Protein AF-A0AAD3MBT3-F1 (afdb_monomer_lite)

Organism: Lates japonicus (NCBI:txid270547)

Foldseek 3Di:
DDPVLVVVLVVLLVVLVVLLVQLVVQLVVQLVVLVVCCVVPVDDAHSLLSSVQLLLQLLLVVLVNDFDPLDRPVVLQCLQLVRVPPVVCLSVLSVVLSVLSVPQRPPQVCVVVVVVPPDDDDDDDDDDDDPDVVCVLVVQPPRGSSSSLVCQLVSLVVQQPDDDDDDPSVVSNNVSSVVSNVSSVVNVVSSVVSSVVSNLVSLLLVLLLDLPDDLVSLQSVLVSLLRSFPDVVVNVCCVVCSVPPLLSLLSVLLSVCVVVVVVLVVPPDDLEFAEEEEFAKAFEDDWDQLVLLVRGVLAVWEFEQAAAQEFEALQQSLCSLQVVDDSVQKDKDFPDDDDQPDPVVPDPPWPVPQRISVVSVVVRHIDTWMKTFAADPPPRPSVVVNVVCCVVPHGHDRRGHYRGRHGDPVVPDDDDPTDTSSSSSSSNSSSSSRHSHRYHYYYDYGHRHDYDPDGDDQVSSSVRGRHDDHRMYIHGVVVSVVVVVVSVVPD

Structure (mmCIF, N/CA/C/O backbone):
data_AF-A0AAD3MBT3-F1
#
_entry.id   AF-A0AAD3MBT3-F1
#
loop_
_atom_site.group_PDB
_atom_site.id
_atom_site.type_symbol
_atom_site.label_atom_id
_atom_site.label_alt_id
_atom_site.label_comp_id
_atom_site.label_asym_id
_atom_site.label_entity_id
_atom_site.label_seq_id
_atom_site.pdbx_PDB_ins_code
_atom_site.Cartn_x
_atom_site.Cartn_y
_atom_site.Cartn_z
_atom_site.occupancy
_atom_site.B_iso_or_equiv
_atom_site.auth_seq_id
_atom_site.auth_comp_id
_atom_site.auth_asym_id
_atom_site.auth_atom_id
_atom_site.pdbx_PDB_model_num
ATOM 1 N N . MET A 1 1 ? -33.878 -2.172 56.845 1.00 43.34 1 MET A N 1
ATOM 2 C CA . MET A 1 1 ? -33.940 -1.598 55.483 1.00 43.34 1 MET A CA 1
ATOM 3 C C . MET A 1 1 ? -35.353 -1.103 55.220 1.00 43.34 1 MET A C 1
ATOM 5 O O . MET A 1 1 ? -36.288 -1.835 55.521 1.00 43.34 1 MET A O 1
ATOM 9 N N . SER A 1 2 ? -35.522 0.133 54.739 1.00 41.09 2 SER A N 1
ATOM 10 C CA . SER A 1 2 ? -36.850 0.650 54.374 1.00 41.09 2 SER A CA 1
ATOM 11 C C . SER A 1 2 ? -37.333 -0.016 53.079 1.00 41.09 2 SER A C 1
ATOM 13 O O . SER A 1 2 ? -36.517 -0.294 52.200 1.00 41.09 2 SER A O 1
ATOM 15 N N . SER A 1 3 ? -38.641 -0.252 52.951 1.00 48.47 3 SER A N 1
ATOM 16 C CA . SER A 1 3 ? -39.278 -0.829 51.750 1.00 48.47 3 SER A CA 1
ATOM 17 C C . SER A 1 3 ? -38.822 -0.144 50.446 1.00 48.47 3 SER A C 1
ATOM 19 O O . SER A 1 3 ? -38.485 -0.806 49.471 1.00 48.47 3 SER A O 1
ATOM 21 N N . CYS A 1 4 ? -38.660 1.184 50.478 1.00 44.66 4 CYS A N 1
ATOM 22 C CA . CYS A 1 4 ? -38.255 2.006 49.334 1.00 44.66 4 CYS A CA 1
ATOM 23 C C . CYS A 1 4 ? -36.821 1.720 48.834 1.00 44.66 4 CYS A C 1
ATOM 25 O O . CYS A 1 4 ? -36.524 1.895 47.654 1.00 44.66 4 CYS A O 1
ATOM 27 N N . THR A 1 5 ? -35.922 1.262 49.712 1.00 53.75 5 THR A N 1
ATOM 28 C CA . THR A 1 5 ? -34.536 0.920 49.347 1.00 53.75 5 THR A CA 1
ATOM 29 C C . THR A 1 5 ? -34.462 -0.431 48.630 1.00 53.75 5 THR A C 1
ATOM 31 O O . THR A 1 5 ? -33.656 -0.595 47.721 1.00 53.75 5 THR A O 1
ATOM 34 N N . ILE A 1 6 ? -35.333 -1.377 49.002 1.00 58.03 6 ILE A N 1
ATOM 35 C CA . ILE A 1 6 ? -35.407 -2.714 48.394 1.00 58.03 6 ILE A CA 1
ATOM 36 C C . ILE A 1 6 ? -35.994 -2.620 46.983 1.00 58.03 6 ILE A C 1
ATOM 38 O O . ILE A 1 6 ? -35.389 -3.129 46.047 1.00 58.03 6 ILE A O 1
ATOM 42 N N . THR A 1 7 ? -37.090 -1.878 46.801 1.00 58.16 7 THR A N 1
ATOM 43 C CA . THR A 1 7 ? -37.730 -1.726 45.482 1.00 58.16 7 THR A CA 1
ATOM 44 C C . THR A 1 7 ? -36.808 -1.061 44.454 1.00 58.16 7 THR A C 1
ATOM 46 O O . THR A 1 7 ? -36.773 -1.465 43.296 1.00 58.16 7 THR A O 1
ATOM 49 N N . LYS A 1 8 ? -36.003 -0.070 44.866 1.00 55.03 8 LYS A N 1
ATOM 50 C CA . LYS A 1 8 ? -35.001 0.553 43.981 1.00 55.03 8 LYS A CA 1
ATOM 51 C C . LYS A 1 8 ? -33.883 -0.412 43.585 1.00 55.03 8 LYS A C 1
ATOM 53 O O . LYS A 1 8 ? -33.427 -0.371 42.447 1.00 55.03 8 LYS A O 1
ATOM 58 N N . ALA A 1 9 ? -33.433 -1.258 44.512 1.00 54.97 9 ALA A N 1
ATOM 59 C CA . ALA A 1 9 ? -32.409 -2.259 44.229 1.00 54.97 9 ALA A CA 1
ATOM 60 C C . ALA A 1 9 ? -32.930 -3.346 43.274 1.00 54.97 9 ALA A C 1
ATOM 62 O O . ALA A 1 9 ? -32.218 -3.734 42.352 1.00 54.97 9 ALA A O 1
ATOM 63 N N . GLU A 1 10 ? -34.183 -3.779 43.444 1.00 58.22 10 GLU A N 1
ATOM 64 C CA . GLU A 1 10 ? -34.862 -4.705 42.527 1.00 58.22 10 GLU A CA 1
ATOM 65 C C . GLU A 1 10 ? -34.963 -4.119 41.110 1.00 58.22 10 GLU A C 1
ATOM 67 O O . GLU A 1 10 ? -34.601 -4.792 40.149 1.00 58.22 10 GLU A O 1
ATOM 72 N N . GLU A 1 11 ? -35.349 -2.845 40.975 1.00 63.19 11 GLU A N 1
ATOM 73 C CA . GLU A 1 11 ? -35.444 -2.173 39.671 1.00 63.19 11 GLU A CA 1
ATOM 74 C C . GLU A 1 11 ? -34.076 -2.031 38.975 1.00 63.19 11 GLU A C 1
ATOM 76 O O . GLU A 1 11 ? -33.967 -2.174 37.756 1.00 63.19 11 GLU A O 1
ATOM 81 N N . ILE A 1 12 ? -33.012 -1.733 39.730 1.00 58.22 12 ILE A N 1
ATOM 82 C CA . ILE A 1 12 ? -31.645 -1.662 39.190 1.00 58.22 12 ILE A CA 1
ATOM 83 C C . ILE A 1 12 ? -31.173 -3.053 38.758 1.00 58.22 12 ILE A C 1
ATOM 85 O O . ILE A 1 12 ? -30.648 -3.192 37.656 1.00 58.22 12 ILE A O 1
ATOM 89 N N . SER A 1 13 ? -31.408 -4.076 39.581 1.00 58.78 13 SER A N 1
ATOM 90 C CA . SER A 1 13 ? -31.059 -5.464 39.264 1.00 58.78 13 SER A CA 1
ATOM 91 C C . SER A 1 13 ? -31.753 -5.938 37.984 1.00 58.78 13 SER A C 1
ATOM 93 O O . SER A 1 13 ? -31.097 -6.435 37.072 1.00 58.78 13 SER A O 1
ATOM 95 N N . GLU A 1 14 ? -33.058 -5.679 37.852 1.00 64.69 14 GLU A N 1
ATOM 96 C CA . GLU A 1 14 ? -33.831 -6.018 36.654 1.00 64.69 14 GLU A CA 1
ATOM 97 C C . GLU A 1 14 ? -33.291 -5.297 35.407 1.00 64.69 14 GLU A C 1
ATOM 99 O O . GLU A 1 14 ? -33.201 -5.883 34.327 1.00 64.69 14 GLU A O 1
ATOM 104 N N . LYS A 1 15 ? -32.879 -4.028 35.528 1.00 62.31 15 LYS A N 1
ATOM 105 C CA . LYS A 1 15 ? -32.253 -3.290 34.416 1.00 62.31 15 LYS A CA 1
ATOM 106 C C . LYS A 1 15 ? -30.914 -3.886 34.003 1.00 62.31 15 LYS A C 1
ATOM 108 O O . LYS A 1 15 ? -30.648 -3.960 32.805 1.00 62.31 15 LYS A O 1
ATOM 113 N N . ILE A 1 16 ? -30.084 -4.283 34.966 1.00 62.38 16 ILE A N 1
ATOM 114 C CA . ILE A 1 16 ? -28.783 -4.890 34.680 1.00 62.38 16 ILE A CA 1
ATOM 115 C C . ILE A 1 16 ? -28.975 -6.250 34.006 1.00 62.38 16 ILE A C 1
ATOM 117 O O . ILE A 1 16 ? -28.367 -6.491 32.967 1.00 62.38 16 ILE A O 1
ATOM 121 N N . GLN A 1 17 ? -29.879 -7.083 34.522 1.00 63.88 17 GLN A N 1
ATOM 122 C CA . GLN A 1 17 ? -30.180 -8.387 33.937 1.00 63.88 17 GLN A CA 1
ATOM 123 C C . GLN A 1 17 ? -30.719 -8.257 32.504 1.00 63.88 17 GLN A C 1
ATOM 125 O O . GLN A 1 17 ? -30.237 -8.928 31.596 1.00 63.88 17 GLN A O 1
ATOM 130 N N . ASN A 1 18 ? -31.658 -7.336 32.260 1.00 69.75 18 ASN A N 1
ATOM 131 C CA . ASN A 1 18 ? -32.159 -7.076 30.907 1.00 69.75 18 ASN A CA 1
ATOM 132 C C . ASN A 1 18 ? -31.050 -6.599 29.951 1.00 69.75 18 ASN A C 1
ATOM 134 O O . ASN A 1 18 ? -31.064 -6.931 28.763 1.00 69.75 18 ASN A O 1
ATOM 138 N N . LEU A 1 19 ? -30.097 -5.798 30.446 1.00 62.03 19 LEU A N 1
ATOM 139 C CA . LEU A 1 19 ? -28.957 -5.341 29.651 1.00 62.03 19 LEU A CA 1
ATOM 140 C C . LEU A 1 19 ? -28.017 -6.504 29.314 1.00 62.03 19 LEU A C 1
ATOM 142 O O . LEU A 1 19 ? -27.611 -6.636 28.161 1.00 62.03 19 LEU A O 1
ATOM 146 N N . GLU A 1 20 ? -27.704 -7.345 30.297 1.00 63.41 20 GLU A N 1
ATOM 147 C CA . GLU A 1 20 ? -26.881 -8.542 30.131 1.00 63.41 20 GLU A CA 1
ATOM 148 C C . GLU A 1 20 ? -27.504 -9.509 29.119 1.00 63.41 20 GLU A C 1
ATOM 150 O O . GLU A 1 20 ? -26.851 -9.876 28.143 1.00 63.41 20 GLU A O 1
ATOM 155 N N . GLU A 1 21 ? -28.788 -9.845 29.278 1.00 69.69 21 GLU A N 1
ATOM 156 C CA . GLU A 1 21 ? -29.530 -10.699 28.345 1.00 69.69 21 GLU A CA 1
ATOM 157 C C . GLU A 1 21 ? -29.525 -10.111 26.926 1.00 69.69 21 GLU A C 1
ATOM 159 O O . GLU A 1 21 ? -29.336 -10.832 25.941 1.00 69.69 21 GLU A O 1
ATOM 164 N N . GLY A 1 22 ? -29.674 -8.788 26.808 1.00 68.31 22 GLY A N 1
ATOM 165 C CA . GLY A 1 22 ? -29.587 -8.074 25.537 1.00 68.31 22 GLY A CA 1
ATOM 166 C C . GLY A 1 22 ? -28.207 -8.180 24.882 1.00 68.31 22 GLY A C 1
ATOM 167 O O . GLY A 1 22 ? -28.119 -8.486 23.689 1.00 68.31 22 GLY A O 1
ATOM 168 N N . ILE A 1 23 ? -27.132 -7.959 25.646 1.00 68.00 23 ILE A N 1
ATOM 169 C CA . ILE A 1 23 ? -25.746 -8.082 25.170 1.00 68.00 23 ILE A CA 1
ATOM 170 C C . ILE A 1 23 ? -25.463 -9.530 24.766 1.00 68.00 23 ILE A C 1
ATOM 172 O O . ILE A 1 23 ? -24.999 -9.758 23.650 1.00 68.00 23 ILE A O 1
ATOM 176 N N . GLN A 1 24 ? -25.804 -10.507 25.609 1.00 68.12 24 GLN A N 1
ATOM 177 C CA . GLN A 1 24 ? -25.556 -11.922 25.341 1.00 68.12 24 GLN A CA 1
ATOM 178 C C . GLN A 1 24 ? -26.304 -12.399 24.095 1.00 68.12 24 GLN A C 1
ATOM 180 O O . GLN A 1 24 ? -25.719 -13.055 23.234 1.00 68.12 24 GLN A O 1
ATOM 185 N N . LYS A 1 25 ? -27.581 -12.023 23.945 1.00 75.50 25 LYS A N 1
ATOM 186 C CA . LYS A 1 25 ? -28.376 -12.352 22.756 1.00 75.50 25 LYS A CA 1
ATOM 187 C C . LYS A 1 25 ? -27.737 -11.807 21.484 1.00 75.50 25 LYS A C 1
ATOM 189 O O . LYS A 1 25 ? -27.689 -12.498 20.467 1.00 75.50 25 LYS A O 1
ATOM 194 N N . LEU A 1 26 ? -27.251 -10.571 21.527 1.00 70.25 26 LEU A N 1
ATOM 195 C CA . LEU A 1 26 ? -26.618 -9.945 20.375 1.00 70.25 26 LEU A CA 1
ATOM 196 C C . LEU A 1 26 ? -25.243 -10.537 20.061 1.00 70.25 26 LEU A C 1
ATOM 198 O O . LEU A 1 26 ? -24.939 -10.739 18.888 1.00 70.25 26 LEU A O 1
ATOM 202 N N . MET A 1 27 ? -24.439 -10.841 21.081 1.00 71.06 27 MET A N 1
ATOM 203 C CA . MET A 1 27 ? -23.165 -11.543 20.917 1.00 71.06 27 MET A CA 1
ATOM 204 C C . MET A 1 27 ? -23.386 -12.918 20.286 1.00 71.06 27 MET A C 1
ATOM 206 O O . MET A 1 27 ? -22.717 -13.240 19.311 1.00 71.06 27 MET A O 1
ATOM 210 N N . ASN A 1 28 ? -24.379 -13.676 20.760 1.00 75.19 28 ASN A N 1
ATOM 211 C CA . ASN A 1 28 ? -24.757 -14.962 20.171 1.00 75.19 28 ASN A CA 1
ATOM 212 C C . ASN A 1 28 ? -25.229 -14.800 18.721 1.00 75.19 28 ASN A C 1
ATOM 214 O O . ASN A 1 28 ? -24.786 -15.544 17.860 1.00 75.19 28 ASN A O 1
ATOM 218 N N . THR A 1 29 ? -26.045 -13.782 18.424 1.00 78.62 29 THR A N 1
ATOM 219 C CA . THR A 1 29 ? -26.501 -13.507 17.048 1.00 78.62 29 THR A CA 1
ATOM 220 C C . THR A 1 29 ? -25.320 -13.220 16.113 1.00 78.62 29 THR A C 1
ATOM 222 O O . THR A 1 29 ? -25.273 -13.725 14.995 1.00 78.62 29 THR A O 1
ATOM 225 N N . LEU A 1 30 ? -24.347 -12.416 16.561 1.00 77.19 30 LEU A N 1
ATOM 226 C CA . LEU A 1 30 ? -23.137 -12.138 15.782 1.00 77.19 30 LEU A CA 1
ATOM 227 C C . LEU A 1 30 ? -22.258 -13.382 15.638 1.00 77.19 30 LEU A C 1
ATOM 229 O O . LEU A 1 30 ? -21.665 -13.579 14.580 1.00 77.19 30 LEU A O 1
ATOM 233 N N . LYS A 1 31 ? -22.191 -14.220 16.677 1.00 79.00 31 LYS A N 1
ATOM 234 C CA . LYS A 1 31 ? -21.459 -15.484 16.658 1.00 79.00 31 LYS A CA 1
ATOM 235 C C . LYS A 1 31 ? -22.053 -16.454 15.636 1.00 79.00 31 LYS A C 1
ATOM 237 O O . LYS A 1 31 ? -21.323 -16.939 14.782 1.00 79.00 31 LYS A O 1
ATOM 242 N N . GLU A 1 32 ? -23.370 -16.649 15.665 1.00 82.81 32 GLU A N 1
ATOM 243 C CA . GLU A 1 32 ? -24.120 -17.471 14.707 1.00 82.81 32 GLU A CA 1
ATOM 244 C C . GLU A 1 32 ? -23.956 -16.958 13.267 1.00 82.81 32 GLU A C 1
ATOM 246 O O . GLU A 1 32 ? -23.767 -17.746 12.340 1.00 82.81 32 GLU A O 1
ATOM 251 N N . GLU A 1 33 ? -23.983 -15.634 13.056 1.00 81.00 33 GLU A N 1
ATOM 252 C CA . GLU A 1 33 ? -23.708 -15.050 11.736 1.00 81.00 33 GLU A CA 1
ATOM 253 C C . GLU A 1 33 ? -22.264 -15.332 11.283 1.00 81.00 33 GLU A C 1
ATOM 255 O O . GLU A 1 33 ? -22.038 -15.646 10.112 1.00 81.00 33 GLU A O 1
ATOM 260 N N . GLY A 1 34 ? -21.300 -15.254 12.205 1.00 78.50 34 GLY A N 1
ATOM 261 C CA . GLY A 1 34 ? -19.901 -15.601 11.960 1.00 78.50 34 GLY A CA 1
ATOM 262 C C . GLY A 1 34 ? -19.725 -17.068 11.565 1.00 78.50 34 GLY A C 1
ATOM 263 O O . GLY A 1 34 ? -19.139 -17.345 10.522 1.00 78.50 34 GLY A O 1
ATOM 264 N N . GLU A 1 35 ? -20.305 -17.992 12.335 1.00 80.50 35 GLU A N 1
ATOM 265 C CA . GLU A 1 35 ? -20.279 -19.441 12.071 1.00 80.50 35 GLU A CA 1
ATOM 266 C C . GLU A 1 35 ? -20.907 -19.782 10.712 1.00 80.50 35 GLU A C 1
ATOM 268 O O . GLU A 1 35 ? -20.367 -20.579 9.942 1.00 80.50 35 GLU A O 1
ATOM 273 N N . LYS A 1 36 ? -22.028 -19.137 10.367 1.00 80.81 36 LYS A N 1
ATOM 274 C CA . LYS A 1 36 ? -22.677 -19.325 9.066 1.00 80.81 36 LYS A CA 1
ATOM 275 C C . LYS A 1 36 ? -21.780 -18.870 7.909 1.00 80.81 36 LYS A C 1
ATOM 277 O O . LYS A 1 36 ? -21.673 -19.568 6.903 1.00 80.81 36 LYS A O 1
ATOM 282 N N . ARG A 1 37 ? -21.113 -17.720 8.043 1.00 71.88 37 ARG A N 1
ATOM 283 C CA . ARG A 1 37 ? -20.195 -17.208 7.009 1.00 71.88 37 ARG A CA 1
ATOM 284 C C . ARG A 1 37 ? -18.944 -18.067 6.860 1.00 71.88 37 ARG A C 1
ATOM 286 O O . ARG A 1 37 ? -18.507 -18.288 5.730 1.00 71.88 37 ARG A O 1
ATOM 293 N N . GLU A 1 38 ? -18.402 -18.569 7.967 1.00 69.38 38 GLU A N 1
ATOM 294 C CA . GLU A 1 38 ? -17.267 -19.498 7.975 1.00 69.38 38 GLU A CA 1
ATOM 295 C C . GLU A 1 38 ? -17.571 -20.750 7.133 1.00 69.38 38 GLU A C 1
ATOM 297 O O . GLU A 1 38 ? -16.761 -21.152 6.296 1.00 69.38 38 GLU A O 1
ATOM 302 N N . GLN A 1 39 ? -18.782 -21.299 7.269 1.00 68.69 39 GLN A N 1
ATOM 303 C CA . GLN A 1 39 ? -19.247 -22.457 6.497 1.00 68.69 39 GLN A CA 1
ATOM 304 C C . GLN A 1 39 ? -19.484 -22.149 5.007 1.00 68.69 39 GLN A C 1
ATOM 306 O O . GLN A 1 39 ? -19.256 -23.012 4.160 1.00 68.69 39 GLN A O 1
ATOM 311 N N . GLU A 1 40 ? -19.942 -20.939 4.669 1.00 69.69 40 GLU A N 1
ATOM 312 C CA . GLU A 1 40 ? -20.323 -20.560 3.299 1.00 69.69 40 GLU A CA 1
ATOM 313 C C . GLU A 1 40 ? -19.145 -20.107 2.418 1.00 69.69 40 GLU A C 1
ATOM 315 O O . GLU A 1 40 ? -19.195 -20.283 1.200 1.00 69.69 40 GLU A O 1
ATOM 320 N N . THR A 1 41 ? -18.097 -19.507 2.995 1.00 60.41 41 THR A N 1
ATOM 321 C CA . THR A 1 41 ? -17.038 -18.822 2.217 1.00 60.41 41 THR A CA 1
ATOM 322 C C . THR A 1 41 ? -15.644 -19.445 2.303 1.00 60.41 41 THR A C 1
ATOM 324 O O . THR A 1 41 ? -14.760 -19.033 1.553 1.00 60.41 41 THR A O 1
ATOM 327 N N . GLY A 1 42 ? -15.431 -20.464 3.144 1.00 54.75 42 GLY A N 1
ATOM 328 C CA . GLY A 1 42 ? -14.175 -21.231 3.187 1.00 54.75 42 GLY A CA 1
ATOM 329 C C . GLY A 1 42 ? -12.923 -20.448 3.626 1.00 54.75 42 GLY A C 1
ATOM 330 O O . GLY A 1 42 ? -11.821 -20.963 3.473 1.00 54.75 42 GLY A O 1
ATOM 331 N N . ASN A 1 43 ? -13.078 -19.231 4.164 1.00 53.66 43 ASN A N 1
ATOM 332 C CA . ASN A 1 43 ? -12.032 -18.334 4.686 1.00 53.66 43 ASN A CA 1
ATOM 333 C C . ASN A 1 43 ? -12.657 -17.431 5.776 1.00 53.66 43 ASN A C 1
ATOM 335 O O . ASN A 1 43 ? -13.802 -17.026 5.612 1.00 53.66 43 ASN A O 1
ATOM 339 N N . HIS A 1 44 ? -12.012 -16.954 6.850 1.00 62.03 44 HIS A N 1
ATOM 340 C CA . HIS A 1 44 ? -10.763 -17.306 7.556 1.00 62.03 44 HIS A CA 1
ATOM 341 C C . HIS A 1 44 ? -10.737 -16.616 8.953 1.00 62.03 44 HIS A C 1
ATOM 343 O O . HIS A 1 44 ? -9.681 -16.246 9.462 1.00 62.03 44 HIS A O 1
ATOM 349 N N . LEU A 1 45 ? -11.905 -16.365 9.554 1.00 63.12 45 LEU A N 1
ATOM 350 C CA . LEU A 1 45 ? -12.031 -15.732 10.870 1.00 63.12 45 LEU A CA 1
ATOM 351 C C . LEU A 1 45 ? -12.833 -16.671 11.757 1.00 63.12 45 LEU A C 1
ATOM 353 O O . LEU A 1 45 ? -13.886 -17.144 11.331 1.00 63.12 45 LEU A O 1
ATOM 357 N N . SER A 1 46 ? -12.348 -16.925 12.973 1.00 74.19 46 SER A N 1
ATOM 358 C CA . SER A 1 46 ? -13.171 -17.612 13.965 1.00 74.19 46 SER A CA 1
ATOM 359 C C . SER A 1 46 ? -14.433 -16.785 14.233 1.00 74.19 46 SER A C 1
ATOM 361 O O . SER A 1 46 ? -14.446 -15.566 14.019 1.00 74.19 46 SER A O 1
ATOM 363 N N . SER A 1 47 ? -15.500 -17.405 14.743 1.00 72.38 47 SER A N 1
ATOM 364 C CA . SER A 1 47 ? -16.712 -16.645 15.075 1.00 72.38 47 SER A CA 1
ATOM 365 C C . SER A 1 47 ? -16.419 -15.479 16.036 1.00 72.38 47 SER A C 1
ATOM 367 O O . SER A 1 47 ? -17.082 -14.450 15.977 1.00 72.38 47 SER A O 1
ATOM 369 N N . GLU A 1 48 ? -15.426 -15.629 16.921 1.00 70.38 48 GLU A N 1
ATOM 370 C CA . GLU A 1 48 ? -14.982 -14.590 17.860 1.00 70.38 48 GLU A CA 1
ATOM 371 C C . GLU A 1 48 ? -14.300 -13.420 17.139 1.00 70.38 48 GLU A C 1
ATOM 373 O O . GLU A 1 48 ? -14.647 -12.260 17.385 1.00 70.38 48 GLU A O 1
ATOM 378 N N . ASP A 1 49 ? -13.406 -13.710 16.190 1.00 75.50 49 ASP A N 1
ATOM 379 C CA . ASP A 1 49 ? -12.756 -12.679 15.376 1.00 75.50 49 ASP A CA 1
ATOM 380 C C . ASP A 1 49 ? -13.776 -11.928 14.508 1.00 75.50 49 ASP A C 1
ATOM 382 O O . ASP A 1 49 ? -13.671 -10.713 14.328 1.00 75.50 49 ASP A O 1
ATOM 386 N N . TYR A 1 50 ? -14.813 -12.623 14.021 1.00 80.38 50 TYR A N 1
ATOM 387 C CA . TYR A 1 50 ? -15.918 -11.992 13.301 1.00 80.38 50 TYR A CA 1
ATOM 388 C C . TYR A 1 50 ? -16.663 -10.981 14.180 1.00 80.38 50 TYR A C 1
ATOM 390 O O . TYR A 1 50 ? -16.878 -9.842 13.759 1.00 80.38 50 TYR A O 1
ATOM 398 N N . VAL A 1 51 ? -17.029 -11.351 15.415 1.00 77.81 51 VAL A N 1
ATOM 399 C CA . VAL A 1 51 ? -17.694 -10.420 16.341 1.00 77.81 51 VAL A CA 1
ATOM 400 C C . VAL A 1 51 ? -16.825 -9.185 16.586 1.00 77.81 51 VAL A C 1
ATOM 402 O O . VAL A 1 51 ? -17.325 -8.058 16.495 1.00 77.81 51 VAL A O 1
ATOM 405 N N . MET A 1 52 ? -15.527 -9.379 16.836 1.00 78.50 52 MET A N 1
ATOM 406 C CA . MET A 1 52 ? -14.585 -8.279 17.051 1.00 78.50 52 MET A CA 1
ATOM 407 C C . MET A 1 52 ? -14.512 -7.352 15.834 1.00 78.50 52 MET A C 1
ATOM 409 O O . MET A 1 52 ? -14.678 -6.139 15.965 1.00 78.50 52 MET A O 1
ATOM 413 N N . GLU A 1 53 ? -14.354 -7.907 14.634 1.00 83.69 53 GLU A N 1
ATOM 414 C CA . GLU A 1 53 ? -14.307 -7.142 13.388 1.00 83.69 53 GLU A CA 1
ATOM 415 C C . GLU A 1 53 ? -15.582 -6.301 13.188 1.00 83.69 53 GLU A C 1
ATOM 417 O O . GLU A 1 53 ? -15.514 -5.140 12.772 1.00 83.69 53 GLU A O 1
ATOM 422 N N . ARG A 1 54 ? -16.764 -6.822 13.553 1.00 84.19 54 ARG A N 1
ATOM 423 C CA . ARG A 1 54 ? -18.031 -6.067 13.498 1.00 84.19 54 ARG A CA 1
ATOM 424 C C . ARG A 1 54 ? -18.076 -4.919 14.509 1.00 84.19 54 ARG A C 1
ATOM 426 O O . ARG A 1 54 ? -18.544 -3.832 14.153 1.00 84.19 54 ARG A O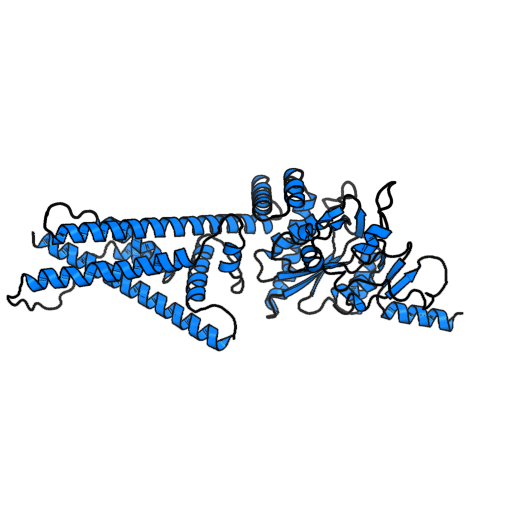 1
ATOM 433 N N . ILE A 1 55 ? -17.578 -5.127 15.730 1.00 80.31 55 ILE A N 1
ATOM 434 C CA . ILE A 1 55 ? -17.471 -4.074 16.755 1.00 80.31 55 ILE A CA 1
ATOM 435 C C . ILE A 1 55 ? -16.530 -2.967 16.269 1.00 80.31 55 ILE A C 1
ATOM 437 O O . ILE A 1 55 ? -16.925 -1.796 16.221 1.00 80.31 55 ILE A O 1
ATOM 441 N N . LEU A 1 56 ? -15.325 -3.337 15.827 1.00 85.19 56 LEU A N 1
ATOM 442 C CA . LEU A 1 56 ? -14.330 -2.409 15.291 1.00 85.19 56 LEU A CA 1
ATOM 443 C C . LEU A 1 56 ? -14.894 -1.614 14.111 1.00 85.19 56 LEU A C 1
ATOM 445 O O . LEU A 1 56 ? -14.742 -0.395 14.055 1.00 85.19 56 LEU A O 1
ATOM 449 N N . ARG A 1 57 ? -15.634 -2.263 13.207 1.00 88.56 57 ARG A N 1
ATOM 450 C CA . ARG A 1 57 ? -16.259 -1.611 12.047 1.00 88.56 57 ARG A CA 1
ATOM 451 C C . ARG A 1 57 ? -17.323 -0.597 12.426 1.00 88.56 57 ARG A C 1
ATOM 453 O O . ARG A 1 57 ? -17.375 0.491 11.844 1.00 88.56 57 ARG A O 1
ATOM 460 N N . ALA A 1 58 ? -18.153 -0.905 13.417 1.00 85.38 58 ALA A N 1
ATOM 461 C CA . ALA A 1 58 ? -19.128 0.048 13.933 1.00 85.38 58 ALA A CA 1
ATOM 462 C C . ALA A 1 58 ? -18.441 1.264 14.578 1.00 85.38 58 ALA A C 1
ATOM 464 O O . ALA A 1 58 ? -18.845 2.406 14.331 1.00 85.38 58 ALA A O 1
ATOM 465 N N . MET A 1 59 ? -17.378 1.035 15.355 1.00 86.19 59 MET A N 1
ATOM 466 C CA . MET A 1 59 ? -16.586 2.100 15.975 1.00 86.19 59 MET A CA 1
ATOM 467 C C . MET A 1 59 ? -15.874 2.965 14.932 1.00 86.19 59 MET A C 1
ATOM 469 O O . MET A 1 59 ? -15.982 4.191 14.985 1.00 86.19 59 MET A O 1
ATOM 473 N N . ALA A 1 60 ? -15.231 2.352 13.937 1.00 89.44 60 ALA A N 1
ATOM 474 C CA . ALA A 1 60 ? -14.600 3.038 12.816 1.00 89.44 60 ALA A CA 1
ATOM 475 C C . ALA A 1 60 ? -15.602 3.951 12.097 1.00 89.44 60 ALA A C 1
ATOM 477 O O . ALA A 1 60 ? -15.361 5.155 11.956 1.00 89.44 60 ALA A O 1
ATOM 478 N N . LYS A 1 61 ? -16.783 3.418 11.752 1.00 90.50 61 LYS A N 1
ATOM 479 C CA . LYS A 1 61 ? -17.860 4.177 11.101 1.00 90.50 61 LYS A CA 1
ATOM 480 C C . LYS A 1 61 ? -18.326 5.360 11.953 1.00 90.50 61 LYS A C 1
ATOM 482 O O . LYS A 1 61 ? -18.521 6.451 11.415 1.00 90.50 61 LYS A O 1
ATOM 487 N N . ARG A 1 62 ? -18.472 5.175 13.271 1.00 87.19 62 ARG A N 1
ATOM 488 C CA . ARG A 1 62 ? -18.850 6.240 14.220 1.00 87.19 62 ARG A CA 1
ATOM 489 C C . ARG A 1 62 ? -17.771 7.320 14.346 1.00 87.19 62 ARG A C 1
ATOM 491 O O . ARG A 1 62 ? -18.109 8.487 14.522 1.00 87.19 62 ARG A O 1
ATOM 498 N N . SER A 1 63 ? -16.503 6.949 14.199 1.00 89.50 63 SER A N 1
ATOM 499 C CA . SER A 1 63 ? -15.356 7.866 14.171 1.00 89.50 63 SER A CA 1
ATOM 500 C C . SER A 1 63 ? -15.112 8.516 12.801 1.00 89.50 63 SER A C 1
ATOM 502 O O . SER A 1 63 ? -14.154 9.270 12.642 1.00 89.50 63 SER A O 1
ATOM 504 N N . GLY A 1 64 ? -15.971 8.260 11.807 1.00 91.06 64 GLY A N 1
ATOM 505 C CA . GLY A 1 64 ? -15.861 8.833 10.463 1.00 91.06 64 GLY A CA 1
ATOM 506 C C . GLY A 1 64 ? -14.899 8.093 9.527 1.00 91.06 64 GLY A C 1
ATOM 507 O O . GLY A 1 64 ? -14.672 8.560 8.411 1.00 91.06 64 GLY A O 1
ATOM 508 N N . LEU A 1 65 ? -14.367 6.939 9.939 1.00 92.88 65 LEU A N 1
ATOM 509 C CA . LEU A 1 65 ? -13.564 6.056 9.098 1.00 92.88 65 LEU A CA 1
ATOM 510 C C . LEU A 1 65 ? -14.493 5.093 8.346 1.00 92.88 65 LEU A C 1
ATOM 512 O O . LEU A 1 65 ? -15.077 4.182 8.930 1.00 92.88 65 LEU A O 1
ATOM 516 N N . LYS A 1 66 ? -14.648 5.310 7.039 1.00 89.69 66 LYS A N 1
ATOM 517 C CA . LYS A 1 66 ? -15.400 4.418 6.144 1.00 89.69 66 LYS A CA 1
ATOM 518 C C . LYS A 1 66 ? -14.418 3.653 5.265 1.00 89.69 66 LYS A C 1
ATOM 520 O O . LYS A 1 66 ? -13.647 4.290 4.546 1.00 89.69 66 LYS A O 1
ATOM 525 N N . LEU A 1 67 ? -14.475 2.327 5.331 1.00 87.25 67 LEU A N 1
ATOM 526 C CA . LEU A 1 67 ? -13.641 1.399 4.566 1.00 87.25 67 LEU A CA 1
ATOM 527 C C . LEU A 1 67 ? -14.525 0.392 3.830 1.00 87.25 67 LEU A C 1
ATOM 529 O O . LEU A 1 67 ? -15.696 0.231 4.179 1.00 87.25 67 LEU A O 1
ATOM 533 N N . HIS A 1 68 ? -13.951 -0.272 2.831 1.00 85.12 68 HIS A N 1
ATOM 534 C CA . HIS A 1 68 ? -14.586 -1.401 2.157 1.00 85.12 68 HIS A CA 1
ATOM 535 C C . HIS A 1 68 ? -14.826 -2.561 3.144 1.00 85.12 68 HIS A C 1
ATOM 537 O O . HIS A 1 68 ? -14.093 -2.712 4.127 1.00 85.12 68 HIS A O 1
ATOM 543 N N . ASP A 1 69 ? -15.852 -3.381 2.902 1.00 81.94 69 ASP A N 1
ATOM 544 C CA . ASP A 1 69 ? -16.219 -4.484 3.805 1.00 81.94 69 ASP A CA 1
ATOM 545 C C . ASP A 1 69 ? -15.137 -5.569 3.899 1.00 81.94 69 ASP A C 1
ATOM 547 O O . ASP A 1 69 ? -14.912 -6.107 4.977 1.00 81.94 69 ASP A O 1
ATOM 551 N N . ASP A 1 70 ? -14.381 -5.769 2.821 1.00 80.25 70 ASP A N 1
ATOM 552 C CA . ASP A 1 70 ? -13.257 -6.718 2.764 1.00 80.25 70 ASP A CA 1
ATOM 553 C C . ASP A 1 70 ? -11.959 -6.213 3.423 1.00 80.25 70 ASP A C 1
ATOM 555 O O . ASP A 1 70 ? -10.983 -6.957 3.520 1.00 80.25 70 ASP A O 1
ATOM 559 N N . VAL A 1 71 ? -11.905 -4.950 3.863 1.00 84.81 71 VAL A N 1
ATOM 560 C CA . VAL A 1 71 ? -10.736 -4.424 4.586 1.00 84.81 71 VAL A CA 1
ATOM 561 C C . VAL A 1 71 ? -10.813 -4.875 6.035 1.00 84.81 71 VAL A C 1
ATOM 563 O O . VAL A 1 71 ? -11.668 -4.390 6.769 1.00 84.81 71 VAL A O 1
ATOM 566 N N . SER A 1 72 ? -9.899 -5.745 6.457 1.00 84.75 72 SER A N 1
ATOM 567 C CA . SER A 1 72 ? -9.778 -6.184 7.851 1.00 84.75 72 SER A CA 1
ATOM 568 C C . SER A 1 72 ? -9.282 -5.041 8.746 1.00 84.75 72 SER A C 1
ATOM 570 O O . SER A 1 72 ? -8.112 -4.642 8.685 1.00 84.75 72 SER A O 1
ATOM 572 N N . LEU A 1 73 ? -10.165 -4.505 9.595 1.00 86.88 73 LEU A N 1
ATOM 573 C CA . LEU A 1 73 ? -9.799 -3.489 10.587 1.00 86.88 73 LEU A CA 1
ATOM 574 C C . LEU A 1 73 ? -8.869 -4.061 11.645 1.00 86.88 73 LEU A C 1
ATOM 576 O O . LEU A 1 73 ? -7.953 -3.369 12.091 1.00 86.88 73 LEU A O 1
ATOM 580 N N . TRP A 1 74 ? -9.072 -5.328 11.989 1.00 80.56 74 TRP A N 1
ATOM 581 C CA . TRP A 1 74 ? -8.156 -6.085 12.820 1.00 80.56 74 TRP A CA 1
ATOM 582 C C . TRP A 1 74 ? -6.719 -6.055 12.284 1.00 80.56 74 TRP A C 1
ATOM 584 O O . TRP A 1 74 ? -5.786 -5.676 12.996 1.00 80.56 74 TRP A O 1
ATOM 594 N N . THR A 1 75 ? -6.537 -6.377 10.999 1.00 79.69 75 THR A N 1
ATOM 595 C CA . THR A 1 75 ? -5.217 -6.377 10.357 1.00 79.69 75 THR A CA 1
ATOM 596 C C . THR A 1 75 ? -4.612 -4.977 10.361 1.00 79.69 75 THR A C 1
ATOM 598 O O . THR A 1 75 ? -3.453 -4.831 10.751 1.00 79.69 75 THR A O 1
ATOM 601 N N . ILE A 1 76 ? -5.397 -3.940 10.032 1.00 83.06 76 ILE A N 1
ATOM 602 C CA . ILE A 1 76 ? -4.944 -2.544 10.116 1.00 83.06 76 ILE A CA 1
ATOM 603 C C . ILE A 1 76 ? -4.435 -2.241 11.524 1.00 83.06 76 ILE A C 1
ATOM 605 O O . ILE A 1 76 ? -3.292 -1.817 11.663 1.00 83.06 76 ILE A O 1
ATOM 609 N N . MET A 1 77 ? -5.231 -2.502 12.561 1.00 79.50 77 MET A N 1
ATOM 610 C CA . MET A 1 77 ? -4.857 -2.198 13.944 1.00 79.50 77 MET A CA 1
ATOM 611 C C . MET A 1 77 ? -3.596 -2.949 14.373 1.00 79.50 77 MET A C 1
ATOM 613 O O . MET A 1 77 ? -2.689 -2.329 14.915 1.00 79.50 77 MET A O 1
ATOM 617 N N . SER A 1 78 ? -3.494 -4.241 14.050 1.00 73.31 78 SER A N 1
ATOM 618 C CA . SER A 1 78 ? -2.315 -5.056 14.373 1.00 73.31 78 SER A CA 1
ATOM 619 C C . SER A 1 78 ? -1.037 -4.619 13.640 1.00 73.31 78 SER A C 1
ATOM 621 O O . SER A 1 78 ? 0.064 -4.820 14.152 1.00 73.31 78 SER A O 1
ATOM 623 N N . SER A 1 79 ? -1.172 -4.007 12.457 1.00 71.06 79 SER A N 1
ATOM 624 C CA . SER A 1 79 ? -0.045 -3.517 11.653 1.00 71.06 79 SER A CA 1
ATOM 625 C C . SER A 1 79 ? 0.515 -2.175 12.135 1.00 71.06 79 SER A C 1
ATOM 627 O O . SER A 1 79 ? 1.647 -1.827 11.797 1.00 71.06 79 SER A O 1
ATOM 629 N N . LEU A 1 80 ? -0.248 -1.419 12.934 1.00 76.75 80 LEU A N 1
ATOM 630 C CA . LEU A 1 80 ? 0.202 -0.138 13.465 1.00 76.75 80 LEU A CA 1
ATOM 631 C C . LEU A 1 80 ? 1.221 -0.372 14.585 1.00 76.75 80 LEU A C 1
ATOM 633 O O . LEU A 1 80 ? 0.883 -0.838 15.673 1.00 76.75 80 LEU A O 1
ATOM 637 N N . SER A 1 81 ? 2.469 0.030 14.345 1.00 59.31 81 SER A N 1
ATOM 638 C CA . SER A 1 81 ? 3.614 -0.178 15.250 1.00 59.31 81 SER A CA 1
ATOM 639 C C . SER A 1 81 ? 3.375 0.296 16.693 1.00 59.31 81 SER A C 1
ATOM 641 O O . SER A 1 81 ? 3.901 -0.286 17.642 1.00 59.31 81 SER A O 1
ATOM 643 N N . LYS A 1 82 ? 2.570 1.353 16.856 1.00 59.94 82 LYS A N 1
ATOM 644 C CA . LYS A 1 82 ? 2.286 2.030 18.127 1.00 59.94 82 LYS A CA 1
ATOM 645 C C . LYS A 1 82 ? 1.115 1.421 18.898 1.00 59.94 82 LYS A C 1
ATOM 647 O O . LYS A 1 82 ? 1.002 1.650 20.098 1.00 59.94 82 LYS A O 1
ATOM 652 N N . TYR A 1 83 ? 0.257 0.652 18.231 1.00 58.53 83 TYR A N 1
ATOM 653 C CA . TYR A 1 83 ? -0.988 0.142 18.798 1.00 58.53 83 TYR A CA 1
ATOM 654 C C . TYR A 1 83 ? -0.992 -1.382 18.716 1.00 58.53 83 TYR A C 1
ATOM 656 O O . TYR A 1 83 ? -1.711 -1.979 17.922 1.00 58.53 83 TYR A O 1
ATOM 664 N N . LYS A 1 84 ? -0.199 -2.035 19.574 1.00 52.34 84 LYS A N 1
ATOM 665 C CA . LYS A 1 84 ? -0.373 -3.468 19.847 1.00 52.34 84 LYS A CA 1
ATOM 666 C C . LYS A 1 84 ? -1.604 -3.661 20.721 1.00 52.34 84 LYS A C 1
ATOM 668 O O . LYS A 1 84 ? -1.504 -3.952 21.906 1.00 52.34 84 LYS A O 1
ATOM 673 N N . ILE A 1 85 ? -2.767 -3.453 20.125 1.00 51.56 85 ILE A N 1
ATOM 674 C CA . ILE A 1 85 ? -4.032 -3.803 20.746 1.00 51.56 85 ILE A CA 1
ATOM 675 C C . ILE A 1 85 ? -4.152 -5.318 20.600 1.00 51.56 85 ILE A C 1
ATOM 677 O O . ILE A 1 85 ? -4.413 -5.837 19.515 1.00 51.56 85 ILE A O 1
ATOM 681 N N . SER A 1 86 ? -3.885 -6.045 21.682 1.00 49.88 86 SER A N 1
ATOM 682 C CA . SER A 1 86 ? -4.223 -7.461 21.759 1.00 49.88 86 SER A CA 1
ATOM 683 C C . SER A 1 86 ? -5.746 -7.538 21.806 1.00 49.88 86 SER A C 1
ATOM 685 O O . SER A 1 86 ? -6.368 -7.222 22.805 1.00 49.88 86 SER A O 1
ATOM 687 N N . GLY A 1 87 ? -6.395 -7.925 20.717 1.00 48.44 87 GLY A N 1
ATOM 688 C CA . GLY A 1 87 ? -7.848 -8.178 20.711 1.00 48.44 87 GLY A CA 1
ATOM 689 C C . GLY A 1 87 ? -8.288 -9.341 21.578 1.00 48.44 87 GLY A C 1
ATOM 690 O O . GLY A 1 87 ? -9.481 -9.439 21.854 1.00 48.44 87 GLY A O 1
ATOM 691 N N . LYS A 1 88 ? -7.349 -10.160 22.074 1.00 51.56 88 LYS A N 1
ATOM 692 C CA . LYS A 1 88 ? -7.647 -11.017 23.221 1.00 51.56 88 LYS A CA 1
ATOM 693 C C . LYS A 1 88 ? -8.060 -10.170 24.417 1.00 51.56 88 LYS A C 1
ATOM 695 O O . LYS A 1 88 ? -8.961 -10.594 25.112 1.00 51.56 88 LYS A O 1
ATOM 700 N N . ASP A 1 89 ? -7.496 -8.983 24.611 1.00 51.09 89 ASP A N 1
ATOM 701 C CA . ASP A 1 89 ? -7.754 -8.136 25.777 1.00 51.09 89 ASP A CA 1
ATOM 702 C C . ASP A 1 89 ? -9.130 -7.468 25.676 1.00 51.09 89 ASP A C 1
ATOM 704 O O . ASP A 1 89 ? -9.883 -7.534 26.637 1.00 51.09 89 ASP A O 1
ATOM 708 N N . ILE A 1 90 ? -9.535 -6.991 24.490 1.00 52.22 90 ILE A N 1
ATOM 709 C CA . ILE A 1 90 ? -10.875 -6.405 24.281 1.00 52.22 90 ILE A CA 1
ATOM 710 C C . ILE A 1 90 ? -11.964 -7.481 24.329 1.00 52.22 90 ILE A C 1
ATOM 712 O O . ILE A 1 90 ? -12.990 -7.299 24.982 1.00 52.22 90 ILE A O 1
ATOM 716 N N . ALA A 1 91 ? -11.771 -8.613 23.636 1.00 51.00 91 ALA A N 1
ATOM 717 C CA . ALA A 1 91 ? -12.740 -9.708 23.661 1.00 51.00 91 ALA A CA 1
ATOM 718 C C . ALA A 1 91 ? -12.882 -10.248 25.086 1.00 51.00 91 ALA A C 1
ATOM 720 O O . ALA A 1 91 ? -13.999 -10.419 25.561 1.00 51.00 91 ALA A O 1
ATOM 721 N N . LEU A 1 92 ? -11.761 -10.427 25.791 1.00 51.91 92 LEU A N 1
ATOM 722 C CA . LEU A 1 92 ? -11.730 -10.824 27.192 1.00 51.91 92 LEU A CA 1
ATOM 723 C C . LEU A 1 92 ? -12.306 -9.743 28.110 1.00 51.91 92 LEU A C 1
ATOM 725 O O . LEU A 1 92 ? -12.944 -10.110 29.080 1.00 51.91 92 LEU A O 1
ATOM 729 N N . GLY A 1 93 ? -12.131 -8.452 27.833 1.00 54.12 93 GLY A N 1
ATOM 730 C CA . GLY A 1 93 ? -12.706 -7.339 28.593 1.00 54.12 93 GLY A CA 1
ATOM 731 C C . GLY A 1 93 ? -14.227 -7.301 28.471 1.00 54.12 93 GLY A C 1
ATOM 732 O O . GLY A 1 93 ? -14.933 -7.264 29.475 1.00 54.12 93 GLY A O 1
ATOM 733 N N . VAL A 1 94 ? -14.747 -7.457 27.251 1.00 53.66 94 VAL A N 1
ATOM 734 C CA . VAL A 1 94 ? -16.185 -7.617 26.991 1.00 53.66 94 VAL A CA 1
ATOM 735 C C . VAL A 1 94 ? -16.729 -8.884 27.653 1.00 53.66 94 VAL A C 1
ATOM 737 O O . VAL A 1 94 ? -17.761 -8.817 28.322 1.00 53.66 94 VAL A O 1
ATOM 740 N N . LEU A 1 95 ? -16.025 -10.016 27.524 1.00 52.91 95 LEU A N 1
ATOM 741 C CA . LEU A 1 95 ? -16.425 -11.289 28.131 1.00 52.91 95 LEU A CA 1
ATOM 742 C C . LEU A 1 95 ? -16.348 -11.248 29.663 1.00 52.91 95 LEU A C 1
ATOM 744 O O . LEU A 1 95 ? -17.178 -11.845 30.338 1.00 52.91 95 LEU A O 1
ATOM 748 N N . LYS A 1 96 ? -15.359 -10.546 30.226 1.00 53.62 96 LYS A N 1
ATOM 749 C CA . LYS A 1 96 ? -15.206 -10.313 31.666 1.00 53.62 96 LYS A CA 1
ATOM 750 C C . LYS A 1 96 ? -16.327 -9.426 32.172 1.00 53.62 96 LYS A C 1
ATOM 752 O O . LYS A 1 96 ? -16.932 -9.779 33.171 1.00 53.62 96 LYS A O 1
ATOM 757 N N . CYS A 1 97 ? -16.660 -8.333 31.486 1.00 50.19 97 CYS A N 1
ATOM 758 C CA . CYS A 1 97 ? -17.800 -7.500 31.855 1.00 50.19 97 CYS A CA 1
ATOM 759 C C . CYS A 1 97 ? -19.112 -8.293 31.797 1.00 50.19 97 CYS A C 1
ATOM 761 O O . CYS A 1 97 ? -19.880 -8.228 32.751 1.00 50.19 97 CYS A O 1
ATOM 763 N N . SER A 1 98 ? -19.353 -9.097 30.753 1.00 49.44 98 SER A N 1
ATOM 764 C CA . SER A 1 98 ? -20.550 -9.951 30.685 1.00 49.44 98 SER A CA 1
ATOM 765 C C . SER A 1 98 ? -20.551 -11.055 31.747 1.00 49.44 98 SER A C 1
ATOM 767 O O . SER A 1 98 ? -21.575 -11.298 32.375 1.00 49.44 98 SER A O 1
ATOM 769 N N . ALA A 1 99 ? -19.407 -11.690 32.016 1.00 48.62 99 ALA A N 1
ATOM 770 C CA . ALA A 1 99 ? -19.285 -12.713 33.054 1.00 48.62 99 ALA A CA 1
ATOM 771 C C . ALA A 1 99 ? -19.426 -12.127 34.471 1.00 48.62 99 ALA A C 1
ATOM 773 O O . ALA A 1 99 ? -20.022 -12.752 35.345 1.00 48.62 99 ALA A O 1
ATOM 774 N N . LEU A 1 100 ? -18.931 -10.913 34.713 1.00 48.25 100 LEU A N 1
ATOM 775 C CA . LEU A 1 100 ? -19.086 -10.215 35.990 1.00 48.25 100 LEU A CA 1
ATOM 776 C C . LEU A 1 100 ? -20.532 -9.764 36.211 1.00 48.25 100 LEU A C 1
ATOM 778 O O . LEU A 1 100 ? -21.032 -9.921 37.323 1.00 48.25 100 LEU A O 1
ATOM 782 N N . LEU A 1 101 ? -21.224 -9.304 35.161 1.00 48.31 101 LEU A N 1
ATOM 783 C CA . LEU A 1 101 ? -22.673 -9.062 35.186 1.00 48.31 101 LEU A CA 1
ATOM 784 C C . LEU A 1 101 ? -23.431 -10.346 35.587 1.00 48.31 101 LEU A C 1
ATOM 786 O O . LEU A 1 101 ? -24.246 -10.304 36.510 1.00 48.31 101 LEU A O 1
ATOM 790 N N . SER A 1 102 ? -23.031 -11.496 35.026 1.00 44.56 102 SER A N 1
ATOM 791 C CA . SER A 1 102 ? -23.649 -12.801 35.310 1.00 44.56 102 SER A CA 1
ATOM 792 C C . SER A 1 102 ? -23.390 -13.343 36.729 1.00 44.56 102 SER A C 1
ATOM 794 O O . SER A 1 102 ? -24.249 -14.000 37.324 1.00 44.56 102 SER A O 1
ATOM 796 N N . CYS A 1 103 ? -22.220 -13.057 37.318 1.00 42.62 103 CYS A N 1
ATOM 797 C CA . CYS A 1 103 ? -21.820 -13.575 38.635 1.00 42.62 103 CYS A CA 1
ATOM 798 C C . CYS A 1 103 ? -22.308 -12.718 39.817 1.00 42.62 103 CYS A C 1
ATOM 800 O O . CYS A 1 103 ? -22.503 -13.243 40.917 1.00 42.62 103 CYS A O 1
ATOM 802 N N . ALA A 1 104 ? -22.514 -11.418 39.599 1.00 46.56 104 ALA A N 1
ATOM 803 C CA . ALA A 1 104 ? -22.717 -10.419 40.645 1.00 46.56 104 ALA A CA 1
ATOM 804 C C . ALA A 1 104 ? -24.124 -10.395 41.266 1.00 46.56 104 ALA A C 1
ATOM 806 O O . ALA A 1 104 ? -24.269 -10.190 42.472 1.00 46.56 104 ALA A O 1
ATOM 807 N N . LEU A 1 105 ? -25.177 -10.573 40.463 1.00 44.78 105 LEU A N 1
ATOM 808 C CA . LEU A 1 105 ? -26.519 -10.136 40.876 1.00 44.78 105 LEU A CA 1
ATOM 809 C C . LEU A 1 105 ? -27.473 -11.271 41.252 1.00 44.78 105 LEU A C 1
ATOM 811 O O . LEU A 1 105 ? -28.305 -11.102 42.145 1.00 44.78 105 LEU A O 1
ATOM 815 N N . LEU A 1 106 ? -27.339 -12.447 40.638 1.00 41.03 106 LEU A N 1
ATOM 816 C CA . LEU A 1 106 ? -28.331 -13.516 40.797 1.00 41.03 106 LEU A CA 1
ATOM 817 C C . LEU A 1 106 ? -28.000 -14.503 41.922 1.00 41.03 106 LEU A C 1
ATOM 819 O O . LEU A 1 106 ? -28.904 -14.980 42.607 1.00 41.03 106 LEU A O 1
ATOM 823 N N . SER A 1 107 ? -26.723 -14.801 42.163 1.00 43.03 107 SER A N 1
ATOM 824 C CA . SER A 1 107 ? -26.356 -15.896 43.070 1.00 43.03 107 SER A CA 1
ATOM 825 C C . SER A 1 107 ? -26.470 -15.522 44.552 1.00 43.03 107 SER A C 1
ATOM 827 O O . SER A 1 107 ? -26.897 -16.344 45.359 1.00 43.03 107 SER A O 1
ATOM 829 N N . GLN A 1 108 ? -26.154 -14.282 44.935 1.00 43.69 108 GLN A N 1
ATOM 830 C CA . GLN A 1 108 ? -26.046 -13.917 46.353 1.00 43.69 108 GLN A CA 1
ATOM 831 C C . GLN A 1 108 ? -27.278 -13.215 46.930 1.00 43.69 108 GLN A C 1
ATOM 833 O O . GLN A 1 108 ? -27.623 -13.457 48.092 1.00 43.69 108 GLN A O 1
ATOM 838 N N . PHE A 1 109 ? -27.983 -12.400 46.137 1.00 42.41 109 PHE A N 1
ATOM 839 C CA . PHE A 1 109 ? -29.217 -11.747 46.588 1.00 42.41 109 PHE A CA 1
ATOM 840 C C . PHE A 1 109 ? -30.350 -12.757 46.762 1.00 42.41 109 PHE A C 1
ATOM 842 O O . PHE A 1 109 ? -31.025 -12.751 47.793 1.00 42.41 109 PHE A O 1
ATOM 849 N N . VAL A 1 110 ? -30.508 -13.678 45.804 1.00 43.38 110 VAL A N 1
ATOM 850 C CA . VAL A 1 110 ? -31.519 -14.739 45.882 1.00 43.38 110 VAL A CA 1
ATOM 851 C C . VAL A 1 110 ? -31.203 -15.678 47.047 1.00 43.38 110 VAL A C 1
ATOM 853 O O . VAL A 1 110 ? -32.090 -15.940 47.855 1.00 43.38 110 VAL A O 1
ATOM 856 N N . LEU A 1 111 ? -29.948 -16.110 47.242 1.00 36.84 111 LEU A N 1
ATOM 857 C CA . LEU A 1 111 ? -29.632 -17.009 48.360 1.00 36.84 111 LEU A CA 1
ATOM 858 C C . LEU A 1 111 ? -29.790 -16.349 49.736 1.00 36.84 111 LEU A C 1
ATOM 860 O O . LEU A 1 111 ? -30.368 -16.974 50.624 1.00 36.84 111 LEU A O 1
ATOM 864 N N . LYS A 1 112 ? -29.315 -15.113 49.959 1.00 39.25 112 LYS A N 1
ATOM 865 C CA . LYS A 1 112 ? -29.395 -14.479 51.293 1.00 39.25 112 LYS A CA 1
ATOM 866 C C . LYS A 1 112 ? -30.790 -13.926 51.622 1.00 39.25 112 LYS A C 1
ATOM 868 O O . LYS A 1 112 ? -31.173 -13.935 52.794 1.00 39.25 112 LYS A O 1
ATOM 873 N N . ALA A 1 113 ? -31.581 -13.507 50.631 1.00 42.47 113 ALA A N 1
ATOM 874 C CA . ALA A 1 113 ? -32.973 -13.107 50.854 1.00 42.47 113 ALA A CA 1
ATOM 875 C C . ALA A 1 113 ? -33.903 -14.316 51.063 1.00 42.47 113 ALA A C 1
ATOM 877 O O . ALA A 1 113 ? -34.797 -14.252 51.909 1.00 42.47 113 ALA A O 1
ATOM 878 N N . VAL A 1 114 ? -33.665 -15.436 50.367 1.00 38.94 114 VAL A N 1
ATOM 879 C CA . VAL A 1 114 ? -34.460 -16.667 50.525 1.00 38.94 114 VAL A CA 1
ATOM 880 C C . VAL A 1 114 ? -34.104 -17.405 51.819 1.00 38.94 114 VAL A C 1
ATOM 882 O O . VAL A 1 114 ? -35.007 -17.858 52.518 1.00 38.94 114 VAL A O 1
ATOM 885 N N . THR A 1 115 ? -32.831 -17.448 52.231 1.00 34.62 115 THR A N 1
ATOM 886 C CA . THR A 1 115 ? -32.437 -18.135 53.482 1.00 34.62 115 THR A CA 1
ATOM 887 C C . THR A 1 115 ? -32.844 -17.399 54.762 1.00 34.62 115 THR A C 1
ATOM 889 O O . THR A 1 115 ? -33.033 -18.046 55.789 1.00 34.62 115 THR A O 1
ATOM 892 N N . LYS A 1 116 ? -33.069 -16.074 54.726 1.00 41.94 116 LYS A N 1
ATOM 893 C CA . LYS A 1 116 ? -33.651 -15.327 55.863 1.00 41.94 116 LYS A CA 1
ATOM 894 C C . LYS A 1 116 ? -35.183 -15.277 55.870 1.00 41.94 116 LYS A C 1
ATOM 896 O O . LYS A 1 116 ? -35.763 -14.853 56.867 1.00 41.94 116 LYS A O 1
ATOM 901 N N . LYS A 1 117 ? -35.846 -15.723 54.800 1.00 38.00 117 LYS A N 1
ATOM 902 C CA . LYS A 1 117 ? -37.312 -15.785 54.693 1.00 38.00 117 LYS A CA 1
ATOM 903 C C . LYS A 1 117 ? -37.792 -17.177 54.277 1.00 38.00 117 LYS A C 1
ATOM 905 O O . LYS A 1 117 ? -38.650 -17.330 53.409 1.00 38.00 117 LYS A O 1
ATOM 910 N N . THR A 1 118 ? -37.361 -18.203 55.009 1.00 35.88 118 THR A N 1
ATOM 911 C CA . THR A 1 118 ? -38.175 -19.418 55.162 1.00 35.88 118 THR A CA 1
ATOM 912 C C . THR A 1 118 ? -39.363 -19.087 56.066 1.00 35.88 118 THR A C 1
ATOM 914 O O . THR A 1 118 ? -39.389 -19.338 57.264 1.00 35.88 118 THR A O 1
ATOM 917 N N . GLY A 1 119 ? -40.327 -18.421 55.444 1.00 29.45 119 GLY A N 1
ATOM 918 C CA . GLY A 1 119 ? -41.579 -17.934 55.991 1.00 29.45 119 GLY A CA 1
ATOM 919 C C . GLY A 1 119 ? -42.369 -17.342 54.832 1.00 29.45 119 GLY A C 1
ATOM 920 O O . GLY A 1 119 ? -42.436 -16.127 54.705 1.00 29.45 119 GLY A O 1
ATOM 921 N N . LYS A 1 120 ? -42.836 -18.234 53.939 1.00 41.06 120 LYS A N 1
ATOM 922 C CA . LYS A 1 120 ? -43.775 -18.037 52.815 1.00 41.06 120 LYS A CA 1
ATOM 923 C C . LYS A 1 120 ? -43.997 -16.584 52.377 1.00 41.06 120 LYS A C 1
ATOM 925 O O . LYS A 1 120 ? -44.767 -15.874 53.012 1.00 41.06 120 LYS A O 1
ATOM 930 N N . PHE A 1 121 ? -43.495 -16.214 51.200 1.00 27.23 121 PHE A N 1
ATOM 931 C CA . PHE A 1 121 ? -44.097 -15.122 50.433 1.00 27.23 121 PHE A CA 1
ATOM 932 C C . PHE A 1 121 ? -44.111 -15.459 48.936 1.00 27.23 121 PHE A C 1
ATOM 934 O O . PHE A 1 121 ? -43.131 -15.290 48.221 1.00 27.23 121 PHE A O 1
ATOM 941 N N . LEU A 1 122 ? -45.254 -15.986 48.497 1.00 36.34 122 LEU A N 1
ATOM 942 C CA . LEU A 1 122 ? -45.758 -15.855 47.134 1.00 36.34 122 LEU A CA 1
ATOM 943 C C . LEU A 1 122 ? -46.278 -14.421 46.998 1.00 36.34 122 LEU A C 1
ATOM 945 O O . LEU A 1 122 ? -47.239 -14.116 47.696 1.00 36.34 122 LEU A O 1
ATOM 949 N N . ILE A 1 123 ? -45.724 -13.585 46.112 1.00 29.08 123 ILE A N 1
ATOM 950 C CA . ILE A 1 123 ? -46.488 -12.498 45.474 1.00 29.08 123 ILE A CA 1
ATOM 951 C C . ILE A 1 123 ? -46.118 -12.385 43.990 1.00 29.08 123 ILE A C 1
ATOM 953 O O . ILE A 1 123 ? -44.975 -12.527 43.572 1.00 29.08 123 ILE A O 1
ATOM 957 N N . SER A 1 124 ? -47.193 -12.181 43.242 1.00 27.45 124 SER A N 1
ATOM 958 C CA . SER A 1 124 ? -47.432 -12.045 41.816 1.00 27.45 124 SER A CA 1
ATOM 959 C C . SER A 1 124 ? -46.746 -10.877 41.101 1.00 27.45 124 SER A C 1
ATOM 961 O O . SER A 1 124 ? -46.478 -9.836 41.689 1.00 27.45 124 SER A O 1
ATOM 963 N N . LYS A 1 125 ? -46.638 -11.041 39.773 1.00 34.59 125 LYS A N 1
ATOM 964 C CA . LYS A 1 125 ? -46.518 -10.003 38.730 1.00 34.59 125 LYS A CA 1
ATOM 965 C C . LYS A 1 125 ? -47.146 -8.649 39.103 1.00 34.59 125 LYS A C 1
ATOM 967 O O . LYS A 1 125 ? -48.300 -8.608 39.524 1.00 34.59 125 LYS A O 1
ATOM 972 N N . GLY A 1 126 ? -46.453 -7.560 38.764 1.00 22.53 126 GLY A N 1
ATOM 973 C CA . GLY A 1 126 ? -47.021 -6.210 38.737 1.00 22.53 126 GLY A CA 1
ATOM 974 C C . GLY A 1 126 ? -46.005 -5.143 38.328 1.00 22.53 126 GLY A C 1
ATOM 975 O O . GLY A 1 126 ? -45.315 -4.590 39.170 1.00 22.53 126 GLY A O 1
ATOM 976 N N . VAL A 1 127 ? -45.934 -4.862 37.026 1.00 34.53 127 VAL A N 1
ATOM 977 C CA . VAL A 1 127 ? -45.244 -3.714 36.410 1.00 34.53 127 VAL A CA 1
ATOM 978 C C . VAL A 1 127 ? -45.723 -2.397 37.038 1.00 34.53 127 VAL A C 1
ATOM 980 O O . VAL A 1 127 ? -46.935 -2.227 37.129 1.00 34.53 127 VAL A O 1
ATOM 983 N N . SER A 1 128 ? -44.825 -1.449 37.372 1.00 26.52 128 SER A N 1
ATOM 984 C CA . SER A 1 128 ? -44.871 -0.060 36.850 1.00 26.52 128 SER A CA 1
ATOM 985 C C . SER A 1 128 ? -43.751 0.879 37.374 1.00 26.52 128 SER A C 1
ATOM 987 O O . SER A 1 128 ? -43.462 0.908 38.564 1.00 26.52 128 SER A O 1
ATOM 989 N N . ILE A 1 129 ? -43.277 1.731 36.447 1.00 28.36 129 ILE A N 1
ATOM 990 C CA . ILE A 1 129 ? -42.700 3.094 36.577 1.00 28.36 129 ILE A CA 1
ATOM 991 C C . ILE A 1 129 ? -41.202 3.249 36.919 1.00 28.36 129 ILE A C 1
ATOM 993 O O . ILE A 1 129 ? -40.790 3.177 38.067 1.00 28.36 129 ILE A O 1
ATOM 997 N N . GLY A 1 130 ? -40.437 3.692 35.903 1.00 27.22 130 GLY A N 1
ATOM 998 C CA . GLY A 1 130 ? -39.095 4.285 36.051 1.00 27.22 130 GLY A CA 1
ATOM 999 C C . GLY A 1 130 ? -38.414 4.745 34.745 1.00 27.22 130 GLY A C 1
ATOM 1000 O O . GLY A 1 130 ? -37.192 4.706 34.609 1.00 27.22 130 GLY A O 1
ATOM 1001 N N . GLY A 1 131 ? -39.193 5.154 33.736 1.00 28.80 131 GLY A N 1
ATOM 1002 C CA . GLY A 1 131 ? -38.785 5.305 32.329 1.00 28.80 131 GLY A CA 1
ATOM 1003 C C . GLY A 1 131 ? -37.988 6.554 31.917 1.00 28.80 131 GLY A C 1
ATOM 1004 O O . GLY A 1 131 ? -38.240 7.075 30.837 1.00 28.80 131 GLY A O 1
ATOM 1005 N N . LYS A 1 132 ? -37.020 7.051 32.702 1.00 30.44 132 LYS A N 1
ATOM 1006 C CA . LYS A 1 132 ? -36.165 8.184 32.253 1.00 30.44 132 LYS A CA 1
ATOM 1007 C C . LYS A 1 132 ? -34.743 7.803 31.830 1.00 30.44 132 LYS A C 1
ATOM 1009 O O . LYS A 1 132 ? -34.195 8.460 30.949 1.00 30.44 132 LYS A O 1
ATOM 1014 N N . ALA A 1 133 ? -34.179 6.713 32.351 1.00 33.25 133 ALA A N 1
ATOM 1015 C CA . ALA A 1 133 ? -32.888 6.189 31.878 1.00 33.25 133 ALA A CA 1
ATOM 1016 C C . ALA A 1 133 ? -33.039 5.339 30.600 1.00 33.25 133 ALA A C 1
ATOM 1018 O O . ALA A 1 133 ? -32.222 5.429 29.684 1.00 33.25 133 ALA A O 1
ATOM 1019 N N . VAL A 1 134 ? -34.156 4.607 30.490 1.00 29.88 134 VAL A N 1
ATOM 1020 C CA . VAL A 1 134 ? -34.510 3.785 29.319 1.00 29.88 134 VAL A CA 1
ATOM 1021 C C . VAL A 1 134 ? -34.594 4.623 28.044 1.00 29.88 134 VAL A C 1
ATOM 1023 O O . VAL A 1 134 ? -34.193 4.149 26.997 1.00 29.88 134 VAL A O 1
ATOM 1026 N N . VAL A 1 135 ? -35.008 5.893 28.106 1.00 30.22 135 VAL A N 1
ATOM 1027 C CA . VAL A 1 135 ? -35.092 6.758 26.912 1.00 30.22 135 VAL A CA 1
ATOM 1028 C C . VAL A 1 135 ? -33.707 7.186 26.401 1.00 30.22 135 VAL A C 1
ATOM 1030 O O . VAL A 1 135 ? -33.526 7.339 25.195 1.00 30.22 135 VAL A O 1
ATOM 1033 N N . LYS A 1 136 ? -32.696 7.313 27.273 1.00 37.50 136 LYS A N 1
ATOM 1034 C CA . LYS A 1 136 ? -31.316 7.630 26.854 1.00 37.50 136 LYS A CA 1
ATOM 1035 C C . LYS A 1 136 ? -30.564 6.403 26.333 1.00 37.50 136 LYS A C 1
ATOM 1037 O O . LYS A 1 136 ? -29.861 6.525 25.332 1.00 37.50 136 LYS A O 1
ATOM 1042 N N . ALA A 1 137 ? -30.762 5.235 26.946 1.00 33.41 137 ALA A N 1
ATOM 1043 C CA . ALA A 1 137 ? -30.227 3.967 26.444 1.00 33.41 137 ALA A CA 1
ATOM 1044 C C . ALA A 1 137 ? -30.935 3.530 25.144 1.00 33.41 137 ALA A C 1
ATOM 1046 O O . ALA A 1 137 ? -30.273 3.173 24.173 1.00 33.41 137 ALA A O 1
ATOM 1047 N N . ALA A 1 138 ? -32.264 3.677 25.064 1.00 28.91 138 ALA A N 1
ATOM 1048 C CA . ALA A 1 138 ? -33.044 3.385 23.859 1.00 28.91 138 ALA A CA 1
ATOM 1049 C C . ALA A 1 138 ? -32.764 4.365 22.710 1.00 28.91 138 ALA A C 1
ATOM 1051 O O . ALA A 1 138 ? -32.718 3.958 21.552 1.00 28.91 138 ALA A O 1
ATOM 1052 N N . GLY A 1 139 ? -32.477 5.637 23.010 1.00 31.91 139 GLY A N 1
ATOM 1053 C CA . GLY A 1 139 ? -32.040 6.619 22.012 1.00 31.91 139 GLY A CA 1
ATOM 1054 C C . GLY A 1 139 ? -30.676 6.309 21.378 1.00 31.91 139 GLY A C 1
ATOM 1055 O O . GLY A 1 139 ? -30.367 6.828 20.307 1.00 31.91 139 GLY A O 1
ATOM 1056 N N . ARG A 1 140 ? -29.865 5.435 21.996 1.00 38.34 140 ARG A N 1
ATOM 10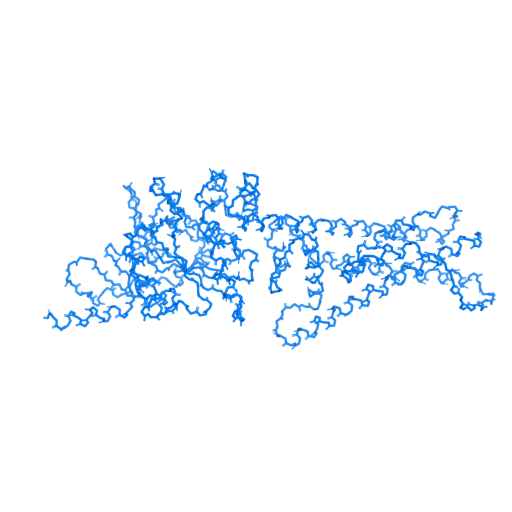57 C CA . ARG A 1 140 ? -28.571 4.964 21.469 1.00 38.34 140 ARG A CA 1
ATOM 1058 C C . ARG A 1 140 ? -28.660 3.624 20.714 1.00 38.34 140 ARG A C 1
ATOM 1060 O O . ARG A 1 140 ? -27.646 3.169 20.189 1.00 38.34 140 ARG A O 1
ATOM 1067 N N . ILE A 1 141 ? -29.857 3.036 20.564 1.00 37.34 141 ILE A N 1
ATOM 1068 C CA . ILE A 1 141 ? -30.108 1.759 19.847 1.00 37.34 141 ILE A CA 1
ATOM 1069 C C . ILE A 1 141 ? -29.947 1.878 18.317 1.00 37.34 141 ILE A C 1
ATOM 1071 O O . ILE A 1 141 ? -29.999 0.884 17.601 1.00 37.34 141 ILE A O 1
ATOM 1075 N N . VAL A 1 142 ? -29.636 3.059 17.776 1.00 37.59 142 VAL A N 1
ATOM 1076 C CA . VAL A 1 142 ? -29.416 3.239 16.325 1.00 37.59 142 VAL A CA 1
ATOM 1077 C C . VAL A 1 142 ? -28.188 2.449 15.798 1.00 37.59 142 VAL A C 1
ATOM 1079 O O . VAL A 1 142 ? -27.982 2.372 14.591 1.00 37.59 142 VAL A O 1
ATOM 1082 N N . GLY A 1 143 ? -27.383 1.813 16.667 1.00 40.56 143 GLY A N 1
ATOM 1083 C CA . GLY A 1 143 ? -26.156 1.086 16.300 1.00 40.56 143 GLY A CA 1
ATOM 1084 C C . GLY A 1 143 ? -26.085 -0.425 16.590 1.00 40.56 143 GLY A C 1
ATOM 1085 O O . GLY A 1 143 ? -25.034 -1.006 16.331 1.00 40.56 143 GLY A O 1
ATOM 1086 N N . GLY A 1 144 ? -27.125 -1.078 17.125 1.00 47.94 144 GLY A N 1
ATOM 1087 C CA . GLY A 1 144 ? -27.060 -2.507 17.501 1.00 47.94 144 GLY A CA 1
ATOM 1088 C C . GLY A 1 144 ? -26.228 -2.797 18.769 1.00 47.94 144 GLY A C 1
ATOM 1089 O O . GLY A 1 144 ? -26.123 -1.941 19.645 1.00 47.94 144 GLY A O 1
ATOM 1090 N N . SER A 1 145 ? -25.646 -4.000 18.875 1.00 39.94 145 SER A N 1
ATOM 1091 C CA . SER A 1 145 ? -24.893 -4.546 20.035 1.00 39.94 145 SER A CA 1
ATOM 1092 C C . SER A 1 145 ? -23.832 -3.626 20.626 1.00 39.94 145 SER A C 1
ATOM 1094 O O . SER A 1 145 ? -23.661 -3.533 21.840 1.00 39.94 145 SER A O 1
ATOM 1096 N N . VAL A 1 146 ? -23.187 -2.863 19.756 1.00 42.78 146 VAL A N 1
ATOM 1097 C CA . VAL A 1 146 ? -22.159 -1.886 20.098 1.00 42.78 146 VAL A CA 1
ATOM 1098 C C . VAL A 1 146 ? -22.729 -0.747 20.947 1.00 42.78 146 VAL A C 1
ATOM 1100 O O . VAL A 1 146 ? -22.065 -0.281 21.862 1.00 42.78 146 VAL A O 1
ATOM 1103 N N . GLY A 1 147 ? -23.979 -0.327 20.719 1.00 50.34 147 GLY A N 1
ATOM 1104 C CA . GLY A 1 147 ? -24.632 0.710 21.525 1.00 50.34 147 GLY A CA 1
ATOM 1105 C C . GLY A 1 147 ? -24.862 0.300 22.985 1.00 50.34 147 GLY A C 1
ATOM 1106 O O . GLY A 1 147 ? -24.812 1.154 23.871 1.00 50.34 147 GLY A O 1
ATOM 1107 N N . LEU A 1 148 ? -25.061 -0.997 23.244 1.00 51.47 148 LEU A N 1
ATOM 1108 C CA . LEU A 1 148 ? -25.281 -1.531 24.592 1.00 51.47 148 LEU A CA 1
ATOM 1109 C C . LEU A 1 148 ? -23.973 -1.682 25.379 1.00 51.47 148 LEU A C 1
ATOM 1111 O O . LEU A 1 148 ? -23.963 -1.366 26.563 1.00 51.47 148 LEU A O 1
ATOM 1115 N N . LEU A 1 149 ? -22.864 -2.038 24.722 1.00 49.03 149 LEU A N 1
ATOM 1116 C CA . LEU A 1 149 ? -21.523 -2.051 25.330 1.00 49.03 149 LEU A CA 1
ATOM 1117 C C . LEU A 1 149 ? -21.148 -0.690 25.940 1.00 49.03 149 LEU A C 1
ATOM 1119 O O . LEU A 1 149 ? -20.722 -0.616 27.087 1.00 49.03 149 LEU A O 1
ATOM 1123 N N . PHE A 1 150 ? -21.425 0.407 25.226 1.00 50.31 150 PHE A N 1
ATOM 1124 C CA . PHE A 1 150 ? -21.213 1.776 25.726 1.00 50.31 150 PHE A CA 1
ATOM 1125 C C . PHE A 1 150 ? -22.213 2.223 26.809 1.00 50.31 150 PHE A C 1
ATOM 1127 O O . PHE A 1 150 ? -22.125 3.352 27.287 1.00 50.31 150 PHE A O 1
ATOM 1134 N N . SER A 1 151 ? -23.194 1.389 27.162 1.00 53.75 151 SER A N 1
ATOM 1135 C CA . SER A 1 151 ? -24.196 1.689 28.194 1.00 53.75 151 SER A CA 1
ATOM 1136 C C . SER A 1 151 ? -23.868 1.036 29.543 1.00 53.75 151 SER A C 1
ATOM 1138 O O . SER A 1 151 ? -24.466 1.414 30.548 1.00 53.75 151 SER A O 1
ATOM 1140 N N . VAL A 1 152 ? -22.921 0.087 29.575 1.00 54.00 152 VAL A N 1
ATOM 1141 C CA . VAL A 1 152 ? -22.493 -0.617 30.795 1.00 54.00 152 VAL A CA 1
ATOM 1142 C C . VAL A 1 152 ? -21.829 0.335 31.808 1.00 54.00 152 VAL A C 1
ATOM 1144 O O . VAL A 1 152 ? -22.295 0.345 32.950 1.00 54.00 152 VAL A O 1
ATOM 1147 N N . PRO A 1 153 ? -20.877 1.219 31.432 1.00 51.84 153 PRO A N 1
ATOM 1148 C CA . PRO A 1 153 ? -20.272 2.156 32.390 1.00 51.84 153 PRO A CA 1
ATOM 1149 C C . PRO A 1 153 ? -21.278 3.107 33.031 1.00 51.84 153 PRO A C 1
ATOM 1151 O O . PRO A 1 153 ? -21.312 3.260 34.250 1.00 51.84 153 PRO A O 1
ATOM 1154 N N . GLU A 1 154 ? -22.192 3.653 32.226 1.00 50.34 154 GLU A N 1
ATOM 1155 C CA . GLU A 1 154 ? -23.230 4.581 32.690 1.00 50.34 154 GLU A CA 1
ATOM 1156 C C . GLU A 1 154 ? -24.215 3.910 33.676 1.00 50.34 154 GLU A C 1
ATOM 1158 O O . GLU A 1 154 ? -24.827 4.587 34.505 1.00 50.34 154 GLU A O 1
ATOM 1163 N N . LEU A 1 155 ? -24.364 2.579 33.632 1.00 51.59 155 LEU A N 1
ATOM 1164 C CA . LEU A 1 155 ? -25.213 1.816 34.552 1.00 51.59 155 LEU A CA 1
ATOM 1165 C C . LEU A 1 155 ? -24.489 1.477 35.866 1.00 51.59 155 LEU A C 1
ATOM 1167 O O . LEU A 1 155 ? -25.096 1.570 36.936 1.00 51.59 155 LEU A O 1
ATOM 1171 N N . VAL A 1 156 ? -23.196 1.148 35.803 1.00 52.47 156 VAL A N 1
ATOM 1172 C CA . VAL A 1 156 ? -22.387 0.802 36.982 1.00 52.47 156 VAL A CA 1
ATOM 1173 C C . VAL A 1 156 ? -22.183 2.011 37.898 1.00 52.47 156 VAL A C 1
ATOM 1175 O O . VAL A 1 156 ? -22.367 1.889 39.109 1.00 52.47 156 VAL A O 1
ATOM 1178 N N . THR A 1 157 ? -21.952 3.209 37.350 1.00 52.59 157 THR A N 1
ATOM 1179 C CA . THR A 1 157 ? -21.828 4.446 38.150 1.00 52.59 157 THR A CA 1
ATOM 1180 C C . THR A 1 157 ? -23.076 4.737 38.998 1.00 52.59 157 THR A C 1
ATOM 1182 O O . THR A 1 157 ? -22.981 5.311 40.081 1.00 52.59 157 THR A O 1
ATOM 1185 N N . ASN A 1 158 ? -24.264 4.305 38.557 1.00 50.38 158 ASN A N 1
ATOM 1186 C CA . ASN A 1 158 ? -25.507 4.483 39.316 1.00 50.38 158 ASN A CA 1
ATOM 1187 C C . ASN A 1 158 ? -25.647 3.513 40.506 1.00 50.38 158 ASN A C 1
ATOM 1189 O O . ASN A 1 158 ? -26.470 3.759 41.389 1.00 50.38 158 ASN A O 1
ATOM 1193 N N . CYS A 1 159 ? -24.855 2.437 40.553 1.00 48.78 159 CYS A N 1
ATOM 1194 C CA . CYS A 1 159 ? -24.927 1.402 41.590 1.00 48.78 159 CYS A CA 1
ATOM 1195 C C . CYS A 1 159 ? -24.100 1.732 42.847 1.00 48.78 159 CYS A C 1
ATOM 1197 O O . CYS A 1 159 ? -24.380 1.197 43.917 1.00 48.78 159 CYS A O 1
ATOM 1199 N N . VAL A 1 160 ? -23.126 2.644 42.746 1.00 50.16 160 VAL A N 1
ATOM 1200 C CA . VAL A 1 160 ? -22.150 2.961 43.811 1.00 50.16 160 VAL A CA 1
ATOM 1201 C C . VAL A 1 160 ? -22.755 3.786 44.966 1.00 50.16 160 VAL A C 1
ATOM 1203 O O . VAL A 1 160 ? -22.215 3.819 46.065 1.00 50.16 160 VAL A O 1
ATOM 1206 N N . ASN A 1 161 ? -23.937 4.386 44.792 1.00 52.31 161 ASN A N 1
ATOM 1207 C CA . ASN A 1 161 ? -24.551 5.287 45.784 1.00 52.31 161 ASN A CA 1
ATOM 1208 C C . ASN A 1 161 ? -25.406 4.589 46.870 1.00 52.31 161 ASN A C 1
ATOM 1210 O O . ASN A 1 161 ? -26.410 5.143 47.328 1.00 52.31 161 ASN A O 1
ATOM 1214 N N . LEU A 1 162 ? -25.049 3.372 47.290 1.00 52.03 162 LEU A N 1
ATOM 1215 C CA . LEU A 1 162 ? -25.772 2.624 48.329 1.00 52.03 162 LEU A CA 1
ATOM 1216 C C . LEU A 1 162 ? -25.122 2.798 49.708 1.00 52.03 162 LEU A C 1
ATOM 1218 O O . LEU A 1 162 ? -24.534 1.871 50.269 1.00 52.03 162 LEU A O 1
ATOM 1222 N N . ASP A 1 163 ? -25.265 3.993 50.274 1.00 46.22 163 ASP A N 1
ATOM 1223 C CA . ASP A 1 163 ? -24.821 4.275 51.637 1.00 46.22 163 ASP A CA 1
ATOM 1224 C C . ASP A 1 163 ? -25.897 3.900 52.675 1.00 46.22 163 ASP A C 1
ATOM 1226 O O . ASP A 1 163 ? -27.094 4.079 52.425 1.00 46.22 163 ASP A O 1
ATOM 1230 N N . ASN A 1 164 ? -25.453 3.431 53.854 1.00 53.25 164 ASN A N 1
ATOM 1231 C CA . ASN A 1 164 ? -26.198 3.299 55.131 1.00 53.25 164 ASN A CA 1
ATOM 1232 C C . ASN A 1 164 ? -26.560 1.905 55.708 1.00 53.25 164 ASN A C 1
ATOM 1234 O O . ASN A 1 164 ? -27.412 1.848 56.594 1.00 53.25 164 ASN A O 1
ATOM 1238 N N . CYS A 1 165 ? -25.942 0.777 55.329 1.00 51.34 165 CYS A N 1
ATOM 1239 C CA . CYS A 1 165 ? -26.081 -0.476 56.110 1.00 51.34 165 CYS A CA 1
ATOM 1240 C C . CYS A 1 165 ? -24.784 -1.303 56.128 1.00 51.34 165 CYS A C 1
ATOM 1242 O O . CYS A 1 165 ? -24.322 -1.714 55.068 1.00 51.34 165 CYS A O 1
ATOM 1244 N N . GLU A 1 166 ? -24.246 -1.612 57.313 1.00 53.00 166 GLU A N 1
ATOM 1245 C CA . GLU A 1 166 ? -23.128 -2.547 57.536 1.00 53.00 166 GLU A CA 1
ATOM 1246 C C . GLU A 1 166 ? -23.673 -3.948 57.849 1.00 53.00 166 GLU A C 1
ATOM 1248 O O . GLU A 1 166 ? -24.092 -4.257 58.961 1.00 53.00 166 GLU A O 1
ATOM 1253 N N . THR A 1 167 ? -23.728 -4.807 56.839 1.00 64.69 167 THR A N 1
ATOM 1254 C CA . THR A 1 167 ? -24.011 -6.237 56.979 1.00 64.69 167 THR A CA 1
ATOM 1255 C C . THR A 1 167 ? -23.040 -6.990 56.082 1.00 64.69 167 THR A C 1
ATOM 1257 O O . THR A 1 167 ? -22.621 -6.471 55.055 1.00 64.69 167 THR A O 1
ATOM 1260 N N . GLU A 1 168 ? -22.739 -8.248 56.386 1.00 57.75 168 GLU A N 1
ATOM 1261 C CA . GLU A 1 168 ? -21.890 -9.084 55.522 1.00 57.75 168 GLU A CA 1
ATOM 1262 C C . GLU A 1 168 ? -22.430 -9.179 54.077 1.00 57.75 168 GLU A C 1
ATOM 1264 O O . GLU A 1 168 ? -21.678 -9.286 53.120 1.00 57.75 168 GLU A O 1
ATOM 1269 N N . ALA A 1 169 ? -23.753 -9.099 53.888 1.00 54.28 169 ALA A N 1
ATOM 1270 C CA . ALA A 1 169 ? -24.355 -9.025 52.557 1.00 54.28 169 ALA A CA 1
ATOM 1271 C C . ALA A 1 169 ? -24.074 -7.688 51.850 1.00 54.28 169 ALA A C 1
ATOM 1273 O O . ALA A 1 169 ? -23.820 -7.685 50.652 1.00 54.28 169 ALA A O 1
ATOM 1274 N N . SER A 1 170 ? -24.104 -6.562 52.569 1.00 57.62 170 SER A N 1
ATOM 1275 C CA . SER A 1 170 ? -23.793 -5.257 51.975 1.00 57.62 170 SER A CA 1
ATOM 1276 C C . SER A 1 170 ? -22.302 -5.081 51.693 1.00 57.62 170 SER A C 1
ATOM 1278 O O . SER A 1 170 ? -21.967 -4.393 50.737 1.00 57.62 170 SER A O 1
ATOM 1280 N N . GLN A 1 171 ? -21.419 -5.740 52.447 1.00 60.47 171 GLN A N 1
ATOM 1281 C CA . GLN A 1 171 ? -19.982 -5.736 52.176 1.00 60.47 171 GLN A CA 1
ATOM 1282 C C . GLN A 1 171 ? -19.640 -6.471 50.874 1.00 60.47 171 GLN A C 1
ATOM 1284 O O . GLN A 1 171 ? -18.991 -5.891 50.012 1.00 60.47 171 GLN A O 1
ATOM 1289 N N . VAL A 1 172 ? -20.169 -7.683 50.665 1.00 58.62 172 VAL A N 1
ATOM 1290 C CA . VAL A 1 172 ? -19.921 -8.424 49.414 1.00 58.62 172 VAL A CA 1
ATOM 1291 C C . VAL A 1 172 ? -20.523 -7.709 48.196 1.00 58.62 172 VAL A C 1
ATOM 1293 O O . VAL A 1 172 ? -19.931 -7.701 47.122 1.00 58.62 172 VAL A O 1
ATOM 1296 N N . LEU A 1 173 ? -21.670 -7.038 48.356 1.00 57.03 173 LEU A N 1
ATOM 1297 C CA . LEU A 1 173 ? -22.245 -6.213 47.287 1.00 57.03 173 LEU A CA 1
ATOM 1298 C C . LEU A 1 173 ? -21.379 -5.003 46.930 1.00 57.03 173 LEU A C 1
ATOM 1300 O O . LEU A 1 173 ? -21.323 -4.645 45.757 1.00 57.03 173 LEU A O 1
ATOM 1304 N N . ARG A 1 174 ? -20.707 -4.384 47.910 1.00 63.12 174 ARG A N 1
ATOM 1305 C CA . ARG A 1 174 ? -19.740 -3.311 47.643 1.00 63.12 174 ARG A CA 1
ATOM 1306 C C . ARG A 1 174 ? -18.531 -3.844 46.887 1.00 63.12 174 ARG A C 1
ATOM 1308 O O . ARG A 1 174 ? -18.208 -3.277 45.858 1.00 63.12 174 ARG A O 1
ATOM 1315 N N . GLU A 1 175 ? -17.947 -4.961 47.317 1.00 64.62 175 GLU A N 1
ATOM 1316 C CA . GLU A 1 175 ? -16.800 -5.579 46.629 1.00 64.62 175 GLU A CA 1
ATOM 1317 C C . GLU A 1 175 ? -17.132 -5.950 45.173 1.00 64.62 175 GLU A C 1
ATOM 1319 O O . GLU A 1 175 ? -16.344 -5.718 44.254 1.00 64.62 175 GLU A O 1
ATOM 1324 N N . ILE A 1 176 ? -18.333 -6.484 44.938 1.00 63.53 176 ILE A N 1
ATOM 1325 C CA . ILE A 1 176 ? -18.840 -6.782 43.596 1.00 63.53 176 ILE A CA 1
ATOM 1326 C C . ILE A 1 176 ? -19.032 -5.497 42.781 1.00 63.53 176 ILE A C 1
ATOM 1328 O O . ILE A 1 176 ? -18.600 -5.439 41.630 1.00 63.53 176 ILE A O 1
ATOM 1332 N N . ALA A 1 177 ? -19.662 -4.469 43.356 1.00 62.88 177 ALA A N 1
ATOM 1333 C CA . ALA A 1 177 ? -19.887 -3.195 42.678 1.00 62.88 177 ALA A CA 1
ATOM 1334 C C . ALA A 1 177 ? -18.567 -2.486 42.338 1.00 62.88 177 ALA A C 1
ATOM 1336 O O . ALA A 1 177 ? -18.427 -1.981 41.228 1.00 62.88 177 ALA A O 1
ATOM 1337 N N . GLU A 1 178 ? -17.592 -2.510 43.248 1.00 67.69 178 GLU A N 1
ATOM 1338 C CA . GLU A 1 178 ? -16.230 -2.012 43.034 1.00 67.69 178 GLU A CA 1
ATOM 1339 C C . GLU A 1 178 ? -15.547 -2.779 41.897 1.00 67.69 178 GLU A C 1
ATOM 1341 O O . GLU A 1 178 ? -15.039 -2.167 40.963 1.00 67.69 178 GLU A O 1
ATOM 1346 N N . THR A 1 179 ? -15.625 -4.114 41.897 1.00 66.06 179 THR A N 1
ATOM 1347 C CA . THR A 1 179 ? -15.064 -4.947 40.818 1.00 66.06 179 THR A CA 1
ATOM 1348 C C . THR A 1 179 ? -15.707 -4.634 39.463 1.00 66.06 179 THR A C 1
ATOM 1350 O O . THR A 1 179 ? -15.012 -4.510 38.454 1.00 66.06 179 THR A O 1
ATOM 1353 N N . MET A 1 180 ? -17.035 -4.484 39.420 1.00 64.50 180 MET A N 1
ATOM 1354 C CA . MET A 1 180 ? -17.763 -4.107 38.203 1.00 64.50 180 MET A CA 1
ATOM 1355 C C . MET A 1 180 ? -17.387 -2.704 37.733 1.00 64.50 180 MET A C 1
ATOM 1357 O O . MET A 1 180 ? -17.267 -2.481 36.530 1.00 64.50 180 MET A O 1
ATOM 1361 N N . GLN A 1 181 ? -17.203 -1.768 38.665 1.00 69.31 181 GLN A N 1
ATOM 1362 C CA . GLN A 1 181 ? -16.776 -0.410 38.357 1.00 69.31 181 GLN A CA 1
ATOM 1363 C C . GLN A 1 181 ? -15.384 -0.417 37.740 1.00 69.31 181 GLN A C 1
ATOM 1365 O O . GLN A 1 181 ? -15.223 0.110 36.644 1.00 69.31 181 GLN A O 1
ATOM 1370 N N . THR A 1 182 ? -14.418 -1.084 38.372 1.00 73.94 182 THR A N 1
ATOM 1371 C CA . THR A 1 182 ? -13.059 -1.210 37.839 1.00 73.94 182 THR A CA 1
ATOM 1372 C C . THR A 1 182 ? -13.059 -1.841 36.448 1.00 73.94 182 THR A C 1
ATOM 1374 O O . THR A 1 182 ? -12.494 -1.267 35.521 1.00 73.94 182 THR A O 1
ATOM 1377 N N . ALA A 1 183 ? -13.758 -2.965 36.255 1.00 64.88 183 ALA A N 1
ATOM 1378 C CA . ALA A 1 183 ? -13.839 -3.618 34.946 1.00 64.88 183 ALA A CA 1
ATOM 1379 C C . ALA A 1 183 ? -14.487 -2.716 33.880 1.00 64.88 183 ALA A C 1
ATOM 1381 O O . ALA A 1 183 ? -14.087 -2.718 32.717 1.00 64.88 183 ALA A O 1
ATOM 1382 N N . SER A 1 184 ? -15.489 -1.929 34.270 1.00 68.19 184 SER A N 1
ATOM 1383 C CA . SER A 1 184 ? -16.157 -1.011 33.357 1.00 68.19 184 SER A CA 1
ATOM 1384 C C . SER A 1 184 ? -15.302 0.203 32.991 1.00 68.19 184 SER A C 1
ATOM 1386 O O . SER A 1 184 ? -15.364 0.649 31.846 1.00 68.19 184 SER A O 1
ATOM 1388 N N . GLU A 1 185 ? -14.536 0.744 33.938 1.00 74.81 185 GLU A N 1
ATOM 1389 C CA . GLU A 1 185 ? -13.586 1.837 33.705 1.00 74.81 185 GLU A CA 1
ATOM 1390 C C . GLU A 1 185 ? -12.438 1.376 32.791 1.00 74.81 185 GLU A C 1
ATOM 1392 O O . GLU A 1 185 ? -12.043 2.103 31.877 1.00 74.81 185 GLU A O 1
ATOM 1397 N N . GLU A 1 186 ? -11.946 0.145 32.975 1.00 73.44 186 GLU A N 1
ATOM 1398 C CA . GLU A 1 186 ? -10.961 -0.484 32.086 1.00 73.44 186 GLU A CA 1
ATOM 1399 C C . GLU A 1 186 ? -11.500 -0.631 30.656 1.00 73.44 186 GLU A C 1
ATOM 1401 O O . GLU A 1 186 ? -10.850 -0.191 29.706 1.00 73.44 186 GLU A O 1
ATOM 1406 N N . LEU A 1 187 ? -12.716 -1.166 30.494 1.00 71.19 187 LEU A N 1
ATOM 1407 C CA . LEU A 1 187 ? -13.349 -1.311 29.181 1.00 71.19 187 LEU A CA 1
ATOM 1408 C C . LEU A 1 187 ? -13.586 0.047 28.499 1.00 71.19 187 LEU A C 1
ATOM 1410 O O . LEU A 1 187 ? -13.359 0.185 27.297 1.00 71.19 187 LEU A O 1
ATOM 1414 N N . GLU A 1 188 ? -14.048 1.059 29.240 1.00 74.44 188 GLU A N 1
ATOM 1415 C CA . GLU A 1 188 ? -14.245 2.408 28.699 1.00 74.44 188 GLU A CA 1
ATOM 1416 C C . GLU A 1 188 ? -12.928 2.995 28.186 1.00 74.44 188 GLU A C 1
ATOM 1418 O O . GLU A 1 188 ? -12.883 3.519 27.069 1.00 74.44 188 GLU A O 1
ATOM 1423 N N . LYS A 1 189 ? -11.846 2.836 28.955 1.00 79.31 189 LYS A N 1
ATOM 1424 C CA . LYS A 1 189 ? -10.508 3.274 28.562 1.00 79.31 189 LYS A CA 1
ATOM 1425 C C . LYS A 1 189 ? -10.042 2.591 27.274 1.00 79.31 189 LYS A C 1
ATOM 1427 O O . LYS A 1 189 ? -9.613 3.285 26.352 1.00 79.31 189 LYS A O 1
ATOM 1432 N N . GLU A 1 190 ? -10.168 1.268 27.170 1.00 74.69 190 GLU A N 1
ATOM 1433 C CA . GLU A 1 190 ? -9.798 0.525 25.956 1.00 74.69 190 GLU A CA 1
ATOM 1434 C C . GLU A 1 190 ? -10.607 0.987 24.732 1.00 74.69 190 GLU A C 1
ATOM 1436 O O . GLU A 1 190 ? -10.054 1.234 23.655 1.00 74.69 190 GLU A O 1
ATOM 1441 N N . LEU A 1 191 ? -11.923 1.165 24.886 1.00 77.75 191 LEU A N 1
ATOM 1442 C CA . LEU A 1 191 ? -12.785 1.632 23.800 1.00 77.75 191 LEU A CA 1
ATOM 1443 C C . LEU A 1 191 ? -12.444 3.062 23.361 1.00 77.75 191 LEU A C 1
ATOM 1445 O O . LEU A 1 191 ? -12.501 3.367 22.162 1.00 77.75 191 LEU A O 1
ATOM 1449 N N . ASP A 1 192 ? -12.083 3.942 24.294 1.00 81.94 192 ASP A N 1
ATOM 1450 C CA . ASP A 1 192 ? -11.655 5.302 23.972 1.00 81.94 192 ASP A CA 1
ATOM 1451 C C . ASP A 1 192 ? -10.289 5.328 23.270 1.00 81.94 192 ASP A C 1
ATOM 1453 O O . ASP A 1 192 ? -10.117 6.099 22.321 1.00 81.94 192 ASP A O 1
ATOM 1457 N N . GLU A 1 193 ? -9.351 4.448 23.633 1.00 83.25 193 GLU A N 1
ATOM 1458 C CA . GLU A 1 193 ? -8.081 4.280 22.912 1.00 83.25 193 GLU A CA 1
ATOM 1459 C C . GLU A 1 193 ? -8.319 3.856 21.451 1.00 83.25 193 GLU A C 1
ATOM 1461 O O . GLU A 1 193 ? -7.830 4.507 20.520 1.00 83.25 193 GLU A O 1
ATOM 1466 N N . ILE A 1 194 ? -9.157 2.840 21.214 1.00 82.69 194 ILE A N 1
ATOM 1467 C CA . ILE A 1 194 ? -9.532 2.385 19.860 1.00 82.69 194 ILE A CA 1
ATOM 1468 C C . ILE A 1 194 ? -10.203 3.513 19.067 1.00 82.69 194 ILE A C 1
ATOM 1470 O O . ILE A 1 194 ? -9.913 3.751 17.890 1.00 82.69 194 ILE A O 1
ATOM 1474 N N . LYS A 1 195 ? -11.120 4.243 19.704 1.00 86.25 195 LYS A N 1
ATOM 1475 C CA . LYS A 1 195 ? -11.819 5.369 19.082 1.00 86.25 195 LYS A CA 1
ATOM 1476 C C . LYS A 1 195 ? -10.844 6.465 18.656 1.00 86.25 195 LYS A C 1
ATOM 1478 O O . LYS A 1 195 ? -10.995 6.983 17.546 1.00 86.25 195 LYS A O 1
ATOM 1483 N N . GLN A 1 196 ? -9.851 6.796 19.484 1.00 88.25 196 GLN A N 1
ATOM 1484 C CA . GLN A 1 196 ? -8.799 7.755 19.136 1.00 88.25 196 GLN A CA 1
ATOM 1485 C C . GLN A 1 196 ? -7.973 7.274 17.934 1.00 88.25 196 GLN A C 1
ATOM 1487 O O . GLN A 1 196 ? -7.705 8.067 17.026 1.00 88.25 196 GLN A O 1
ATOM 1492 N N . VAL A 1 197 ? -7.647 5.977 17.866 1.00 88.94 197 VAL A N 1
ATOM 1493 C CA . VAL A 1 197 ? -6.987 5.373 16.695 1.00 88.94 197 VAL A CA 1
ATOM 1494 C C . VAL A 1 197 ? -7.829 5.570 15.436 1.00 88.94 197 VAL A C 1
ATOM 1496 O O . VAL A 1 197 ? -7.326 6.092 14.441 1.00 88.94 197 VAL A O 1
ATOM 1499 N N . PHE A 1 198 ? -9.125 5.247 15.462 1.00 91.81 198 PHE A N 1
ATOM 1500 C CA . PHE A 1 198 ? -9.985 5.423 14.287 1.00 91.81 198 PHE A CA 1
ATOM 1501 C C . PHE A 1 198 ? -10.176 6.882 13.881 1.00 91.81 198 PHE A C 1
ATOM 1503 O O . PHE A 1 198 ? -10.195 7.181 12.688 1.00 91.81 198 PHE A O 1
ATOM 1510 N N . GLN A 1 199 ? -10.277 7.804 14.840 1.00 92.62 199 GLN A N 1
ATOM 1511 C CA . GLN A 1 199 ? -10.322 9.236 14.539 1.00 92.62 199 GLN A CA 1
ATOM 1512 C C . GLN A 1 199 ? -9.038 9.699 13.850 1.00 92.62 199 GLN A C 1
ATOM 1514 O O . GLN A 1 199 ? -9.086 10.477 12.896 1.00 92.62 199 GLN A O 1
ATOM 1519 N N . ARG A 1 200 ? -7.884 9.207 14.305 1.00 93.00 200 ARG A N 1
ATOM 1520 C CA . ARG A 1 200 ? -6.596 9.490 13.677 1.00 93.00 200 ARG A CA 1
ATOM 1521 C C . ARG A 1 200 ? -6.518 8.905 12.267 1.00 93.00 200 ARG A C 1
ATOM 1523 O O . ARG A 1 200 ? -6.181 9.633 11.340 1.00 93.00 200 ARG A O 1
ATOM 1530 N N . LEU A 1 201 ? -6.890 7.641 12.083 1.00 93.50 201 LEU A N 1
ATOM 1531 C CA . LEU A 1 201 ? -6.926 6.992 10.770 1.00 93.50 201 LEU A CA 1
ATOM 1532 C C . LEU A 1 201 ? -7.879 7.705 9.802 1.00 93.50 201 LEU A C 1
ATOM 1534 O O . LEU A 1 201 ? -7.529 7.911 8.644 1.00 93.50 201 LEU A O 1
ATOM 1538 N N . ALA A 1 202 ? -9.042 8.164 10.273 1.00 94.38 202 ALA A N 1
ATOM 1539 C CA . ALA A 1 202 ? -9.967 8.960 9.467 1.00 94.38 202 ALA A CA 1
ATOM 1540 C C . ALA A 1 202 ? -9.336 10.281 8.996 1.00 94.38 202 ALA A C 1
ATOM 1542 O O . ALA A 1 202 ? -9.550 10.691 7.853 1.00 94.38 202 ALA A O 1
ATOM 1543 N N . LYS A 1 203 ? -8.536 10.939 9.850 1.00 95.25 203 LYS A N 1
ATOM 1544 C CA . LYS A 1 203 ? -7.770 12.137 9.470 1.00 95.25 203 LYS A CA 1
ATOM 1545 C C . LYS A 1 203 ? -6.708 11.809 8.424 1.00 95.25 203 LYS A C 1
ATOM 1547 O O . LYS A 1 203 ? -6.648 12.502 7.417 1.00 95.25 203 LYS A O 1
ATOM 1552 N N . VAL A 1 204 ? -5.922 10.748 8.616 1.00 94.38 204 VAL A N 1
ATOM 1553 C CA . VAL A 1 204 ? -4.880 10.331 7.659 1.00 94.38 204 VAL A CA 1
ATOM 1554 C C . VAL A 1 204 ? -5.492 9.982 6.304 1.00 94.38 204 VAL A C 1
ATOM 1556 O O . VAL A 1 204 ? -5.039 10.493 5.282 1.00 94.38 204 VAL A O 1
ATOM 1559 N N . LYS A 1 205 ? -6.571 9.190 6.289 1.00 92.94 205 LYS A N 1
ATOM 1560 C CA . LYS A 1 205 ? -7.317 8.860 5.068 1.00 92.94 205 LYS A CA 1
ATOM 1561 C C . LYS A 1 205 ? -7.776 10.124 4.342 1.00 92.94 205 LYS A C 1
ATOM 1563 O O . LYS A 1 205 ? -7.561 10.250 3.142 1.00 92.94 205 LYS A O 1
ATOM 1568 N N . ARG A 1 206 ? -8.347 11.091 5.070 1.00 92.94 206 ARG A N 1
ATOM 1569 C CA . ARG A 1 206 ? -8.746 12.387 4.502 1.00 92.94 206 ARG A CA 1
ATOM 1570 C C . ARG A 1 206 ? -7.558 13.159 3.939 1.00 92.94 206 ARG A C 1
ATOM 1572 O O . ARG A 1 206 ? -7.696 13.740 2.871 1.00 92.94 206 ARG A O 1
ATOM 1579 N N . CYS A 1 207 ? -6.417 13.154 4.630 1.00 93.56 207 CYS A N 1
ATOM 1580 C CA . CYS A 1 207 ? -5.201 13.779 4.123 1.00 93.56 207 CYS A CA 1
ATOM 1581 C C . CYS A 1 207 ? -4.834 13.136 2.785 1.00 93.56 207 CYS A C 1
ATOM 1583 O O . CYS A 1 207 ? -4.726 13.847 1.800 1.00 93.56 207 CYS A O 1
ATOM 1585 N N . ILE A 1 208 ? -4.737 11.808 2.692 1.00 91.50 208 ILE A N 1
ATOM 1586 C CA . ILE A 1 208 ? -4.428 11.107 1.431 1.00 91.50 208 ILE A CA 1
ATOM 1587 C C . ILE A 1 208 ? -5.433 11.455 0.321 1.00 91.50 208 ILE A C 1
ATOM 1589 O O . ILE A 1 208 ? -5.022 11.689 -0.808 1.00 91.50 208 ILE A O 1
ATOM 1593 N N . GLU A 1 209 ? -6.721 11.573 0.636 1.00 89.25 209 GLU A N 1
ATOM 1594 C CA . GLU A 1 209 ? -7.768 11.893 -0.345 1.00 89.25 209 GLU A CA 1
ATOM 1595 C C . GLU A 1 209 ? -7.864 13.389 -0.717 1.00 89.25 209 GLU A C 1
ATOM 1597 O O . GLU A 1 209 ? -8.519 13.738 -1.696 1.00 89.25 209 GLU A O 1
ATOM 1602 N N . ASN A 1 210 ? -7.228 14.295 0.031 1.00 89.75 210 ASN A N 1
ATOM 1603 C CA . ASN A 1 210 ? -7.239 15.728 -0.262 1.00 89.75 210 ASN A CA 1
ATOM 1604 C C . ASN A 1 210 ? -5.993 16.132 -1.062 1.00 89.75 210 ASN A C 1
ATOM 1606 O O . ASN A 1 210 ? -4.902 16.163 -0.512 1.00 89.75 210 ASN A O 1
ATOM 1610 N N . THR A 1 211 ? -6.137 16.530 -2.328 1.00 86.81 211 THR A N 1
ATOM 1611 C CA . THR A 1 211 ? -5.004 17.019 -3.147 1.00 86.81 211 THR A CA 1
ATOM 1612 C C . THR A 1 211 ? -4.590 18.463 -2.841 1.00 86.81 211 THR A C 1
ATOM 1614 O O . THR A 1 211 ? -3.547 18.935 -3.290 1.00 86.81 211 THR A O 1
ATOM 1617 N N . LYS A 1 212 ? -5.386 19.191 -2.049 1.00 88.88 212 LYS A N 1
ATOM 1618 C CA . LYS A 1 212 ? -5.114 20.563 -1.591 1.00 88.88 212 LYS A CA 1
ATOM 1619 C C . LYS A 1 212 ? -4.860 20.576 -0.085 1.00 88.88 212 LYS A C 1
ATOM 1621 O O . LYS A 1 212 ? -5.586 21.228 0.667 1.00 88.88 212 LYS A O 1
ATOM 1626 N N . ARG A 1 213 ? -3.861 19.805 0.351 1.00 90.81 213 ARG A N 1
ATOM 1627 C CA . ARG A 1 213 ? -3.521 19.657 1.775 1.00 90.81 213 ARG A CA 1
ATOM 1628 C C . ARG A 1 213 ? -3.027 20.969 2.370 1.00 90.81 213 ARG A C 1
ATOM 1630 O O . ARG A 1 213 ? -2.186 21.632 1.763 1.00 90.81 213 ARG A O 1
ATOM 1637 N N . SER A 1 214 ? -3.487 21.300 3.573 1.00 93.88 214 SER A N 1
ATOM 1638 C CA . SER A 1 214 ? -2.821 22.314 4.399 1.00 93.88 214 SER A CA 1
ATOM 1639 C C . SER A 1 214 ? -1.466 21.804 4.916 1.00 93.88 214 SER A C 1
ATOM 1641 O O . SER A 1 214 ? -1.188 20.603 4.874 1.00 93.88 214 SER A O 1
ATOM 1643 N N . SER A 1 215 ? -0.620 22.699 5.438 1.00 93.19 215 SER A N 1
ATOM 1644 C CA . SER A 1 215 ? 0.642 22.305 6.092 1.00 93.19 215 SER A CA 1
ATOM 1645 C C . SER A 1 215 ? 0.400 21.348 7.273 1.00 93.19 215 SER A C 1
ATOM 1647 O O . SER A 1 215 ? 1.094 20.342 7.404 1.00 93.19 215 SER A O 1
ATOM 1649 N N . ASP A 1 216 ? -0.665 21.561 8.055 1.00 94.56 216 ASP A N 1
ATOM 1650 C CA . ASP A 1 216 ? -1.037 20.653 9.148 1.00 94.56 216 ASP A CA 1
ATOM 1651 C C . ASP A 1 216 ? -1.425 19.253 8.641 1.00 94.56 216 ASP A C 1
ATOM 1653 O O . ASP A 1 216 ? -1.032 18.243 9.222 1.00 94.56 216 ASP A O 1
ATOM 1657 N N . GLU A 1 217 ? -2.174 19.165 7.538 1.00 94.25 217 GLU A N 1
ATOM 1658 C CA . GLU A 1 217 ? -2.549 17.882 6.928 1.00 94.25 217 GLU A CA 1
ATOM 1659 C C . GLU A 1 217 ? -1.334 17.143 6.351 1.00 94.25 217 GLU A C 1
ATOM 1661 O O . GLU A 1 217 ? -1.226 15.920 6.476 1.00 94.25 217 GLU A O 1
ATOM 1666 N N . ARG A 1 218 ? -0.389 17.881 5.756 1.00 94.00 218 ARG A N 1
ATOM 1667 C CA . ARG A 1 218 ? 0.901 17.343 5.301 1.00 94.00 218 ARG A CA 1
ATOM 1668 C C . ARG A 1 218 ? 1.691 16.758 6.469 1.00 94.00 218 ARG A C 1
ATOM 1670 O O . ARG A 1 218 ? 2.126 15.609 6.394 1.00 94.00 218 ARG A O 1
ATOM 1677 N N . LYS A 1 219 ? 1.785 17.496 7.577 1.00 95.00 219 LYS A N 1
ATOM 1678 C CA . LYS A 1 219 ? 2.457 17.051 8.800 1.00 95.00 219 LYS A CA 1
ATOM 1679 C C . LYS A 1 219 ? 1.830 15.781 9.376 1.00 95.00 219 LYS A C 1
ATOM 1681 O O . LYS A 1 219 ? 2.559 14.842 9.681 1.00 95.00 219 LYS A O 1
ATOM 1686 N N . ILE A 1 220 ? 0.497 15.703 9.445 1.00 95.31 220 ILE A N 1
ATOM 1687 C CA . ILE A 1 220 ? -0.221 14.497 9.898 1.00 95.31 220 ILE A CA 1
ATOM 1688 C C . ILE A 1 220 ? 0.170 13.270 9.061 1.00 95.31 220 ILE A C 1
ATOM 1690 O O . ILE A 1 220 ? 0.359 12.182 9.610 1.00 95.31 220 ILE A O 1
ATOM 1694 N N . LEU A 1 221 ? 0.289 13.427 7.739 1.00 94.38 221 LEU A N 1
ATOM 1695 C CA . LEU A 1 221 ? 0.656 12.328 6.848 1.00 94.38 221 LEU A CA 1
ATOM 1696 C C . LEU A 1 221 ? 2.119 11.896 7.032 1.00 94.38 221 LEU A C 1
ATOM 1698 O O . LEU A 1 221 ? 2.389 10.696 7.094 1.00 94.38 221 LEU A O 1
ATOM 1702 N N . ILE A 1 222 ? 3.045 12.850 7.167 1.00 95.31 222 ILE A N 1
ATOM 1703 C CA . ILE A 1 222 ? 4.464 12.570 7.438 1.00 95.31 222 ILE A CA 1
ATOM 1704 C C . ILE A 1 222 ? 4.634 11.865 8.784 1.00 95.31 222 ILE A C 1
ATOM 1706 O O . ILE A 1 222 ? 5.316 10.846 8.858 1.00 95.31 222 ILE A O 1
ATOM 1710 N N . GLU A 1 223 ? 3.977 12.349 9.839 1.00 94.50 223 GLU A N 1
ATOM 1711 C CA . GLU A 1 223 ? 4.000 11.714 11.162 1.00 94.50 223 GLU A CA 1
ATOM 1712 C C . GLU A 1 223 ? 3.460 10.284 11.106 1.00 94.50 223 GLU A C 1
ATOM 1714 O O . GLU A 1 223 ? 4.051 9.369 11.680 1.00 94.50 223 GLU A O 1
ATOM 1719 N N . PHE A 1 224 ? 2.363 10.064 10.377 1.00 93.75 224 PHE A N 1
ATOM 1720 C CA . PHE A 1 224 ? 1.824 8.724 10.184 1.00 93.75 224 PHE A CA 1
ATOM 1721 C C . PHE A 1 224 ? 2.811 7.805 9.449 1.00 93.75 224 PHE A C 1
ATOM 1723 O O . PHE A 1 224 ? 3.004 6.663 9.869 1.00 93.75 224 PHE A O 1
ATOM 1730 N N . ALA A 1 225 ? 3.471 8.289 8.395 1.00 93.25 225 ALA A N 1
ATOM 1731 C CA . ALA A 1 225 ? 4.485 7.519 7.680 1.00 93.25 225 ALA A CA 1
ATOM 1732 C C . ALA A 1 225 ? 5.695 7.195 8.578 1.00 93.25 225 ALA A C 1
ATOM 1734 O O . ALA A 1 225 ? 6.123 6.045 8.631 1.00 93.25 225 ALA A O 1
ATOM 1735 N N . LEU A 1 226 ? 6.196 8.171 9.344 1.00 93.38 226 LEU A N 1
ATOM 1736 C CA . LEU A 1 226 ? 7.331 8.015 10.264 1.00 93.38 226 LEU A CA 1
ATOM 1737 C C . LEU A 1 226 ? 7.089 7.001 11.385 1.00 93.38 226 LEU A C 1
ATOM 1739 O O . LEU A 1 226 ? 8.038 6.356 11.841 1.00 93.38 226 LEU A O 1
ATOM 1743 N N . GLU A 1 227 ? 5.849 6.903 11.863 1.00 90.94 227 GLU A N 1
ATOM 1744 C CA . GLU A 1 227 ? 5.468 5.942 12.896 1.00 90.94 227 GLU A CA 1
ATOM 1745 C C . GLU A 1 227 ? 5.331 4.521 12.348 1.00 90.94 227 GLU A C 1
ATOM 1747 O O . GLU A 1 227 ? 5.660 3.568 13.052 1.00 90.94 227 GLU A O 1
ATOM 1752 N N . ASN A 1 228 ? 4.864 4.358 11.109 1.00 88.75 228 ASN A N 1
ATOM 1753 C CA . ASN A 1 228 ? 4.562 3.036 10.554 1.00 88.75 228 ASN A CA 1
ATOM 1754 C C . ASN A 1 228 ? 5.704 2.436 9.720 1.00 88.75 228 ASN A C 1
ATOM 1756 O O . ASN A 1 228 ? 5.784 1.215 9.604 1.00 88.75 228 ASN A O 1
ATOM 1760 N N . CYS A 1 229 ? 6.621 3.254 9.199 1.00 88.69 229 CYS A N 1
ATOM 1761 C CA . CYS A 1 229 ? 7.817 2.765 8.514 1.00 88.69 229 CYS A CA 1
ATOM 1762 C C . CYS A 1 229 ? 8.870 2.304 9.529 1.00 88.69 229 CYS A C 1
ATOM 1764 O O . CYS A 1 229 ? 9.254 3.066 10.413 1.00 88.69 229 CYS A O 1
ATOM 1766 N N . GLN A 1 230 ? 9.377 1.080 9.369 1.00 86.00 230 GLN A N 1
ATOM 1767 C CA . GLN A 1 230 ? 10.446 0.535 10.222 1.00 86.00 230 GLN A CA 1
ATOM 1768 C C . GLN A 1 230 ? 11.854 0.848 9.696 1.00 86.00 230 GLN A C 1
ATOM 1770 O O . GLN A 1 230 ? 12.825 0.780 10.447 1.00 86.00 230 GLN A O 1
ATOM 1775 N N . ASP A 1 231 ? 11.985 1.170 8.408 1.00 90.75 231 ASP A N 1
ATOM 1776 C CA . ASP A 1 231 ? 13.285 1.404 7.787 1.00 90.75 231 ASP A CA 1
ATOM 1777 C C . ASP A 1 231 ? 13.812 2.815 8.090 1.00 90.75 231 ASP A C 1
ATOM 1779 O O . ASP A 1 231 ? 13.189 3.818 7.735 1.00 90.75 231 ASP A O 1
ATOM 1783 N N . GLU A 1 232 ? 14.974 2.900 8.742 1.00 91.88 232 GLU A N 1
ATOM 1784 C CA . GLU A 1 232 ? 15.546 4.182 9.155 1.00 91.88 232 GLU A CA 1
ATOM 1785 C C . GLU A 1 232 ? 15.975 5.054 7.969 1.00 91.88 232 GLU A C 1
ATOM 1787 O O . GLU A 1 232 ? 15.898 6.274 8.076 1.00 91.88 232 GLU A O 1
ATOM 1792 N N . THR A 1 233 ? 16.336 4.476 6.816 1.00 92.38 233 THR A N 1
ATOM 1793 C CA . THR A 1 233 ? 16.648 5.252 5.605 1.00 92.38 233 THR A CA 1
ATOM 1794 C C . THR A 1 233 ? 15.419 6.023 5.130 1.00 92.38 233 THR A C 1
ATOM 1796 O O . THR A 1 233 ? 15.508 7.215 4.834 1.00 92.38 233 THR A O 1
ATOM 1799 N N . ILE A 1 234 ? 14.247 5.380 5.134 1.00 93.00 234 ILE A N 1
ATOM 1800 C CA . ILE A 1 234 ? 12.982 6.032 4.773 1.00 93.00 234 ILE A CA 1
ATOM 1801 C C . ILE A 1 234 ? 12.611 7.090 5.813 1.00 93.00 234 ILE A C 1
ATOM 1803 O O . ILE A 1 234 ? 12.222 8.203 5.459 1.00 93.00 234 ILE A O 1
ATOM 1807 N N . ARG A 1 235 ? 12.742 6.766 7.105 1.00 94.06 235 ARG A N 1
ATOM 1808 C CA . ARG A 1 235 ? 12.412 7.705 8.187 1.00 94.06 235 ARG A CA 1
ATOM 1809 C C . ARG A 1 235 ? 13.303 8.938 8.150 1.00 94.06 235 ARG A C 1
ATOM 1811 O O . ARG A 1 235 ? 12.801 10.045 8.319 1.00 94.06 235 ARG A O 1
ATOM 1818 N N . GLN A 1 236 ? 14.596 8.763 7.900 1.00 94.44 236 GLN A N 1
ATOM 1819 C CA . GLN A 1 236 ? 15.528 9.872 7.764 1.00 94.44 236 GLN A CA 1
ATOM 1820 C C . GLN A 1 236 ? 15.167 10.743 6.560 1.00 94.44 236 GLN A C 1
ATOM 1822 O O . GLN A 1 236 ? 15.037 11.956 6.716 1.00 94.44 236 GLN A O 1
ATOM 1827 N N . TRP A 1 237 ? 14.882 10.126 5.407 1.00 93.38 237 TRP A N 1
ATOM 1828 C CA . TRP A 1 237 ? 14.432 10.858 4.225 1.00 93.38 237 TRP A CA 1
ATOM 1829 C C . TRP A 1 237 ? 13.177 11.690 4.516 1.00 93.38 237 TRP A C 1
ATOM 1831 O O . TRP A 1 237 ? 13.146 12.875 4.199 1.00 93.38 237 TRP A O 1
ATOM 1841 N N . LEU A 1 238 ? 12.170 11.118 5.186 1.00 94.06 238 LEU A N 1
ATOM 1842 C CA . LEU A 1 238 ? 10.936 11.821 5.559 1.00 94.06 238 LEU A CA 1
ATOM 1843 C C . LEU A 1 238 ? 11.171 13.005 6.509 1.00 94.06 238 LEU A C 1
ATOM 1845 O O . LEU A 1 238 ? 10.472 14.010 6.398 1.00 94.06 238 LEU A O 1
ATOM 1849 N N . ARG A 1 239 ? 12.131 12.909 7.438 1.00 94.69 239 ARG A N 1
ATOM 1850 C CA . ARG A 1 239 ? 12.488 14.024 8.336 1.00 94.69 239 ARG A CA 1
ATOM 1851 C C . ARG A 1 239 ? 13.149 15.169 7.576 1.00 94.69 239 ARG A C 1
ATOM 1853 O O . ARG A 1 239 ? 12.852 16.325 7.846 1.00 94.69 239 ARG A O 1
ATOM 1860 N N . GLU A 1 240 ? 14.031 14.842 6.638 1.00 92.88 240 GLU A N 1
ATOM 1861 C CA . GLU A 1 240 ? 14.750 15.824 5.818 1.00 92.88 240 GLU A CA 1
ATOM 1862 C C . GLU A 1 240 ? 13.860 16.453 4.737 1.00 92.88 240 GLU A C 1
ATOM 1864 O O . GLU A 1 240 ? 14.100 17.579 4.311 1.00 92.88 240 GLU A O 1
ATOM 1869 N N . ASN A 1 241 ? 12.816 15.737 4.311 1.00 90.12 241 ASN A N 1
ATOM 1870 C CA . ASN A 1 241 ? 11.965 16.084 3.174 1.00 90.12 241 ASN A CA 1
ATOM 1871 C C . ASN A 1 241 ? 10.487 16.234 3.577 1.00 90.12 241 ASN A C 1
ATOM 1873 O O . ASN A 1 241 ? 9.592 15.975 2.772 1.00 90.12 241 ASN A O 1
ATOM 1877 N N . SER A 1 242 ? 10.207 16.655 4.815 1.00 88.25 242 SER A N 1
ATOM 1878 C CA . SER A 1 242 ? 8.839 16.725 5.360 1.00 88.25 242 SER A CA 1
ATOM 1879 C C . SER A 1 242 ? 7.908 17.661 4.581 1.00 88.25 242 SER A C 1
ATOM 1881 O O . SER A 1 242 ? 6.700 17.445 4.547 1.00 88.25 242 SER A O 1
ATOM 1883 N N . GLU A 1 243 ? 8.474 18.673 3.922 1.00 86.94 243 GLU A N 1
ATOM 1884 C CA . GLU A 1 243 ? 7.762 19.640 3.075 1.00 86.94 243 GLU A CA 1
ATOM 1885 C C . GLU A 1 243 ? 7.935 19.353 1.569 1.00 86.94 243 GLU A C 1
ATOM 1887 O O . GLU A 1 243 ? 7.669 20.215 0.736 1.00 86.94 243 GLU A O 1
ATOM 1892 N N . SER A 1 244 ? 8.402 18.155 1.193 1.00 84.81 244 SER A N 1
ATOM 1893 C CA . SER A 1 244 ? 8.674 17.798 -0.205 1.00 84.81 244 SER A CA 1
ATOM 1894 C C . SER A 1 244 ? 7.411 17.807 -1.065 1.00 84.81 244 SER A C 1
ATOM 1896 O O . SER A 1 244 ? 6.528 16.956 -0.921 1.00 84.81 244 SER A O 1
ATOM 1898 N N . GLU A 1 245 ? 7.364 18.724 -2.033 1.00 85.25 245 GLU A N 1
ATOM 1899 C CA . GLU A 1 245 ? 6.312 18.753 -3.052 1.00 85.25 245 GLU A CA 1
ATOM 1900 C C . GLU A 1 245 ? 6.308 17.473 -3.897 1.00 85.25 245 GLU A C 1
ATOM 1902 O O . GLU A 1 245 ? 5.227 16.970 -4.206 1.00 85.25 245 GLU A O 1
ATOM 1907 N N . ALA A 1 246 ? 7.472 16.887 -4.201 1.00 81.75 246 ALA A N 1
ATOM 1908 C CA . ALA A 1 246 ? 7.580 15.599 -4.890 1.00 81.75 246 ALA A CA 1
ATOM 1909 C C . ALA A 1 246 ? 6.798 14.485 -4.179 1.00 81.75 246 ALA A C 1
ATOM 1911 O O . ALA A 1 246 ? 6.006 13.781 -4.808 1.00 81.75 246 ALA A O 1
ATOM 1912 N N . PHE A 1 247 ? 6.985 14.335 -2.862 1.00 87.88 247 PHE A N 1
ATOM 1913 C CA . PHE A 1 247 ? 6.297 13.301 -2.085 1.00 87.88 247 PHE A CA 1
ATOM 1914 C C . PHE A 1 247 ? 4.782 13.486 -2.127 1.00 87.88 247 PHE A C 1
ATOM 1916 O O . PHE A 1 247 ? 4.051 12.554 -2.462 1.00 87.88 247 PHE A O 1
ATOM 1923 N N . PHE A 1 248 ? 4.296 14.698 -1.855 1.00 89.06 248 PHE A N 1
ATOM 1924 C CA . PHE A 1 248 ? 2.858 14.959 -1.890 1.00 89.06 248 PHE A CA 1
ATOM 1925 C C . PHE A 1 248 ? 2.287 14.865 -3.308 1.00 89.06 248 PHE A C 1
ATOM 1927 O O . PHE A 1 248 ? 1.163 14.397 -3.465 1.00 89.06 248 PHE A O 1
ATOM 1934 N N . SER A 1 249 ? 3.064 15.207 -4.339 1.00 86.50 249 SER A N 1
ATOM 1935 C CA . SER A 1 249 ? 2.690 14.996 -5.743 1.00 86.50 249 SER A CA 1
ATOM 1936 C C . SER A 1 249 ? 2.535 13.514 -6.081 1.00 86.50 249 SER A C 1
ATOM 1938 O O . SER A 1 249 ? 1.622 13.153 -6.819 1.00 86.50 249 SER A O 1
ATOM 1940 N N . LEU A 1 250 ? 3.384 12.640 -5.530 1.00 87.62 250 LEU A N 1
ATOM 1941 C CA . LEU A 1 250 ? 3.242 11.191 -5.687 1.00 87.62 250 LEU A CA 1
ATOM 1942 C C . LEU A 1 250 ? 1.988 10.673 -4.976 1.00 87.62 250 LEU A C 1
ATOM 1944 O O . LEU A 1 250 ? 1.239 9.893 -5.559 1.00 87.62 250 LEU A O 1
ATOM 1948 N N . VAL A 1 251 ? 1.721 11.135 -3.750 1.00 88.38 251 VAL A N 1
ATOM 1949 C CA . VAL A 1 251 ? 0.485 10.788 -3.026 1.00 88.38 251 VAL A CA 1
ATOM 1950 C C . VAL A 1 251 ? -0.748 11.259 -3.810 1.00 88.38 251 VAL A C 1
ATOM 1952 O O . VAL A 1 251 ? -1.702 10.497 -3.957 1.00 88.38 251 VAL A O 1
ATOM 1955 N N . ASP A 1 252 ? -0.714 12.472 -4.370 1.00 85.81 252 ASP A N 1
ATOM 1956 C CA . ASP A 1 252 ? -1.772 13.007 -5.236 1.00 85.81 252 ASP A CA 1
ATOM 1957 C C . ASP A 1 252 ? -1.970 12.143 -6.480 1.00 85.81 252 ASP A C 1
ATOM 1959 O O . ASP A 1 252 ? -3.096 11.783 -6.805 1.00 85.81 252 ASP A O 1
ATOM 1963 N N . MET A 1 253 ? -0.883 11.778 -7.161 1.00 83.88 253 MET A N 1
ATOM 1964 C CA . MET A 1 253 ? -0.918 10.927 -8.348 1.00 83.88 253 MET A CA 1
ATOM 1965 C C . MET A 1 253 ? -1.558 9.570 -8.035 1.00 83.88 253 MET A C 1
ATOM 1967 O O . MET A 1 253 ? -2.458 9.142 -8.754 1.00 83.88 253 MET A O 1
ATOM 1971 N N . PHE A 1 254 ? -1.165 8.909 -6.945 1.00 81.38 254 PHE A N 1
ATOM 1972 C CA . PHE A 1 254 ? -1.774 7.634 -6.560 1.00 81.38 254 PHE A CA 1
ATOM 1973 C C . PHE A 1 254 ? -3.229 7.783 -6.120 1.00 81.38 254 PHE A C 1
ATOM 1975 O O . PHE A 1 254 ? -4.045 6.909 -6.412 1.00 81.38 254 PHE A O 1
ATOM 1982 N N . HIS A 1 255 ? -3.592 8.910 -5.505 1.00 74.06 255 HIS A N 1
ATOM 1983 C CA . HIS A 1 255 ? -4.992 9.217 -5.245 1.00 74.06 255 HIS A CA 1
ATOM 1984 C C . HIS A 1 255 ? -5.790 9.449 -6.537 1.00 74.06 255 HIS A C 1
ATOM 1986 O O . HIS A 1 255 ? -6.915 8.981 -6.643 1.00 74.06 255 HIS A O 1
ATOM 1992 N N . LEU A 1 256 ? -5.236 10.108 -7.554 1.00 67.12 256 LEU A N 1
ATOM 1993 C CA . LEU A 1 256 ? -5.910 10.269 -8.850 1.00 67.12 256 LEU A CA 1
ATOM 1994 C C . LEU A 1 256 ? -6.100 8.923 -9.561 1.00 67.12 256 LEU A C 1
ATOM 1996 O O . LEU A 1 256 ? -7.098 8.697 -10.242 1.00 67.12 256 LEU A O 1
ATOM 2000 N N . LEU A 1 257 ? -5.182 7.987 -9.331 1.00 70.25 257 LEU A N 1
ATOM 2001 C CA . LEU A 1 257 ? -5.273 6.613 -9.822 1.00 70.25 257 LEU A CA 1
ATOM 2002 C C . LEU A 1 257 ? -6.227 5.745 -8.995 1.00 70.25 257 LEU A C 1
ATOM 2004 O O . LEU A 1 257 ? -6.510 4.609 -9.387 1.00 70.25 257 LEU A O 1
ATOM 2008 N N . LYS A 1 258 ? -6.808 6.298 -7.920 1.00 73.38 258 LYS A N 1
ATOM 2009 C CA . LYS A 1 258 ? -7.898 5.677 -7.169 1.00 73.38 258 LYS A CA 1
ATOM 2010 C C . LYS A 1 258 ? -9.078 5.345 -8.068 1.00 73.38 258 LYS A C 1
ATOM 2012 O O . LYS A 1 258 ? -9.683 4.315 -7.857 1.00 73.38 258 LYS A O 1
ATOM 2017 N N . GLU A 1 259 ? -9.373 6.108 -9.120 1.00 69.44 259 GLU A N 1
ATOM 2018 C CA . GLU A 1 259 ? -10.428 5.698 -10.058 1.00 69.44 259 GLU A CA 1
ATOM 2019 C C . GLU A 1 259 ? -10.127 4.360 -10.745 1.00 69.44 259 GLU A C 1
ATOM 2021 O O . GLU A 1 259 ? -11.042 3.582 -11.014 1.00 69.44 259 GLU A O 1
ATOM 2026 N N . GLY A 1 260 ? -8.854 4.092 -11.054 1.00 73.56 260 GLY A N 1
ATOM 2027 C CA . GLY A 1 260 ? -8.412 2.805 -11.589 1.00 73.56 260 GLY A CA 1
ATOM 2028 C C . GLY A 1 260 ? -8.587 1.698 -10.556 1.00 73.56 260 GLY A C 1
ATOM 2029 O O . GLY A 1 260 ? -9.151 0.654 -10.873 1.00 73.56 260 GLY A O 1
ATOM 2030 N N . ILE A 1 261 ? -8.192 1.978 -9.314 1.00 76.31 261 ILE A N 1
ATOM 2031 C CA . ILE A 1 261 ? -8.373 1.082 -8.170 1.00 76.31 261 ILE A CA 1
ATOM 2032 C C . ILE A 1 261 ? -9.863 0.807 -7.923 1.00 76.31 261 ILE A C 1
ATOM 2034 O O . ILE A 1 261 ? -10.261 -0.345 -7.938 1.00 76.31 261 ILE A O 1
ATOM 2038 N N . ASP A 1 262 ? -10.711 1.827 -7.812 1.00 76.75 262 ASP A N 1
ATOM 2039 C CA . ASP A 1 262 ? -12.158 1.732 -7.589 1.00 76.75 262 ASP A CA 1
ATOM 2040 C C . ASP A 1 262 ? -12.868 0.992 -8.740 1.00 76.75 262 ASP A C 1
ATOM 2042 O O . ASP A 1 262 ? -13.841 0.260 -8.531 1.00 76.75 262 ASP A O 1
ATOM 2046 N N . LYS A 1 263 ? -12.410 1.172 -9.990 1.00 80.00 263 LYS A N 1
ATOM 2047 C CA . LYS A 1 263 ? -12.897 0.391 -11.143 1.00 80.00 263 LYS A CA 1
ATOM 2048 C C . LYS A 1 263 ? -12.528 -1.081 -11.007 1.00 80.00 263 LYS A C 1
ATOM 2050 O O . LYS A 1 263 ? -13.344 -1.928 -11.365 1.00 80.00 263 LYS A O 1
ATOM 2055 N N . GLU A 1 264 ? -11.332 -1.375 -10.514 1.00 82.06 264 GLU A N 1
ATOM 2056 C CA . GLU A 1 264 ? -10.872 -2.736 -10.248 1.00 82.06 264 GLU A CA 1
ATOM 2057 C C . GLU A 1 264 ? -11.615 -3.334 -9.043 1.00 82.06 264 GLU A C 1
ATOM 2059 O O . GLU A 1 264 ? -12.102 -4.458 -9.117 1.00 82.06 264 GLU A O 1
ATOM 2064 N N . GLU A 1 265 ? -11.875 -2.552 -7.989 1.00 76.69 265 GLU A N 1
ATOM 2065 C CA . GLU A 1 265 ? -12.639 -2.987 -6.817 1.00 76.69 265 GLU A CA 1
ATOM 2066 C C . GLU A 1 265 ? -14.011 -3.546 -7.213 1.00 76.69 265 GLU A C 1
ATOM 2068 O O . GLU A 1 265 ? -14.406 -4.602 -6.716 1.00 76.69 265 GLU A O 1
ATOM 2073 N N . LYS A 1 266 ? -14.682 -2.917 -8.188 1.00 80.44 266 LYS A N 1
ATOM 2074 C CA . LYS A 1 266 ? -15.987 -3.350 -8.722 1.00 80.44 266 LYS A CA 1
ATOM 2075 C C . LYS A 1 266 ? -15.958 -4.683 -9.472 1.00 80.44 266 LYS A C 1
ATOM 2077 O O . LYS A 1 266 ? -17.015 -5.269 -9.691 1.00 80.44 266 LYS A O 1
ATOM 2082 N N . LYS A 1 267 ? -14.790 -5.180 -9.887 1.00 79.56 267 LYS A N 1
ATOM 2083 C CA . LYS A 1 267 ? -14.672 -6.395 -10.705 1.00 79.56 267 LYS A CA 1
ATOM 2084 C C . LYS A 1 267 ? -14.683 -7.693 -9.889 1.00 79.56 267 LYS A C 1
ATOM 2086 O O . LYS A 1 267 ? -14.345 -8.722 -10.457 1.00 79.56 267 LYS A O 1
ATOM 2091 N N . ASN A 1 268 ? -15.070 -7.684 -8.610 1.00 72.75 268 ASN A N 1
ATOM 2092 C CA . ASN A 1 268 ? -15.265 -8.860 -7.737 1.00 72.75 268 ASN A CA 1
ATOM 2093 C C . ASN A 1 268 ? -14.241 -10.000 -7.951 1.00 72.75 268 ASN A C 1
ATOM 2095 O O . ASN A 1 268 ? -14.575 -11.096 -8.405 1.00 72.75 268 ASN A O 1
ATOM 2099 N N . HIS A 1 269 ? -12.965 -9.694 -7.737 1.00 81.69 269 HIS A N 1
ATOM 2100 C CA . HIS A 1 269 ? -11.835 -10.629 -7.786 1.00 81.69 269 HIS A CA 1
ATOM 2101 C C . HIS A 1 269 ? -11.020 -10.549 -6.492 1.00 81.69 269 HIS A C 1
ATOM 2103 O O . HIS A 1 269 ? -11.327 -9.730 -5.624 1.00 81.69 269 HIS A O 1
ATOM 2109 N N . SER A 1 270 ? -9.952 -11.355 -6.422 1.00 84.44 270 SER A N 1
ATOM 2110 C CA . SER A 1 270 ? -8.955 -11.362 -5.342 1.00 84.44 270 SER A CA 1
ATOM 2111 C C . SER A 1 270 ? -8.556 -9.958 -4.876 1.00 84.44 270 SER A C 1
ATOM 2113 O O . SER A 1 270 ? -8.527 -9.013 -5.665 1.00 84.44 270 SER A O 1
ATOM 2115 N N . ASN A 1 271 ? -8.201 -9.847 -3.600 1.00 87.06 271 ASN A N 1
ATOM 2116 C CA . ASN A 1 271 ? -7.629 -8.640 -3.008 1.00 87.06 271 ASN A CA 1
ATOM 2117 C C . ASN A 1 271 ? -6.176 -8.384 -3.455 1.00 87.06 271 ASN A C 1
ATOM 2119 O O . ASN A 1 271 ? -5.576 -7.401 -3.043 1.00 87.06 271 ASN A O 1
ATOM 2123 N N . GLU A 1 272 ? -5.608 -9.232 -4.306 1.00 91.00 272 GLU A N 1
ATOM 2124 C CA . GLU A 1 272 ? -4.272 -9.037 -4.866 1.00 91.00 272 GLU A CA 1
ATOM 2125 C C . GLU A 1 272 ? -4.339 -8.371 -6.244 1.00 91.00 272 GLU A C 1
ATOM 2127 O O . GLU A 1 272 ? -5.091 -8.805 -7.127 1.00 91.00 272 GLU A O 1
ATOM 2132 N N . VAL A 1 273 ? -3.521 -7.335 -6.435 1.00 91.94 273 VAL A N 1
ATOM 2133 C CA . VAL A 1 273 ? -3.357 -6.638 -7.716 1.00 91.94 273 VAL A CA 1
ATOM 2134 C C . VAL A 1 273 ? -1.885 -6.523 -8.104 1.00 91.94 273 VAL A C 1
ATOM 2136 O O . VAL A 1 273 ? -1.014 -6.284 -7.269 1.00 91.94 273 VAL A O 1
ATOM 2139 N N . ASP A 1 274 ? -1.604 -6.648 -9.396 1.00 94.06 274 ASP A N 1
ATOM 2140 C CA . ASP A 1 274 ? -0.300 -6.331 -9.966 1.00 94.06 274 ASP A CA 1
ATOM 2141 C C . ASP A 1 274 ? -0.312 -4.866 -10.428 1.00 94.06 274 ASP A C 1
ATOM 2143 O O . ASP A 1 274 ? -1.064 -4.477 -11.328 1.00 94.06 274 ASP A O 1
ATOM 2147 N N . ILE A 1 275 ? 0.542 -4.036 -9.836 1.00 94.69 275 ILE A N 1
ATOM 2148 C CA . ILE A 1 275 ? 0.699 -2.632 -10.223 1.00 94.69 275 ILE A CA 1
ATOM 2149 C C . ILE A 1 275 ? 2.012 -2.495 -10.976 1.00 94.69 275 ILE A C 1
ATOM 2151 O O . ILE A 1 275 ? 3.063 -2.801 -10.437 1.00 94.69 275 ILE A O 1
ATOM 2155 N N . THR A 1 276 ? 1.982 -2.021 -12.217 1.00 95.75 276 THR A N 1
ATOM 2156 C CA . THR A 1 276 ? 3.193 -1.716 -12.988 1.00 95.75 276 THR A CA 1
ATOM 2157 C C . THR A 1 276 ? 3.442 -0.219 -12.986 1.00 95.75 276 THR A C 1
ATOM 2159 O O . THR A 1 276 ? 2.668 0.538 -13.571 1.00 95.75 276 THR A O 1
ATOM 2162 N N . PHE A 1 277 ? 4.531 0.207 -12.351 1.00 95.69 277 PHE A N 1
ATOM 2163 C CA . PHE A 1 277 ? 4.979 1.594 -12.359 1.00 95.69 277 PHE A CA 1
ATOM 2164 C C . PHE A 1 277 ? 5.925 1.834 -13.538 1.00 95.69 277 PHE A C 1
ATOM 2166 O O . PHE A 1 277 ? 6.981 1.204 -13.641 1.00 95.69 277 PHE A O 1
ATOM 2173 N N . LEU A 1 278 ? 5.526 2.730 -14.439 1.00 94.50 278 LEU A N 1
ATOM 2174 C CA . LEU A 1 278 ? 6.235 3.065 -15.672 1.00 94.50 278 LEU A CA 1
ATOM 2175 C C . LEU A 1 278 ? 6.935 4.409 -15.487 1.00 94.50 278 LEU A C 1
ATOM 2177 O O . LEU A 1 278 ? 6.275 5.426 -15.277 1.00 94.50 278 LEU A O 1
ATOM 2181 N N . ALA A 1 279 ? 8.262 4.423 -15.576 1.00 94.12 279 ALA A N 1
ATOM 2182 C CA . ALA A 1 279 ? 9.051 5.638 -15.397 1.00 94.12 279 ALA A CA 1
ATOM 2183 C C . ALA A 1 279 ? 10.392 5.561 -16.132 1.00 94.12 279 ALA A C 1
ATOM 2185 O O . ALA A 1 279 ? 10.873 4.484 -16.491 1.00 94.12 279 ALA A O 1
ATOM 2186 N N . HIS A 1 280 ? 11.057 6.707 -16.275 1.00 92.88 280 HIS A N 1
ATOM 2187 C CA . HIS A 1 280 ? 12.503 6.700 -16.491 1.00 92.88 280 HIS A CA 1
ATOM 2188 C C . HIS A 1 280 ? 13.206 6.404 -15.173 1.00 92.88 280 HIS A C 1
ATOM 2190 O O . HIS A 1 280 ? 12.757 6.845 -14.116 1.00 92.88 280 HIS A O 1
ATOM 2196 N N . GLY A 1 281 ? 14.331 5.698 -15.239 1.00 92.81 281 GLY A N 1
ATOM 2197 C CA . GLY A 1 281 ? 15.086 5.321 -14.053 1.00 92.81 281 GLY A CA 1
ATOM 2198 C C . GLY A 1 281 ? 16.587 5.252 -14.292 1.00 92.81 281 GLY A C 1
ATOM 2199 O O . GLY A 1 281 ? 17.067 5.256 -15.433 1.00 92.81 281 GLY A O 1
ATOM 2200 N N . ALA A 1 282 ? 17.319 5.207 -13.188 1.00 92.00 282 ALA A N 1
ATOM 2201 C CA . ALA A 1 282 ? 18.740 4.911 -13.133 1.00 92.00 282 ALA A CA 1
ATOM 2202 C C . ALA A 1 282 ? 19.107 4.354 -11.755 1.00 92.00 282 ALA A C 1
ATOM 2204 O O . ALA A 1 282 ? 18.394 4.599 -10.780 1.00 92.00 282 ALA A O 1
ATOM 2205 N N . ILE A 1 283 ? 20.234 3.652 -11.684 1.00 90.81 283 ILE A N 1
ATOM 2206 C CA . ILE A 1 283 ? 20.850 3.260 -10.415 1.00 90.81 283 ILE A CA 1
ATOM 2207 C C . ILE A 1 283 ? 21.928 4.264 -10.005 1.00 90.81 283 ILE A C 1
ATOM 2209 O O . ILE A 1 283 ? 22.568 4.881 -10.861 1.00 90.81 283 ILE A O 1
ATOM 2213 N N . THR A 1 284 ? 22.097 4.437 -8.697 1.00 88.56 284 THR A N 1
ATOM 2214 C CA . THR A 1 284 ? 23.084 5.330 -8.085 1.00 88.56 284 THR A CA 1
ATOM 2215 C C . THR A 1 284 ? 23.567 4.771 -6.748 1.00 88.56 284 THR A C 1
ATOM 2217 O O . THR A 1 284 ? 22.928 3.901 -6.151 1.00 88.56 284 THR A O 1
ATOM 2220 N N . ASP A 1 285 ? 24.689 5.299 -6.276 1.00 83.50 285 ASP A N 1
ATOM 2221 C CA . ASP A 1 285 ? 25.152 5.196 -4.897 1.00 83.50 285 ASP A CA 1
ATOM 2222 C C . ASP A 1 285 ? 24.406 6.176 -3.956 1.00 83.50 285 ASP A C 1
ATOM 2224 O O . ASP A 1 285 ? 23.821 7.164 -4.416 1.00 83.50 285 ASP A O 1
ATOM 2228 N N . PRO A 1 286 ? 24.394 5.920 -2.631 1.00 86.56 286 PRO A N 1
ATOM 2229 C CA . PRO A 1 286 ? 24.862 4.700 -1.966 1.00 86.56 286 PRO A CA 1
ATOM 2230 C C . PRO A 1 286 ? 23.912 3.511 -2.184 1.00 86.56 286 PRO A C 1
ATOM 2232 O O . PRO A 1 286 ? 22.774 3.667 -2.627 1.00 86.56 286 PRO A O 1
ATOM 2235 N N . MET A 1 287 ? 24.387 2.312 -1.847 1.00 87.25 287 MET A N 1
ATOM 2236 C CA . MET A 1 287 ? 23.535 1.126 -1.744 1.00 87.25 287 MET A CA 1
ATOM 2237 C C . MET A 1 287 ? 22.527 1.301 -0.601 1.00 87.25 287 MET A C 1
ATOM 2239 O O . MET A 1 287 ? 22.805 1.969 0.395 1.00 87.25 287 MET A O 1
ATOM 2243 N N . ILE A 1 288 ? 21.352 0.698 -0.750 1.00 91.44 288 ILE A N 1
ATOM 2244 C CA . ILE A 1 288 ? 20.276 0.701 0.240 1.00 91.44 288 ILE A CA 1
ATOM 2245 C C . ILE A 1 288 ? 19.824 -0.727 0.518 1.00 91.44 288 ILE A C 1
ATOM 2247 O O . ILE A 1 288 ? 19.915 -1.609 -0.337 1.00 91.44 288 ILE A O 1
ATOM 2251 N N . ARG A 1 289 ? 19.270 -0.970 1.705 1.00 92.00 289 ARG A N 1
ATOM 2252 C CA . ARG A 1 289 ? 18.629 -2.257 1.991 1.00 92.00 289 ARG A CA 1
ATOM 2253 C C . ARG A 1 289 ? 17.390 -2.430 1.117 1.00 92.00 289 ARG A C 1
ATOM 2255 O O . ARG A 1 289 ? 16.600 -1.496 0.982 1.00 92.00 289 ARG A O 1
ATOM 2262 N N . ALA A 1 290 ? 17.164 -3.640 0.605 1.00 91.56 290 ALA A N 1
ATOM 2263 C CA . ALA A 1 290 ? 15.957 -3.950 -0.167 1.00 91.56 290 ALA A CA 1
ATOM 2264 C C . ALA A 1 290 ? 14.656 -3.709 0.627 1.00 91.56 290 ALA A C 1
ATOM 2266 O O . ALA A 1 290 ? 13.616 -3.423 0.033 1.00 91.56 290 ALA A O 1
ATOM 2267 N N . SER A 1 291 ? 14.724 -3.719 1.967 1.00 92.44 291 SER A N 1
ATOM 2268 C CA . SER A 1 291 ? 13.605 -3.385 2.860 1.00 92.44 291 SER A CA 1
ATOM 2269 C C . SER A 1 291 ? 13.060 -1.980 2.629 1.00 92.44 291 SER A C 1
ATOM 2271 O O . SER A 1 291 ? 11.876 -1.750 2.856 1.00 92.44 291 SER A O 1
ATOM 2273 N N . CYS A 1 292 ? 13.876 -1.061 2.100 1.00 94.50 292 CYS A N 1
ATOM 2274 C CA . CYS A 1 292 ? 13.426 0.276 1.724 1.00 94.50 292 CYS A CA 1
ATOM 2275 C C . CYS A 1 292 ? 12.301 0.240 0.676 1.00 94.50 292 CYS A C 1
ATOM 2277 O O . CYS A 1 292 ? 11.464 1.135 0.636 1.00 94.50 292 CYS A O 1
ATOM 2279 N N . LEU A 1 293 ? 12.267 -0.784 -0.183 1.00 95.38 293 LEU A N 1
ATOM 2280 C CA . LEU A 1 293 ? 11.253 -0.914 -1.231 1.00 95.38 293 LEU A CA 1
ATOM 2281 C C . LEU A 1 293 ? 9.952 -1.564 -0.736 1.00 95.38 293 LEU A C 1
ATOM 2283 O O . LEU A 1 293 ? 8.956 -1.521 -1.454 1.00 95.38 293 LEU A O 1
ATOM 2287 N N . LEU A 1 294 ? 9.925 -2.080 0.497 1.00 94.44 294 LEU A N 1
ATOM 2288 C CA . LEU A 1 294 ? 8.758 -2.693 1.143 1.00 94.44 294 LEU A CA 1
ATOM 2289 C C . LEU A 1 294 ? 8.386 -1.935 2.435 1.00 94.44 294 LEU A C 1
ATOM 2291 O O . LEU A 1 294 ? 8.433 -2.507 3.525 1.00 94.44 294 LEU A O 1
ATOM 2295 N N . PRO A 1 295 ? 8.045 -0.632 2.347 1.00 91.06 295 PRO A N 1
ATOM 2296 C CA . PRO A 1 295 ? 7.896 0.229 3.522 1.00 91.06 295 PRO A CA 1
ATOM 2297 C C . PRO A 1 295 ? 6.733 -0.165 4.437 1.00 91.06 295 PRO A C 1
ATOM 2299 O O . PRO A 1 295 ? 6.806 0.062 5.644 1.00 91.06 295 PRO A O 1
ATOM 2302 N N . LEU A 1 296 ? 5.657 -0.718 3.867 1.00 90.25 296 LEU A N 1
ATOM 2303 C CA . LEU A 1 296 ? 4.428 -1.109 4.559 1.00 90.25 296 LEU A CA 1
ATOM 2304 C C . LEU A 1 296 ? 3.880 -2.419 3.960 1.00 90.25 296 LEU A C 1
ATOM 2306 O O . LEU A 1 296 ? 4.093 -2.673 2.772 1.00 90.25 296 LEU A O 1
ATOM 2310 N N . PRO A 1 297 ? 3.102 -3.213 4.725 1.00 88.44 297 PRO A N 1
ATOM 2311 C CA . PRO A 1 297 ? 2.606 -4.529 4.294 1.00 88.44 297 PRO A CA 1
ATOM 2312 C C . PRO A 1 297 ? 1.586 -4.488 3.143 1.00 88.44 297 PRO A C 1
ATOM 2314 O O . PRO A 1 297 ? 1.171 -5.532 2.649 1.00 88.44 297 PRO A O 1
ATOM 2317 N N . THR A 1 298 ? 1.171 -3.298 2.703 1.00 91.25 298 THR A N 1
ATOM 2318 C CA . THR A 1 298 ? 0.288 -3.111 1.542 1.00 91.25 298 THR A CA 1
ATOM 2319 C C . THR A 1 298 ? 0.974 -3.430 0.215 1.00 91.25 298 THR A C 1
ATOM 2321 O O . THR A 1 298 ? 0.286 -3.696 -0.769 1.00 91.25 298 THR A O 1
ATOM 2324 N N . ILE A 1 299 ? 2.311 -3.439 0.182 1.00 94.25 299 ILE A N 1
ATOM 2325 C CA . ILE A 1 299 ? 3.100 -3.962 -0.935 1.00 94.25 299 ILE A CA 1
ATOM 2326 C C . ILE A 1 299 ? 3.692 -5.302 -0.498 1.00 94.25 299 ILE A C 1
ATOM 2328 O O . ILE A 1 299 ? 4.514 -5.358 0.414 1.00 94.25 299 ILE A O 1
ATOM 2332 N N . THR A 1 300 ? 3.263 -6.387 -1.139 1.00 94.88 300 THR A N 1
ATOM 2333 C CA . THR A 1 300 ? 3.673 -7.755 -0.780 1.00 94.88 300 THR A CA 1
ATOM 2334 C C . THR A 1 300 ? 5.022 -8.131 -1.366 1.00 94.88 300 THR A C 1
ATOM 2336 O O . THR A 1 300 ? 5.731 -8.957 -0.796 1.00 94.88 300 THR A O 1
ATOM 2339 N N . ASP A 1 301 ? 5.356 -7.558 -2.521 1.00 96.75 301 ASP A N 1
ATOM 2340 C CA . ASP A 1 301 ? 6.656 -7.693 -3.165 1.00 96.75 301 ASP A CA 1
ATOM 2341 C C . ASP A 1 301 ? 6.876 -6.543 -4.156 1.00 96.75 301 ASP A C 1
ATOM 2343 O O . ASP A 1 301 ? 5.921 -5.969 -4.693 1.00 96.75 301 ASP A O 1
ATOM 2347 N N . VAL A 1 302 ? 8.143 -6.245 -4.428 1.00 96.56 302 VAL A N 1
ATOM 2348 C CA . VAL A 1 302 ? 8.565 -5.376 -5.522 1.00 96.56 302 VAL A CA 1
ATOM 2349 C C . VAL A 1 302 ? 9.355 -6.221 -6.505 1.00 96.56 302 VAL A C 1
ATOM 2351 O O . VAL A 1 302 ? 10.378 -6.804 -6.156 1.00 96.56 302 VAL A O 1
ATOM 2354 N N . GLU A 1 303 ? 8.879 -6.274 -7.744 1.00 94.88 303 GLU A N 1
ATOM 2355 C CA . GLU A 1 303 ? 9.501 -7.020 -8.819 1.00 94.88 303 GLU A CA 1
ATOM 2356 C C . GLU A 1 303 ? 10.218 -6.094 -9.800 1.00 94.88 303 GLU A C 1
ATOM 2358 O O . GLU A 1 303 ? 9.610 -5.285 -10.508 1.00 94.88 303 GLU A O 1
ATOM 2363 N N . LEU A 1 304 ? 11.53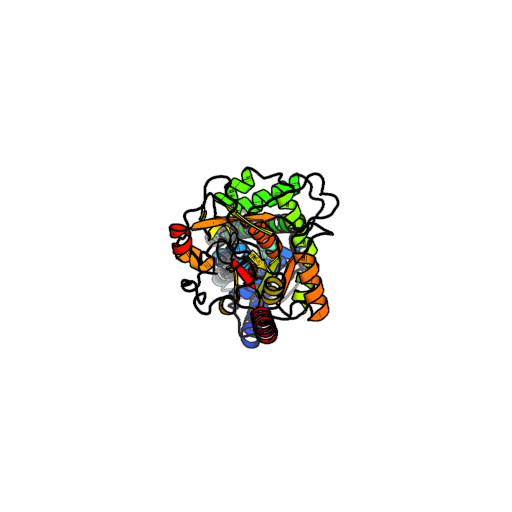2 -6.247 -9.874 1.00 92.50 304 LEU A N 1
ATOM 2364 C CA . LEU A 1 304 ? 12.376 -5.510 -10.796 1.00 92.50 304 LEU A CA 1
ATOM 2365 C C . LEU A 1 304 ? 12.524 -6.303 -12.108 1.00 92.50 304 LEU A C 1
ATOM 2367 O O . LEU A 1 304 ? 12.961 -7.454 -12.137 1.00 92.50 304 LEU A O 1
ATOM 2371 N N . HIS A 1 305 ? 12.142 -5.702 -13.236 1.00 89.56 305 HIS A N 1
ATOM 2372 C CA . HIS A 1 305 ? 12.202 -6.396 -14.530 1.00 89.56 305 HIS A CA 1
ATOM 2373 C C . HIS A 1 305 ? 13.525 -6.188 -15.255 1.00 89.56 305 HIS A C 1
ATOM 2375 O O . HIS A 1 305 ? 14.088 -7.135 -15.803 1.00 89.56 305 HIS A O 1
ATOM 2381 N N . SER A 1 306 ? 14.057 -4.974 -15.231 1.00 88.56 306 SER A N 1
ATOM 2382 C CA . SER A 1 306 ? 15.351 -4.679 -15.840 1.00 88.56 306 SER A CA 1
ATOM 2383 C C . SER A 1 306 ? 16.489 -5.217 -14.958 1.00 88.56 306 SER A C 1
ATOM 2385 O O . SER A 1 306 ? 16.447 -5.026 -13.744 1.00 88.56 306 SER A O 1
ATOM 2387 N N . PRO A 1 307 ? 17.517 -5.876 -15.521 1.00 86.50 307 PRO A N 1
ATOM 2388 C CA . PRO A 1 307 ? 18.815 -6.036 -14.864 1.00 86.50 307 PRO A CA 1
ATOM 2389 C C . PRO A 1 307 ? 19.448 -4.680 -14.514 1.00 86.50 307 PRO A C 1
ATOM 2391 O O . PRO A 1 307 ? 19.122 -3.660 -15.131 1.00 86.50 307 PRO A O 1
ATOM 2394 N N . TRP A 1 308 ? 20.417 -4.666 -13.594 1.00 86.44 308 TRP A N 1
ATOM 2395 C CA . TRP A 1 308 ? 21.282 -3.496 -13.415 1.00 86.44 308 TRP A CA 1
ATOM 2396 C C . TRP A 1 308 ? 22.007 -3.178 -14.718 1.00 86.44 308 TRP A C 1
ATOM 2398 O O . TRP A 1 308 ? 22.387 -4.087 -15.450 1.00 86.44 308 TRP A O 1
ATOM 2408 N N . ASN A 1 309 ? 22.225 -1.893 -14.990 1.00 83.06 309 ASN A N 1
ATOM 2409 C CA . ASN A 1 309 ? 22.883 -1.391 -16.194 1.00 83.06 309 ASN A CA 1
ATOM 2410 C C . ASN A 1 309 ? 22.132 -1.686 -17.517 1.00 83.06 309 ASN A C 1
ATOM 2412 O O . ASN A 1 309 ? 22.748 -1.753 -18.584 1.00 83.06 309 ASN A O 1
ATOM 2416 N N . CYS A 1 310 ? 20.804 -1.849 -17.462 1.00 85.31 310 CYS A N 1
ATOM 2417 C CA . CYS A 1 310 ? 19.968 -2.194 -18.615 1.00 85.31 310 CYS A CA 1
ATOM 2418 C C . CYS A 1 310 ? 18.969 -1.083 -18.990 1.00 85.31 310 CYS A C 1
ATOM 2420 O O . CYS A 1 310 ? 18.415 -0.394 -18.129 1.00 85.31 310 CYS A O 1
ATOM 2422 N N . VAL A 1 311 ? 18.718 -0.920 -20.293 1.00 87.25 311 VAL A N 1
ATOM 2423 C CA . VAL A 1 311 ? 17.647 -0.069 -20.843 1.00 87.25 311 VAL A CA 1
ATOM 2424 C C . VAL A 1 311 ? 16.435 -0.937 -21.174 1.00 87.25 311 VAL A C 1
ATOM 2426 O O . VAL A 1 311 ? 16.601 -2.013 -21.734 1.00 87.25 311 VAL A O 1
ATOM 2429 N N . ILE A 1 312 ? 15.226 -0.460 -20.887 1.00 90.69 312 ILE A N 1
ATOM 2430 C CA . ILE A 1 312 ? 13.970 -1.142 -21.230 1.00 90.69 312 ILE A CA 1
ATOM 2431 C C . ILE A 1 312 ? 13.276 -0.441 -22.402 1.00 90.69 312 ILE A C 1
ATOM 2433 O O . ILE A 1 312 ? 13.295 0.787 -22.499 1.00 90.69 312 ILE A O 1
ATOM 2437 N N . THR A 1 313 ? 12.659 -1.212 -23.293 1.00 91.62 313 THR A N 1
ATOM 2438 C CA . THR A 1 313 ? 11.819 -0.697 -24.382 1.00 91.62 313 THR A CA 1
ATOM 2439 C C . THR A 1 313 ? 10.341 -0.628 -23.992 1.00 91.62 313 THR A C 1
ATOM 2441 O O . THR A 1 313 ? 9.885 -1.316 -23.077 1.00 91.62 313 THR A O 1
ATOM 2444 N N . ALA A 1 314 ? 9.562 0.199 -24.695 1.00 91.88 314 ALA A N 1
ATOM 2445 C CA . ALA A 1 314 ? 8.141 0.382 -24.398 1.00 91.88 314 ALA A CA 1
ATOM 2446 C C . ALA A 1 314 ? 7.314 -0.904 -24.572 1.00 91.88 314 ALA A C 1
ATOM 2448 O O . ALA A 1 314 ? 6.363 -1.122 -23.827 1.00 91.88 314 ALA A O 1
ATOM 2449 N N . ASP A 1 315 ? 7.701 -1.795 -25.490 1.00 91.88 315 ASP A N 1
ATOM 2450 C CA . ASP A 1 315 ? 7.068 -3.105 -25.673 1.00 91.88 315 ASP A CA 1
ATOM 2451 C C . ASP A 1 315 ? 7.312 -4.056 -24.503 1.00 91.88 315 ASP A C 1
ATOM 2453 O O . ASP A 1 315 ? 6.392 -4.777 -24.116 1.00 91.88 315 ASP A O 1
ATOM 2457 N N . ALA A 1 316 ? 8.502 -4.024 -23.894 1.00 93.19 316 ALA A N 1
ATOM 2458 C CA . ALA A 1 316 ? 8.737 -4.744 -22.650 1.00 93.19 316 ALA A CA 1
ATOM 2459 C C . ALA A 1 316 ? 7.874 -4.154 -21.530 1.00 93.19 316 ALA A C 1
ATOM 2461 O O . ALA A 1 316 ? 7.178 -4.901 -20.849 1.00 93.19 316 ALA A O 1
ATOM 2462 N N . GLY A 1 317 ? 7.834 -2.823 -21.393 1.00 94.81 317 GLY A N 1
ATOM 2463 C CA . GLY A 1 317 ? 6.948 -2.146 -20.440 1.00 94.81 317 GLY A CA 1
ATOM 2464 C C . GLY A 1 317 ? 5.477 -2.543 -20.597 1.00 94.81 317 GLY A C 1
ATOM 2465 O O . GLY A 1 317 ? 4.816 -2.882 -19.616 1.00 94.81 317 GLY A O 1
ATOM 2466 N N . TYR A 1 318 ? 4.974 -2.567 -21.832 1.00 95.38 318 TYR A N 1
ATOM 2467 C CA . TYR A 1 318 ? 3.620 -3.017 -22.164 1.00 95.38 318 TYR A CA 1
ATOM 2468 C C . TYR A 1 318 ? 3.409 -4.506 -21.854 1.00 95.38 318 TYR A C 1
ATOM 2470 O O . TYR A 1 318 ? 2.391 -4.886 -21.269 1.00 95.38 318 TYR A O 1
ATOM 2478 N N . GLY A 1 319 ? 4.377 -5.361 -22.193 1.00 94.56 319 GLY A N 1
ATOM 2479 C CA . GLY A 1 319 ? 4.349 -6.788 -21.876 1.00 94.56 319 GLY A CA 1
ATOM 2480 C C . GLY A 1 319 ? 4.248 -7.051 -20.373 1.00 94.56 319 GLY A C 1
ATOM 2481 O O . GLY A 1 319 ? 3.438 -7.876 -19.951 1.00 94.56 319 GLY A O 1
ATOM 2482 N N . ILE A 1 320 ? 5.010 -6.310 -19.565 1.00 95.06 320 ILE A N 1
ATOM 2483 C CA . ILE A 1 320 ? 4.985 -6.383 -18.097 1.00 95.06 320 ILE A CA 1
ATOM 2484 C C . ILE A 1 320 ? 3.624 -5.919 -17.570 1.00 95.06 320 ILE A C 1
ATOM 2486 O O . ILE A 1 320 ? 2.944 -6.662 -16.861 1.00 95.06 320 ILE A O 1
ATOM 2490 N N . ALA A 1 321 ? 3.180 -4.731 -17.994 1.00 94.75 321 ALA A N 1
ATOM 2491 C CA . ALA A 1 321 ? 1.909 -4.142 -17.576 1.00 94.75 321 ALA A CA 1
ATOM 2492 C C . ALA A 1 321 ? 0.702 -5.041 -17.882 1.00 94.75 321 ALA A C 1
ATOM 2494 O O . ALA A 1 321 ? -0.259 -5.094 -17.117 1.00 94.75 321 ALA A O 1
ATOM 2495 N N . THR A 1 322 ? 0.754 -5.786 -18.986 1.00 93.75 322 THR A N 1
ATOM 2496 C CA . THR A 1 322 ? -0.308 -6.718 -19.389 1.00 93.75 322 THR A CA 1
ATOM 2497 C C . THR A 1 322 ? -0.135 -8.136 -18.845 1.00 93.75 322 THR A C 1
ATOM 2499 O O . THR A 1 322 ? -1.031 -8.959 -19.024 1.00 93.75 322 THR A O 1
ATOM 2502 N N . GLY A 1 323 ? 0.985 -8.444 -18.182 1.00 92.38 323 GLY A N 1
ATOM 2503 C CA . GLY A 1 323 ? 1.320 -9.796 -17.724 1.00 92.38 323 GLY A CA 1
ATOM 2504 C C . GLY A 1 323 ? 1.695 -10.771 -18.844 1.00 92.38 323 GLY A C 1
ATOM 2505 O O . GLY A 1 323 ? 1.822 -11.967 -18.591 1.00 92.38 323 GLY A O 1
ATOM 2506 N N . LYS A 1 324 ? 1.868 -10.280 -20.077 1.00 91.19 324 LYS A N 1
ATOM 2507 C CA . LYS A 1 324 ? 2.326 -11.064 -21.236 1.00 91.19 324 LYS A CA 1
ATOM 2508 C C . LYS A 1 324 ? 3.828 -11.351 -21.192 1.00 91.19 324 LYS A C 1
ATOM 2510 O O . LYS A 1 324 ? 4.301 -12.196 -21.942 1.00 91.19 324 LYS A O 1
ATOM 2515 N N . MET A 1 325 ? 4.562 -10.638 -20.343 1.00 89.38 325 MET A N 1
ATOM 2516 C CA . MET A 1 325 ? 5.997 -10.796 -20.158 1.00 89.38 325 MET A CA 1
ATOM 2517 C C . MET A 1 325 ? 6.304 -10.968 -18.675 1.00 89.38 325 MET A C 1
ATOM 2519 O O . MET A 1 325 ? 6.122 -10.048 -17.876 1.00 89.38 325 MET A O 1
ATOM 2523 N N . LYS A 1 326 ? 6.776 -12.157 -18.310 1.00 87.31 326 LYS A N 1
ATOM 2524 C CA . LYS A 1 326 ? 7.348 -12.444 -16.997 1.00 87.31 326 LYS A CA 1
ATOM 2525 C C . LYS A 1 326 ? 8.847 -12.142 -17.004 1.00 87.31 326 LYS A C 1
ATOM 2527 O O . LYS A 1 326 ? 9.456 -12.063 -18.074 1.00 87.31 326 LYS A O 1
ATOM 2532 N N . PRO A 1 327 ? 9.481 -12.059 -15.824 1.00 83.75 327 PRO A N 1
ATOM 2533 C CA . PRO A 1 327 ? 10.928 -11.934 -15.723 1.00 83.75 327 PRO A CA 1
ATOM 25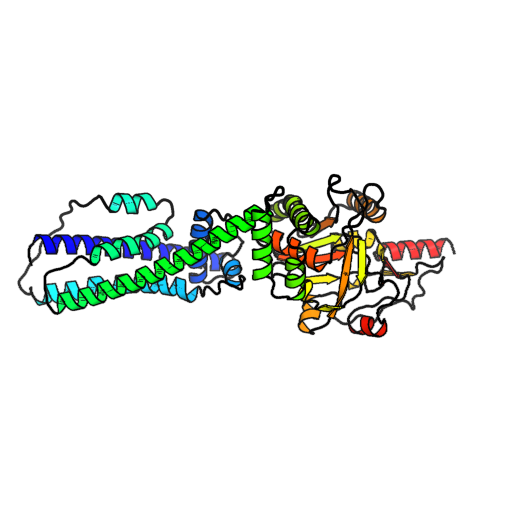34 C C . PRO A 1 327 ? 11.678 -12.967 -16.605 1.00 83.75 327 PRO A C 1
ATOM 2536 O O . PRO A 1 327 ? 12.591 -12.639 -17.357 1.00 83.75 327 PRO A O 1
ATOM 2539 N N . GLN A 1 328 ? 11.295 -14.236 -16.605 1.00 82.50 328 GLN A N 1
ATOM 2540 C CA . GLN A 1 328 ? 11.968 -15.255 -17.424 1.00 82.50 328 GLN A CA 1
ATOM 2541 C C . GLN A 1 328 ? 11.807 -15.078 -18.948 1.00 82.50 328 GLN A C 1
ATOM 2543 O O . GLN A 1 328 ? 12.616 -15.615 -19.699 1.00 82.50 328 GLN A O 1
ATOM 2548 N N . ASP A 1 329 ? 10.823 -14.303 -19.412 1.00 82.88 329 ASP A N 1
ATOM 2549 C CA . ASP A 1 329 ? 10.503 -14.159 -20.840 1.00 82.88 329 ASP A CA 1
ATOM 2550 C C . ASP A 1 329 ? 11.361 -13.084 -21.537 1.00 82.88 329 ASP A C 1
ATOM 2552 O O . ASP A 1 329 ? 11.232 -12.850 -22.739 1.00 82.88 329 ASP A O 1
ATOM 2556 N N . ARG A 1 330 ? 12.244 -12.410 -20.787 1.00 81.56 330 ARG A N 1
ATOM 2557 C CA . ARG A 1 330 ? 13.064 -11.285 -21.258 1.00 81.56 330 ARG A CA 1
ATOM 2558 C C . ARG A 1 330 ? 13.946 -11.650 -22.450 1.00 81.56 330 ARG A C 1
ATOM 2560 O O . ARG A 1 330 ? 14.725 -12.604 -22.420 1.00 81.56 330 ARG A O 1
ATOM 2567 N N . ALA A 1 331 ? 13.900 -10.798 -23.469 1.00 82.31 331 ALA A N 1
ATOM 2568 C CA . ALA A 1 331 ? 14.858 -10.785 -24.561 1.00 82.31 331 ALA A CA 1
ATOM 2569 C C . ALA A 1 331 ? 15.847 -9.624 -24.398 1.00 82.31 331 ALA A C 1
ATOM 2571 O O . ALA A 1 331 ? 15.489 -8.551 -23.919 1.00 82.31 331 ALA A O 1
ATOM 2572 N N . PHE A 1 332 ? 17.090 -9.835 -24.835 1.00 8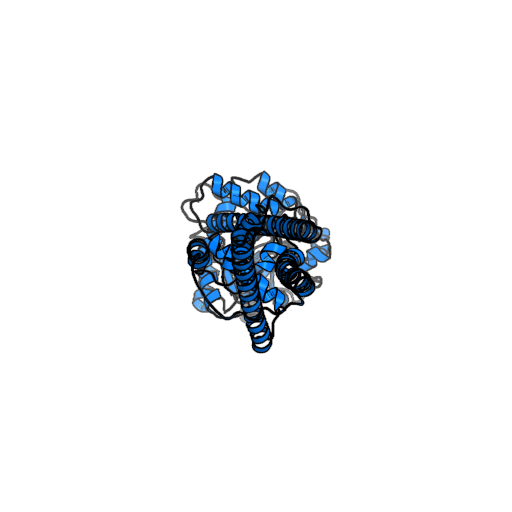0.31 332 PHE A N 1
ATOM 2573 C CA . PHE A 1 332 ? 18.158 -8.838 -24.776 1.00 80.31 332 PHE A CA 1
ATOM 2574 C C . PHE A 1 332 ? 18.825 -8.657 -26.143 1.00 80.31 332 PHE A C 1
ATOM 2576 O O . PHE A 1 332 ? 19.026 -9.637 -26.869 1.00 80.31 332 PHE A O 1
ATOM 2583 N N . TYR A 1 333 ? 19.206 -7.421 -26.472 1.00 75.44 333 TYR A N 1
ATOM 2584 C CA . TYR A 1 333 ? 20.049 -7.092 -27.626 1.00 75.44 333 TYR A CA 1
ATOM 2585 C C . TYR A 1 333 ? 21.007 -5.930 -27.322 1.00 75.44 333 TYR A C 1
ATOM 2587 O O . TYR A 1 333 ? 20.791 -5.155 -26.392 1.00 75.44 333 TYR A O 1
ATOM 2595 N N . ARG A 1 334 ? 22.100 -5.813 -28.089 1.00 74.69 334 ARG A N 1
ATOM 2596 C CA . ARG A 1 334 ? 23.117 -4.761 -27.908 1.00 74.69 334 ARG A CA 1
ATOM 2597 C C . ARG A 1 334 ? 22.798 -3.537 -28.771 1.00 74.69 334 ARG A C 1
ATOM 2599 O O . ARG A 1 334 ? 22.453 -3.672 -29.940 1.00 74.69 334 ARG A O 1
ATOM 2606 N N . ARG A 1 335 ? 22.991 -2.332 -28.224 1.00 67.06 335 ARG A N 1
ATOM 2607 C CA . ARG A 1 335 ? 22.708 -1.048 -28.898 1.00 67.06 335 ARG A CA 1
ATOM 2608 C C . ARG A 1 335 ? 23.637 -0.722 -30.085 1.00 67.06 335 ARG A C 1
ATOM 2610 O O . ARG A 1 335 ? 23.267 0.083 -30.937 1.00 67.06 335 ARG A O 1
ATOM 2617 N N . LYS A 1 336 ? 24.843 -1.304 -30.170 1.00 60.78 336 LYS A N 1
ATOM 2618 C CA . LYS A 1 336 ? 25.834 -0.992 -31.226 1.00 60.78 336 LYS A CA 1
ATOM 2619 C C . LYS A 1 336 ? 25.607 -1.762 -32.542 1.00 60.78 336 LYS A C 1
ATOM 2621 O O . LYS A 1 336 ? 25.749 -2.978 -32.584 1.00 60.78 336 LYS A O 1
ATOM 2626 N N . LYS A 1 337 ? 25.330 -0.983 -33.603 1.00 45.94 337 LYS A N 1
ATOM 2627 C CA . LYS A 1 337 ? 25.354 -1.237 -35.066 1.00 45.94 337 LYS A CA 1
ATOM 2628 C C . LYS A 1 337 ? 25.245 -2.698 -35.540 1.00 45.94 337 LYS A C 1
ATOM 2630 O O . LYS A 1 337 ? 26.252 -3.378 -35.712 1.00 45.94 337 LYS A O 1
ATOM 2635 N N . GLY A 1 338 ? 24.026 -3.093 -35.908 1.00 47.91 338 GLY A N 1
ATOM 2636 C CA . GLY A 1 338 ? 23.762 -3.999 -37.037 1.00 47.91 338 GLY A CA 1
ATOM 2637 C C . GLY A 1 338 ? 24.156 -5.469 -36.890 1.00 47.91 338 GLY A C 1
ATOM 2638 O O . GLY A 1 338 ? 23.917 -6.233 -37.815 1.00 47.91 338 GLY A O 1
ATOM 2639 N N . LYS A 1 339 ? 24.732 -5.897 -35.763 1.00 48.66 339 LYS A N 1
ATOM 2640 C CA . LYS A 1 339 ? 24.954 -7.321 -35.506 1.00 48.66 339 LYS A CA 1
ATOM 2641 C C . LYS A 1 339 ? 23.789 -7.877 -34.698 1.00 48.66 339 LYS A C 1
ATOM 2643 O O . LYS A 1 339 ? 23.550 -7.448 -33.569 1.00 48.66 339 LYS A O 1
ATOM 2648 N N . ILE A 1 340 ? 23.078 -8.820 -35.315 1.00 48.72 340 ILE A N 1
ATOM 2649 C CA . ILE A 1 340 ? 22.117 -9.720 -34.671 1.00 48.72 340 ILE A CA 1
ATOM 2650 C C . ILE A 1 340 ? 22.759 -10.232 -33.374 1.00 48.72 340 ILE A C 1
ATOM 2652 O O . ILE A 1 340 ? 23.960 -10.525 -33.384 1.00 48.72 340 ILE A O 1
ATOM 2656 N N . PRO A 1 341 ? 22.020 -10.310 -32.254 1.00 49.91 341 PRO A N 1
ATOM 2657 C CA . PRO A 1 341 ? 22.550 -10.910 -31.039 1.00 49.91 341 PRO A CA 1
ATOM 2658 C C . PRO A 1 341 ? 23.081 -12.309 -31.364 1.00 49.91 341 PRO A C 1
ATOM 2660 O O . PRO A 1 341 ? 22.312 -13.174 -31.772 1.00 49.91 341 PRO A O 1
ATOM 2663 N N . ASP A 1 342 ? 24.392 -12.499 -31.205 1.00 50.19 342 ASP A N 1
ATOM 2664 C CA . ASP A 1 342 ? 25.013 -13.821 -31.245 1.00 50.19 342 ASP A CA 1
ATOM 2665 C C . ASP A 1 342 ? 24.312 -14.687 -30.188 1.00 50.19 342 ASP A C 1
ATOM 2667 O O . ASP A 1 342 ? 24.092 -14.215 -29.064 1.00 50.19 342 ASP A O 1
ATOM 2671 N N . ASP A 1 343 ? 23.942 -15.920 -30.542 1.00 48.62 343 ASP A N 1
ATOM 2672 C CA . ASP A 1 343 ? 23.232 -16.860 -29.663 1.00 48.62 343 ASP A CA 1
ATOM 2673 C C . ASP A 1 343 ? 24.049 -17.173 -28.379 1.00 48.62 343 ASP A C 1
ATOM 2675 O O . ASP A 1 343 ? 23.518 -17.695 -27.402 1.00 48.62 343 ASP A O 1
ATOM 2679 N N . ASN A 1 344 ? 25.308 -16.728 -28.307 1.00 47.34 344 ASN A N 1
ATOM 2680 C CA . ASN A 1 344 ? 26.144 -16.713 -27.102 1.00 47.34 344 ASN A CA 1
ATOM 2681 C C . ASN A 1 344 ? 25.818 -15.611 -26.069 1.00 47.34 344 ASN A C 1
ATOM 2683 O O . ASN A 1 344 ? 26.383 -15.615 -24.979 1.00 47.34 344 ASN A O 1
ATOM 2687 N N . HIS A 1 345 ? 24.913 -14.666 -26.352 1.00 52.06 345 HIS A N 1
ATOM 2688 C CA . HIS A 1 345 ? 24.448 -13.672 -25.360 1.00 52.06 345 HIS A CA 1
ATOM 2689 C C . HIS A 1 345 ? 23.302 -14.205 -24.488 1.00 52.06 345 HIS A C 1
ATOM 2691 O O . HIS A 1 345 ? 22.657 -13.455 -23.749 1.00 52.06 345 HIS A O 1
ATOM 2697 N N . HIS A 1 346 ? 23.009 -15.497 -24.610 1.00 48.41 346 HIS A N 1
ATOM 2698 C CA . HIS A 1 346 ? 21.974 -16.154 -23.850 1.00 48.41 346 HIS A CA 1
ATOM 2699 C C . HIS A 1 346 ? 22.406 -16.313 -22.393 1.00 48.41 346 HIS A C 1
ATOM 2701 O O . HIS A 1 346 ? 23.444 -16.884 -22.073 1.00 48.41 346 HIS A O 1
ATOM 2707 N N . THR A 1 347 ? 21.537 -15.810 -21.520 1.00 52.06 347 THR A N 1
ATOM 2708 C CA . THR A 1 347 ? 21.536 -15.989 -20.068 1.00 52.06 347 THR A CA 1
ATOM 2709 C C . THR A 1 347 ? 22.719 -15.354 -19.347 1.00 52.06 347 THR A C 1
ATOM 2711 O O . THR A 1 347 ? 23.761 -15.961 -19.116 1.00 52.06 347 THR A O 1
ATOM 2714 N N . MET A 1 348 ? 22.499 -14.133 -18.851 1.00 60.38 348 MET A N 1
ATOM 2715 C CA . MET A 1 348 ? 23.119 -13.785 -17.573 1.00 60.38 348 MET A CA 1
ATOM 2716 C C . MET A 1 348 ? 22.735 -14.914 -16.612 1.00 60.38 348 MET A C 1
ATOM 2718 O O . MET A 1 348 ? 21.552 -15.246 -16.549 1.00 60.38 348 MET A O 1
ATOM 2722 N N . LYS A 1 349 ? 23.691 -15.554 -15.930 1.00 61.53 349 LYS A N 1
ATOM 2723 C CA . LYS A 1 349 ? 23.344 -16.488 -14.853 1.00 61.53 349 LYS A CA 1
ATOM 2724 C C . LYS A 1 349 ? 22.616 -15.675 -13.793 1.00 61.53 349 LYS A C 1
ATOM 2726 O O . LYS A 1 349 ? 23.247 -14.955 -13.027 1.00 61.53 349 LYS A O 1
ATOM 2731 N N . THR A 1 350 ? 21.294 -15.712 -13.827 1.00 67.94 350 THR A N 1
ATOM 2732 C CA . THR A 1 350 ? 20.473 -14.966 -12.890 1.00 67.94 350 THR A CA 1
ATOM 2733 C C . THR A 1 350 ? 20.264 -15.830 -11.658 1.00 67.94 350 THR A C 1
ATOM 2735 O O . THR A 1 350 ? 19.810 -16.964 -11.821 1.00 67.94 350 THR A O 1
ATOM 2738 N N . PRO A 1 351 ? 20.581 -15.339 -10.452 1.00 69.25 351 PRO A N 1
ATOM 2739 C CA . PRO A 1 351 ? 20.232 -16.042 -9.226 1.00 69.25 351 PRO A CA 1
ATOM 2740 C C . PRO A 1 351 ? 18.730 -16.334 -9.167 1.00 69.25 351 PRO A C 1
ATOM 2742 O O . PRO A 1 351 ? 17.926 -15.560 -9.694 1.00 69.25 351 PRO A O 1
ATOM 2745 N N . ASP A 1 352 ? 18.339 -17.413 -8.497 1.00 72.75 352 ASP A N 1
ATOM 2746 C CA . ASP A 1 352 ? 16.923 -17.680 -8.257 1.00 72.75 352 ASP A CA 1
ATOM 2747 C C . ASP A 1 352 ? 16.288 -16.517 -7.488 1.00 72.75 352 ASP A C 1
ATOM 2749 O O . ASP A 1 352 ? 16.870 -15.973 -6.540 1.00 72.75 352 ASP A O 1
ATOM 2753 N N . HIS A 1 353 ? 15.094 -16.126 -7.936 1.00 77.56 353 HIS A N 1
ATOM 2754 C CA . HIS A 1 353 ? 14.318 -15.010 -7.394 1.00 77.56 353 HIS A CA 1
ATOM 2755 C C . HIS A 1 353 ? 15.029 -13.651 -7.405 1.00 77.56 353 HIS A C 1
ATOM 2757 O O . HIS A 1 353 ? 14.640 -12.760 -6.655 1.00 77.56 353 HIS A O 1
ATOM 2763 N N . TRP A 1 354 ? 16.039 -13.462 -8.264 1.00 79.62 354 TRP A N 1
ATOM 2764 C CA . TRP A 1 354 ? 16.802 -12.213 -8.334 1.00 79.62 354 TRP A CA 1
ATOM 2765 C C . TRP A 1 354 ? 15.911 -10.975 -8.390 1.00 79.62 354 TRP A C 1
ATOM 2767 O O . TRP A 1 354 ? 16.187 -10.016 -7.693 1.00 79.62 354 TRP A O 1
ATOM 2777 N N . ASN A 1 355 ? 14.820 -11.025 -9.153 1.00 87.38 355 ASN A N 1
ATOM 2778 C CA . ASN A 1 355 ? 13.890 -9.921 -9.369 1.00 87.38 355 ASN A CA 1
ATOM 2779 C C . ASN A 1 355 ? 12.982 -9.575 -8.178 1.00 87.38 355 ASN A C 1
ATOM 2781 O O . ASN A 1 355 ? 12.301 -8.560 -8.273 1.00 87.38 355 ASN A O 1
ATOM 2785 N N . SER A 1 356 ? 12.928 -10.379 -7.112 1.00 92.56 356 SER A N 1
ATOM 2786 C CA . SER A 1 356 ? 12.017 -10.176 -5.974 1.00 92.56 356 SER A CA 1
ATOM 2787 C C . SER A 1 356 ? 12.723 -9.484 -4.814 1.00 92.56 356 SER A C 1
ATOM 2789 O O . SER A 1 356 ? 13.653 -10.034 -4.225 1.00 92.56 356 SER A O 1
ATOM 2791 N N . MET A 1 357 ? 12.261 -8.290 -4.447 1.00 93.19 357 MET A N 1
ATOM 2792 C CA . MET A 1 357 ? 12.839 -7.554 -3.321 1.00 93.19 357 MET A CA 1
ATOM 2793 C C . MET A 1 357 ? 12.485 -8.183 -1.977 1.00 93.19 357 MET A C 1
ATOM 2795 O O . MET A 1 357 ? 13.277 -8.075 -1.044 1.00 93.19 357 MET A O 1
ATOM 2799 N N . LYS A 1 358 ? 11.351 -8.885 -1.870 1.00 94.38 358 LYS A N 1
ATOM 2800 C CA . LYS A 1 358 ? 11.019 -9.662 -0.669 1.00 94.38 358 LYS A CA 1
ATOM 2801 C C . LYS A 1 358 ? 12.082 -10.728 -0.391 1.00 94.38 358 LYS A C 1
ATOM 2803 O O . LYS A 1 358 ? 12.606 -10.810 0.714 1.00 94.38 358 LYS A O 1
ATOM 2808 N N . GLU A 1 359 ? 12.466 -11.475 -1.417 1.00 91.12 359 GLU A N 1
ATOM 2809 C CA . GLU A 1 359 ? 13.506 -12.506 -1.331 1.00 91.12 359 GLU A CA 1
ATOM 2810 C C . GLU A 1 359 ? 14.889 -11.894 -1.047 1.00 91.12 359 GLU A C 1
ATOM 2812 O O . GLU A 1 359 ? 15.689 -12.444 -0.288 1.00 91.12 359 GLU A O 1
ATOM 2817 N N . THR A 1 360 ? 15.178 -10.713 -1.608 1.00 89.06 360 THR A N 1
ATOM 2818 C CA . THR A 1 360 ? 16.396 -9.946 -1.292 1.00 89.06 360 THR A CA 1
ATOM 2819 C C . THR A 1 360 ? 16.437 -9.512 0.181 1.00 89.06 360 THR A C 1
ATOM 2821 O O . THR A 1 360 ? 17.504 -9.550 0.800 1.00 89.06 360 THR A O 1
ATOM 2824 N N . VAL A 1 361 ? 15.290 -9.149 0.770 1.00 89.56 361 VAL A N 1
ATOM 2825 C CA . VAL A 1 361 ? 15.170 -8.823 2.202 1.00 89.56 361 VAL A CA 1
ATOM 2826 C C . VAL A 1 361 ? 15.460 -10.038 3.076 1.00 89.56 361 VAL A C 1
ATOM 2828 O O . VAL A 1 361 ? 16.231 -9.919 4.026 1.00 89.56 361 VAL A O 1
ATOM 2831 N N . GLU A 1 362 ? 14.907 -11.206 2.748 1.00 88.94 362 GLU A N 1
ATOM 2832 C CA . GLU A 1 362 ? 15.145 -12.450 3.499 1.00 88.94 362 GLU A CA 1
ATOM 2833 C C . GLU A 1 362 ? 16.630 -12.852 3.502 1.00 88.94 362 GLU A C 1
ATOM 2835 O O . GLU A 1 362 ? 17.137 -13.398 4.482 1.00 88.94 362 GLU A O 1
ATOM 2840 N N . LYS A 1 363 ? 17.359 -12.501 2.437 1.00 87.19 363 LYS A N 1
ATOM 2841 C CA . LYS A 1 363 ? 18.810 -12.706 2.307 1.00 87.19 363 LYS A CA 1
ATOM 2842 C C . LYS A 1 363 ? 19.654 -11.580 2.921 1.00 87.19 363 LYS A C 1
ATOM 2844 O O . LYS A 1 363 ? 20.880 -11.650 2.855 1.00 87.19 363 LYS A O 1
ATOM 2849 N N . ASN A 1 364 ? 19.025 -10.551 3.497 1.00 84.88 364 ASN A N 1
ATOM 2850 C CA . ASN A 1 364 ? 19.664 -9.345 4.034 1.00 84.88 364 ASN A CA 1
ATOM 2851 C C . ASN A 1 364 ? 20.640 -8.683 3.038 1.00 84.88 364 ASN A C 1
ATOM 2853 O O . ASN A 1 364 ? 21.746 -8.274 3.397 1.00 84.88 364 ASN A O 1
ATOM 2857 N N . GLN A 1 365 ? 20.246 -8.629 1.764 1.00 84.00 365 GLN A N 1
ATOM 2858 C CA . GLN A 1 365 ? 21.054 -8.062 0.689 1.00 84.00 365 GLN A CA 1
ATOM 2859 C C . GLN A 1 365 ? 20.718 -6.585 0.446 1.00 84.00 365 GLN A C 1
ATOM 2861 O O . GLN A 1 365 ? 19.568 -6.144 0.539 1.00 84.00 365 GLN A O 1
ATOM 2866 N N . GLU A 1 366 ? 21.751 -5.818 0.109 1.00 87.62 366 GLU A N 1
ATOM 2867 C CA . GLU A 1 366 ? 21.616 -4.440 -0.354 1.00 87.62 366 GLU A CA 1
ATOM 2868 C C . GLU A 1 366 ? 21.463 -4.391 -1.878 1.00 87.62 366 GLU A C 1
ATOM 2870 O O . GLU A 1 366 ? 21.894 -5.292 -2.598 1.00 87.62 366 GLU A O 1
ATOM 2875 N N . ILE A 1 367 ? 20.849 -3.318 -2.363 1.00 89.94 367 ILE A N 1
ATOM 2876 C CA . ILE A 1 367 ? 20.651 -3.012 -3.778 1.00 89.94 367 ILE A CA 1
ATOM 2877 C C . ILE A 1 367 ? 21.080 -1.567 -4.051 1.00 89.94 367 ILE A C 1
ATOM 2879 O O . ILE A 1 367 ? 21.111 -0.756 -3.124 1.00 89.94 367 ILE A O 1
ATOM 2883 N N . PRO A 1 368 ? 21.395 -1.198 -5.300 1.00 89.94 368 PRO A N 1
ATOM 2884 C CA . PRO A 1 368 ? 21.629 0.196 -5.641 1.00 89.94 368 PRO A CA 1
ATOM 2885 C C . PRO A 1 368 ? 20.391 1.036 -5.353 1.00 89.94 368 PRO A C 1
ATOM 2887 O O . PRO A 1 368 ? 19.258 0.574 -5.523 1.00 89.94 368 PRO A O 1
ATOM 2890 N N . ASN A 1 369 ? 20.597 2.293 -4.976 1.00 92.12 369 ASN A N 1
ATOM 2891 C CA . ASN A 1 369 ? 19.489 3.224 -4.911 1.00 92.12 369 ASN A CA 1
ATOM 2892 C C . ASN A 1 369 ? 18.952 3.463 -6.331 1.00 92.12 369 ASN A C 1
ATOM 2894 O O . ASN A 1 369 ? 19.711 3.730 -7.264 1.00 92.12 369 ASN A O 1
ATOM 2898 N N . ILE A 1 370 ? 17.637 3.350 -6.502 1.00 94.19 370 ILE A N 1
ATOM 2899 C CA . ILE A 1 370 ? 16.970 3.552 -7.790 1.00 94.19 370 ILE A CA 1
ATOM 2900 C C . ILE A 1 370 ? 16.354 4.942 -7.777 1.00 94.19 370 ILE A C 1
ATOM 2902 O O . ILE A 1 370 ? 15.497 5.238 -6.949 1.00 94.19 370 ILE A O 1
ATOM 2906 N N . ILE A 1 371 ? 16.762 5.786 -8.718 1.00 93.81 371 ILE A N 1
ATOM 2907 C CA . ILE A 1 371 ? 16.224 7.133 -8.881 1.00 93.81 371 ILE A CA 1
ATOM 2908 C C . ILE A 1 371 ? 15.320 7.162 -10.103 1.00 93.81 371 ILE A C 1
ATOM 2910 O O . ILE A 1 371 ? 15.754 6.828 -11.207 1.00 93.81 371 ILE A O 1
ATOM 2914 N N . LEU A 1 372 ? 14.078 7.595 -9.907 1.00 93.38 372 LEU A N 1
ATOM 2915 C CA . LEU A 1 372 ? 13.070 7.696 -10.954 1.00 93.38 372 LEU A CA 1
ATOM 2916 C C . LEU A 1 372 ? 12.852 9.142 -11.375 1.00 93.38 372 LEU A C 1
ATOM 2918 O O . LEU A 1 372 ? 12.956 10.060 -10.567 1.00 93.38 372 LEU A O 1
ATOM 2922 N N . SER A 1 373 ? 12.525 9.342 -12.646 1.00 89.38 373 SER A N 1
ATOM 2923 C CA . SER A 1 373 ? 12.124 10.641 -13.185 1.00 89.38 373 SER A CA 1
ATOM 2924 C C . SER A 1 373 ? 10.876 10.503 -14.054 1.00 89.38 373 SER A C 1
ATOM 2926 O O . SER A 1 373 ? 10.726 9.471 -14.720 1.00 89.38 373 SER A O 1
ATOM 2928 N N . PRO A 1 374 ? 10.007 11.526 -14.080 1.00 89.12 374 PRO A N 1
ATOM 2929 C CA . PRO A 1 374 ? 8.760 11.466 -14.828 1.00 89.12 374 PRO A CA 1
ATOM 2930 C C . PRO A 1 374 ? 8.993 11.468 -16.341 1.00 89.12 374 PRO A C 1
ATOM 2932 O O . PRO A 1 374 ? 10.049 11.894 -16.829 1.00 89.12 374 PRO A O 1
ATOM 2935 N N . PHE A 1 375 ? 7.983 11.022 -17.085 1.00 88.75 375 PHE A N 1
ATOM 2936 C CA . PHE A 1 375 ? 7.932 11.179 -18.536 1.00 88.75 375 PHE A CA 1
ATOM 2937 C C . PHE A 1 375 ? 7.821 12.657 -18.919 1.00 88.75 375 PHE A C 1
ATOM 2939 O O . PHE A 1 375 ? 7.141 13.443 -18.254 1.00 88.75 375 PHE A O 1
ATOM 2946 N N . LYS A 1 376 ? 8.492 13.043 -20.008 1.00 84.31 376 LYS A N 1
ATOM 2947 C CA . LYS A 1 376 ? 8.468 14.422 -20.514 1.00 84.31 376 LYS A CA 1
ATOM 2948 C C . LYS A 1 376 ? 7.391 14.582 -21.578 1.00 84.31 376 LYS A C 1
ATOM 2950 O O . LYS A 1 376 ? 7.647 14.360 -22.755 1.00 84.31 376 LYS A O 1
ATOM 2955 N N . LEU A 1 377 ? 6.189 14.976 -21.176 1.00 80.88 377 LEU A N 1
ATOM 2956 C CA . LEU A 1 377 ? 5.115 15.239 -22.131 1.00 80.88 377 LEU A CA 1
ATOM 2957 C C . LEU A 1 377 ? 5.299 16.592 -22.845 1.00 80.88 377 LEU A C 1
ATOM 2959 O O . LEU A 1 377 ? 5.789 17.535 -22.222 1.00 80.88 377 LEU A O 1
ATOM 2963 N N . PRO A 1 378 ? 4.909 16.705 -24.131 1.00 75.94 378 PRO A N 1
ATOM 2964 C CA . PRO A 1 378 ? 4.341 15.652 -24.989 1.00 75.94 378 PRO A CA 1
ATOM 2965 C C . PRO A 1 378 ? 5.392 14.764 -25.692 1.00 75.94 378 PRO A C 1
ATOM 2967 O O . PRO A 1 378 ? 5.034 13.817 -26.386 1.00 75.94 378 PRO A O 1
ATOM 2970 N N . GLU A 1 379 ? 6.685 15.059 -25.545 1.00 77.56 379 GLU A N 1
ATOM 2971 C CA . GLU A 1 379 ? 7.777 14.493 -26.354 1.00 77.56 379 GLU A CA 1
ATOM 2972 C C . GLU A 1 379 ? 8.487 13.280 -25.718 1.00 77.56 379 GLU A C 1
ATOM 2974 O O . GLU A 1 379 ? 9.699 13.103 -25.862 1.00 77.56 379 GLU A O 1
ATOM 2979 N N . ASP A 1 380 ? 7.752 12.406 -25.026 1.00 88.06 380 ASP A N 1
ATOM 2980 C CA . ASP A 1 380 ? 8.328 11.191 -24.448 1.00 88.06 380 ASP A CA 1
ATOM 2981 C C . ASP A 1 380 ? 8.122 9.990 -25.376 1.00 88.06 380 ASP A C 1
ATOM 2983 O O . ASP A 1 380 ? 7.034 9.419 -25.468 1.00 88.06 380 ASP A O 1
ATOM 2987 N N . GLY A 1 381 ? 9.186 9.603 -26.085 1.00 88.44 381 GLY A N 1
ATOM 2988 C CA . GLY A 1 381 ? 9.129 8.505 -27.051 1.00 88.44 381 GLY A CA 1
ATOM 2989 C C . GLY A 1 381 ? 8.767 7.152 -26.431 1.00 88.44 381 GLY A C 1
ATOM 2990 O O . GLY A 1 381 ? 8.110 6.351 -27.090 1.00 88.44 381 GLY A O 1
ATOM 2991 N N . TYR A 1 382 ? 9.150 6.901 -25.173 1.00 90.56 382 TYR A N 1
ATOM 2992 C CA . TYR A 1 382 ? 8.803 5.655 -24.488 1.00 90.56 382 TYR A CA 1
ATOM 2993 C C . TYR A 1 382 ? 7.310 5.622 -24.163 1.00 90.56 382 TYR A C 1
ATOM 2995 O O . TYR A 1 382 ? 6.629 4.649 -24.488 1.00 90.56 382 TYR A O 1
ATOM 3003 N N . TRP A 1 383 ? 6.790 6.695 -23.557 1.00 92.44 383 TRP A N 1
ATOM 3004 C CA . TRP A 1 383 ? 5.375 6.769 -23.197 1.00 92.44 383 TRP A CA 1
ATOM 3005 C C . TRP A 1 383 ? 4.464 6.732 -24.427 1.00 92.44 383 TRP A C 1
ATOM 3007 O O . TRP A 1 383 ? 3.520 5.947 -24.469 1.00 92.44 383 TRP A O 1
ATOM 3017 N N . LYS A 1 384 ? 4.797 7.496 -25.472 1.00 92.75 384 LYS A N 1
ATOM 3018 C CA . LYS A 1 384 ? 4.030 7.517 -26.722 1.00 92.75 384 LYS A CA 1
ATOM 3019 C C . LYS A 1 384 ? 3.928 6.132 -27.364 1.00 92.75 384 LYS A C 1
ATOM 3021 O O . LYS A 1 384 ? 2.863 5.744 -27.839 1.00 92.75 384 LYS A O 1
ATOM 3026 N N . GLU A 1 385 ? 5.020 5.371 -27.371 1.00 92.81 385 GLU A N 1
ATOM 3027 C CA . GLU A 1 385 ? 5.011 4.006 -27.902 1.00 92.81 385 GLU A CA 1
ATOM 3028 C C . GLU A 1 385 ? 4.167 3.064 -27.027 1.00 92.81 385 GLU A C 1
ATOM 3030 O O . GLU A 1 385 ? 3.404 2.249 -27.544 1.00 92.81 385 GLU A O 1
ATOM 3035 N N . PHE A 1 386 ? 4.222 3.214 -25.700 1.00 93.19 386 PHE A N 1
ATOM 3036 C CA . PHE A 1 386 ? 3.358 2.462 -24.785 1.00 93.19 386 PHE A CA 1
ATOM 3037 C C . PHE A 1 386 ? 1.865 2.738 -25.046 1.00 93.19 386 PHE A C 1
ATOM 3039 O O . PHE A 1 386 ? 1.052 1.807 -25.058 1.00 93.19 386 PHE A O 1
ATOM 3046 N N . GLU A 1 387 ? 1.490 3.996 -25.296 1.00 93.56 387 GLU A N 1
ATOM 3047 C CA . GLU A 1 387 ? 0.120 4.377 -25.664 1.00 93.56 387 GLU A CA 1
ATOM 3048 C C . GLU A 1 387 ? -0.306 3.745 -26.995 1.00 93.56 387 GLU A C 1
ATOM 3050 O O . GLU A 1 387 ? -1.405 3.196 -27.092 1.00 93.56 387 GLU A O 1
ATOM 3055 N N . ILE A 1 388 ? 0.569 3.750 -28.007 1.00 93.94 388 ILE A N 1
ATOM 3056 C CA . ILE A 1 388 ? 0.317 3.095 -29.302 1.00 93.94 388 ILE A CA 1
ATOM 3057 C C . ILE A 1 388 ? 0.045 1.599 -29.109 1.00 93.94 388 ILE A C 1
ATOM 3059 O O . ILE A 1 388 ? -0.939 1.077 -29.640 1.00 93.94 388 ILE A O 1
ATOM 3063 N N . LEU A 1 389 ? 0.873 0.910 -28.322 1.00 93.62 389 LEU A N 1
ATOM 3064 C CA . LEU A 1 389 ? 0.701 -0.515 -28.032 1.00 93.62 389 LEU A CA 1
ATOM 3065 C C . LEU A 1 389 ? -0.596 -0.791 -27.271 1.00 93.62 389 LEU A C 1
ATOM 3067 O O . LEU A 1 389 ? -1.314 -1.733 -27.605 1.00 93.62 389 LEU A O 1
ATOM 3071 N N . THR A 1 390 ? -0.933 0.061 -26.304 1.00 93.25 390 THR A N 1
ATOM 3072 C CA . THR A 1 390 ? -2.185 -0.021 -25.544 1.00 93.25 390 THR A CA 1
ATOM 3073 C C . THR A 1 390 ? -3.403 0.152 -26.449 1.00 93.25 390 THR A C 1
ATOM 3075 O O . THR A 1 390 ? -4.342 -0.639 -26.373 1.00 93.25 390 THR A O 1
ATOM 3078 N N . ASN A 1 391 ? -3.371 1.119 -27.367 1.00 93.81 391 ASN A N 1
ATOM 3079 C CA . ASN A 1 391 ? -4.447 1.348 -28.333 1.00 93.81 391 ASN A CA 1
ATOM 3080 C C . ASN A 1 391 ? -4.585 0.192 -29.332 1.00 93.81 391 ASN A C 1
ATOM 3082 O O . ASN A 1 391 ? -5.694 -0.167 -29.722 1.00 93.81 391 ASN A O 1
ATOM 3086 N N . LYS A 1 392 ? -3.463 -0.408 -29.740 1.00 93.81 392 LYS A N 1
ATOM 3087 C CA . LYS A 1 392 ? -3.436 -1.490 -30.729 1.00 93.81 392 LYS A CA 1
ATOM 3088 C C . LYS A 1 392 ? -3.829 -2.849 -30.150 1.00 93.81 392 LYS A C 1
ATOM 3090 O O . LYS A 1 392 ? -4.463 -3.646 -30.837 1.00 93.81 392 LYS A O 1
ATOM 3095 N N . HIS A 1 393 ? -3.417 -3.142 -28.920 1.00 92.75 393 HIS A N 1
ATOM 3096 C CA . HIS A 1 393 ? -3.492 -4.484 -28.334 1.00 92.75 393 HIS A CA 1
ATOM 3097 C C . HIS A 1 393 ? -4.366 -4.570 -27.075 1.00 92.75 393 HIS A C 1
ATOM 3099 O O . HIS A 1 393 ? -4.548 -5.665 -26.537 1.00 92.75 393 HIS A O 1
ATOM 3105 N N . GLY A 1 394 ? -4.923 -3.442 -26.632 1.00 92.12 394 GLY A N 1
ATOM 3106 C CA . GLY A 1 394 ? -5.785 -3.325 -25.463 1.00 92.12 394 GLY A CA 1
ATOM 3107 C C . GLY A 1 394 ? -5.029 -2.963 -24.176 1.00 92.12 394 GLY A C 1
ATOM 3108 O O . GLY A 1 394 ? -3.812 -3.174 -24.086 1.00 92.12 394 GLY A O 1
ATOM 3109 N N . PRO A 1 395 ? -5.748 -2.425 -23.170 1.00 91.06 395 PRO A N 1
ATOM 3110 C CA . PRO A 1 395 ? -5.195 -2.082 -21.861 1.00 91.06 395 PRO A CA 1
ATOM 3111 C C . PRO A 1 395 ? -4.820 -3.324 -21.037 1.00 91.06 395 PRO A C 1
ATOM 3113 O O . PRO A 1 395 ? -5.188 -4.446 -21.402 1.00 91.06 395 PRO A O 1
ATOM 3116 N N . PRO A 1 396 ? -4.112 -3.138 -19.904 1.00 89.69 396 PRO A N 1
ATOM 3117 C CA . PRO A 1 396 ? -3.945 -4.181 -18.898 1.00 89.69 396 PRO A CA 1
ATOM 3118 C C . PRO A 1 396 ? -5.261 -4.892 -18.558 1.00 89.69 396 PRO A C 1
ATOM 3120 O O . PRO A 1 396 ? -6.332 -4.282 -18.512 1.00 89.69 396 PRO A O 1
ATOM 3123 N N . GLY A 1 397 ? -5.166 -6.208 -18.360 1.00 84.69 397 GLY A N 1
ATOM 3124 C CA . GLY A 1 397 ? -6.306 -7.057 -18.022 1.00 84.69 397 GLY A CA 1
ATOM 3125 C C . GLY A 1 397 ? -6.796 -6.872 -16.582 1.00 84.69 397 GLY A C 1
ATOM 3126 O O . GLY A 1 397 ? -6.363 -5.986 -15.853 1.00 84.69 397 GLY A O 1
ATOM 3127 N N . ARG A 1 398 ? -7.709 -7.752 -16.159 1.00 85.31 398 ARG A N 1
ATOM 3128 C CA . ARG A 1 398 ? -8.199 -7.818 -14.770 1.00 85.31 398 ARG A CA 1
ATOM 3129 C C . ARG A 1 398 ? -7.030 -8.040 -13.791 1.00 85.31 398 ARG A C 1
ATOM 3131 O O . ARG A 1 398 ? -6.090 -8.759 -14.123 1.00 85.31 398 ARG A O 1
ATOM 3138 N N . ASN A 1 399 ? -7.109 -7.435 -12.610 1.00 88.75 399 ASN A N 1
ATOM 3139 C CA . ASN A 1 399 ? -6.107 -7.394 -11.537 1.00 88.75 399 ASN A CA 1
ATOM 3140 C C . ASN A 1 399 ? -4.790 -6.692 -11.903 1.00 88.75 399 ASN A C 1
ATOM 3142 O O . ASN A 1 399 ? -3.822 -6.826 -11.159 1.00 88.75 399 ASN A O 1
ATOM 3146 N N . ARG A 1 400 ? -4.714 -5.971 -13.031 1.00 90.88 400 ARG A N 1
ATOM 3147 C CA . ARG A 1 400 ? -3.483 -5.302 -13.474 1.00 90.88 400 ARG A CA 1
ATOM 3148 C C . ARG A 1 400 ? -3.706 -3.813 -13.682 1.00 90.88 400 ARG A C 1
ATOM 3150 O O . ARG A 1 400 ? -4.584 -3.413 -14.441 1.00 90.88 400 ARG A O 1
ATOM 3157 N N . ILE A 1 401 ? -2.875 -2.993 -13.048 1.00 91.44 401 ILE A N 1
ATOM 3158 C CA . ILE A 1 401 ? -2.944 -1.531 -13.136 1.00 91.44 401 ILE A CA 1
ATOM 3159 C C . ILE A 1 401 ? -1.606 -1.012 -13.655 1.00 91.44 401 ILE A C 1
ATOM 3161 O O . ILE A 1 401 ? -0.563 -1.276 -13.065 1.00 91.44 401 ILE A O 1
ATOM 3165 N N . ALA A 1 402 ? -1.625 -0.255 -14.752 1.00 91.88 402 ALA A N 1
ATOM 3166 C CA . ALA A 1 402 ? -0.449 0.459 -15.240 1.00 91.88 402 ALA A CA 1
ATOM 3167 C C . ALA A 1 402 ? -0.493 1.912 -14.763 1.00 91.88 402 ALA A C 1
ATOM 3169 O O . ALA A 1 402 ? -1.483 2.608 -14.983 1.00 91.88 402 ALA A O 1
ATOM 3170 N N . ILE A 1 403 ? 0.585 2.362 -14.126 1.00 91.88 403 ILE A N 1
ATOM 3171 C CA . ILE A 1 403 ? 0.718 3.706 -13.574 1.00 91.88 403 ILE A CA 1
ATOM 3172 C C . ILE A 1 403 ? 1.902 4.401 -14.248 1.00 91.88 403 ILE A C 1
ATOM 3174 O O . ILE A 1 403 ? 3.050 4.068 -13.941 1.00 91.88 403 ILE A O 1
ATOM 3178 N N . PRO A 1 404 ? 1.661 5.358 -15.157 1.00 91.62 404 PRO A N 1
ATOM 3179 C CA . PRO A 1 404 ? 2.728 6.181 -15.696 1.00 91.62 404 PRO A CA 1
ATOM 3180 C C . PRO A 1 404 ? 3.141 7.269 -14.710 1.00 91.62 404 PRO A C 1
ATOM 3182 O O . PRO A 1 404 ? 2.296 7.963 -14.144 1.00 91.62 404 PRO A O 1
ATOM 3185 N N . TYR A 1 405 ? 4.449 7.462 -14.539 1.00 90.69 405 TYR A N 1
ATOM 3186 C CA . TYR A 1 405 ? 4.967 8.571 -13.753 1.00 90.69 405 TYR A CA 1
ATOM 3187 C C . TYR A 1 405 ? 4.920 9.865 -14.570 1.00 90.69 405 TYR A C 1
ATOM 3189 O O . TYR A 1 405 ? 5.857 10.211 -15.291 1.00 90.69 405 TYR A O 1
ATOM 3197 N N . ILE A 1 406 ? 3.795 10.569 -14.472 1.00 85.56 406 ILE A N 1
ATOM 3198 C CA . ILE A 1 406 ? 3.535 11.841 -15.150 1.00 85.56 406 ILE A CA 1
ATOM 3199 C C . ILE A 1 406 ? 3.128 12.858 -14.084 1.00 85.56 406 ILE A C 1
ATOM 3201 O O . ILE A 1 406 ? 2.188 12.625 -13.325 1.00 85.56 406 ILE A O 1
ATOM 3205 N N . LEU A 1 407 ? 3.830 13.991 -14.023 1.00 75.06 407 LEU A N 1
ATOM 3206 C CA . LEU A 1 407 ? 3.491 15.085 -13.110 1.00 75.06 407 LEU A CA 1
ATOM 3207 C C . LEU A 1 407 ? 2.544 16.094 -13.794 1.00 75.06 407 LEU A C 1
ATOM 3209 O O . LEU A 1 407 ? 2.706 16.350 -14.988 1.00 75.06 407 LEU A O 1
ATOM 3213 N N . PRO A 1 408 ? 1.576 16.696 -13.073 1.00 66.12 408 PRO A N 1
ATOM 3214 C CA . PRO A 1 408 ? 0.668 17.692 -13.643 1.00 66.12 408 PRO A CA 1
ATOM 3215 C C . PRO A 1 408 ? 1.397 18.935 -14.185 1.00 66.12 408 PRO A C 1
ATOM 3217 O O . PRO A 1 408 ? 2.265 19.493 -13.514 1.00 66.12 408 PRO A O 1
ATOM 3220 N N . GLU A 1 409 ? 0.963 19.433 -15.350 1.00 59.28 409 GLU A N 1
ATOM 3221 C CA . GLU A 1 409 ? 1.595 20.532 -16.112 1.00 59.28 409 GLU A CA 1
ATOM 3222 C C . GLU A 1 409 ? 1.878 21.813 -15.304 1.00 59.28 409 GLU A C 1
ATOM 3224 O O . GLU A 1 409 ? 2.858 22.508 -15.557 1.00 59.28 409 GLU A O 1
ATOM 3229 N N . LYS A 1 410 ? 1.067 22.118 -14.279 1.00 53.19 410 LYS A N 1
ATOM 3230 C CA . LYS A 1 410 ? 1.212 23.330 -13.447 1.00 53.19 410 LYS A CA 1
ATOM 3231 C C . LYS A 1 410 ? 2.383 23.306 -12.455 1.00 53.19 410 LYS A C 1
ATOM 3233 O O . LYS A 1 410 ? 2.601 24.312 -11.788 1.00 53.19 410 LYS A O 1
ATOM 3238 N N . ARG A 1 411 ? 3.106 22.190 -12.324 1.00 53.06 411 ARG A N 1
ATOM 3239 C CA . ARG A 1 411 ? 4.283 22.057 -11.438 1.00 53.06 411 ARG A CA 1
ATOM 3240 C C . ARG A 1 411 ? 5.602 21.952 -12.218 1.00 53.06 411 ARG A C 1
ATOM 3242 O O . ARG A 1 411 ? 6.647 21.709 -11.631 1.00 53.06 411 ARG A O 1
ATOM 3249 N N . ILE A 1 412 ? 5.556 22.156 -13.538 1.00 49.53 412 ILE A N 1
ATOM 3250 C CA . ILE A 1 412 ? 6.703 22.067 -14.449 1.00 49.53 412 ILE A CA 1
ATOM 3251 C C . ILE A 1 412 ? 7.325 23.461 -14.626 1.00 49.53 412 ILE A C 1
ATOM 3253 O O . ILE A 1 412 ? 7.315 24.035 -15.711 1.00 49.53 412 ILE A O 1
ATOM 3257 N N . SER A 1 413 ? 7.851 24.043 -13.553 1.00 46.88 413 SER A N 1
ATOM 3258 C CA . SER A 1 413 ? 8.877 25.081 -13.682 1.00 46.88 413 SER A CA 1
ATOM 3259 C C . SER A 1 413 ? 10.137 24.514 -13.055 1.00 46.88 413 SER A C 1
ATOM 3261 O O . SER A 1 413 ? 10.162 24.267 -11.855 1.00 46.88 413 SER A O 1
ATOM 3263 N N . ASP A 1 414 ? 11.123 24.273 -13.910 1.00 45.88 414 ASP A N 1
ATOM 3264 C CA . ASP A 1 414 ? 12.376 23.560 -13.675 1.00 45.88 414 ASP A CA 1
ATOM 3265 C C . ASP A 1 414 ? 12.235 22.035 -13.633 1.00 45.88 414 ASP A C 1
ATOM 3267 O O . ASP A 1 414 ? 11.858 21.390 -12.662 1.00 45.88 414 ASP A O 1
ATOM 3271 N N . SER A 1 415 ? 12.562 21.440 -14.777 1.00 46.91 415 SER A N 1
ATOM 3272 C CA . SER A 1 415 ? 12.808 20.015 -14.949 1.00 46.91 415 SER A CA 1
ATOM 3273 C C . SER A 1 415 ? 13.516 19.375 -13.747 1.00 46.91 415 SER A C 1
ATOM 3275 O O . SER A 1 415 ? 14.495 19.941 -13.270 1.00 46.91 415 SER A O 1
ATOM 3277 N N . SER A 1 416 ? 13.150 18.125 -13.426 1.00 52.94 416 SER A N 1
ATOM 3278 C CA . SER A 1 416 ? 13.969 17.122 -12.712 1.00 52.94 416 SER A CA 1
ATOM 3279 C C . SER A 1 416 ? 13.658 16.789 -11.250 1.00 52.94 416 SER A C 1
ATOM 3281 O O . SER A 1 416 ? 14.586 16.420 -10.534 1.00 52.94 416 SER A O 1
ATOM 3283 N N . GLU A 1 417 ? 12.395 16.754 -10.811 1.00 70.19 417 GLU A N 1
ATOM 3284 C CA . GLU A 1 417 ? 12.092 16.034 -9.562 1.00 70.19 417 GLU A CA 1
ATOM 3285 C C . GLU A 1 417 ? 12.348 14.531 -9.756 1.00 70.19 417 GLU A C 1
ATOM 3287 O O . GLU A 1 417 ? 11.523 13.744 -10.219 1.00 70.19 417 GLU A O 1
ATOM 3292 N N . ARG A 1 418 ? 13.604 14.179 -9.503 1.00 85.00 418 ARG A N 1
ATOM 3293 C CA . ARG A 1 418 ? 14.132 12.840 -9.417 1.00 85.00 418 ARG A CA 1
ATOM 3294 C C . ARG A 1 418 ? 13.843 12.366 -8.010 1.00 85.00 418 ARG A C 1
ATOM 3296 O O . ARG A 1 418 ? 14.333 12.958 -7.054 1.00 85.00 418 ARG A O 1
ATOM 3303 N N . VAL A 1 419 ? 13.068 11.305 -7.894 1.00 90.06 419 VAL A N 1
ATOM 3304 C CA . VAL A 1 419 ? 12.656 10.768 -6.600 1.00 90.06 419 VAL A CA 1
ATOM 3305 C C . VAL A 1 419 ? 13.265 9.386 -6.406 1.00 90.06 419 VAL A C 1
ATOM 3307 O O . VAL A 1 419 ? 13.299 8.595 -7.355 1.00 90.06 419 VAL A O 1
ATOM 3310 N N . PRO A 1 420 ? 13.757 9.060 -5.203 1.00 94.12 420 PRO A N 1
ATOM 3311 C CA . PRO A 1 420 ? 14.126 7.690 -4.899 1.00 94.12 420 PRO A CA 1
ATOM 3312 C C . PRO A 1 420 ? 12.917 6.761 -5.022 1.00 94.12 420 PRO A C 1
ATOM 3314 O O . PRO A 1 420 ? 11.804 7.108 -4.627 1.00 94.12 420 PRO A O 1
ATOM 3317 N N . PHE A 1 421 ? 13.123 5.556 -5.547 1.00 95.56 421 PHE A N 1
ATOM 3318 C CA . PHE A 1 421 ? 12.033 4.614 -5.782 1.00 95.56 421 PHE A CA 1
ATOM 3319 C C . PHE A 1 421 ? 11.341 4.195 -4.480 1.00 95.56 421 PHE A C 1
ATOM 3321 O O . PHE A 1 421 ? 10.123 4.050 -4.471 1.00 95.56 421 PHE A O 1
ATOM 3328 N N . TYR A 1 422 ? 12.067 4.117 -3.360 1.00 95.12 422 TYR A N 1
ATOM 3329 C CA . TYR A 1 422 ? 11.460 3.852 -2.049 1.00 95.12 422 TYR A CA 1
ATOM 3330 C C . TYR A 1 422 ? 10.452 4.933 -1.610 1.00 95.12 422 TYR A C 1
ATOM 3332 O O . TYR A 1 422 ? 9.545 4.659 -0.831 1.00 95.12 422 TYR A O 1
ATOM 3340 N N . VAL A 1 423 ? 10.562 6.166 -2.120 1.00 93.94 423 VAL A N 1
ATOM 3341 C CA . VAL A 1 423 ? 9.573 7.231 -1.868 1.00 93.94 423 VAL A CA 1
ATOM 3342 C C . VAL A 1 423 ? 8.296 6.966 -2.665 1.00 93.94 423 VAL A C 1
ATOM 3344 O O . VAL A 1 423 ? 7.191 7.172 -2.166 1.00 93.94 423 VAL A O 1
ATOM 3347 N N . VAL A 1 424 ? 8.439 6.459 -3.893 1.00 94.19 424 VAL A N 1
ATOM 3348 C CA . VAL A 1 424 ? 7.311 6.042 -4.735 1.00 94.19 424 VAL A CA 1
ATOM 3349 C C . VAL A 1 424 ? 6.595 4.843 -4.119 1.00 94.19 424 VAL A C 1
ATOM 3351 O O . VAL A 1 424 ? 5.368 4.866 -4.023 1.00 94.19 424 VAL A O 1
ATOM 3354 N N . THR A 1 425 ? 7.334 3.825 -3.661 1.00 95.62 425 THR A N 1
ATOM 3355 C CA . THR A 1 425 ? 6.731 2.664 -2.989 1.00 95.62 425 THR A CA 1
ATOM 3356 C C . THR A 1 425 ? 6.030 3.082 -1.700 1.00 95.62 425 THR A C 1
ATOM 3358 O O . THR A 1 425 ? 4.908 2.648 -1.467 1.00 95.62 425 THR A O 1
ATOM 3361 N N . LEU A 1 426 ? 6.605 4.004 -0.917 1.00 94.81 426 LEU A N 1
ATOM 3362 C CA . LEU A 1 426 ? 5.955 4.556 0.273 1.00 94.81 426 LEU A CA 1
ATOM 3363 C C . LEU A 1 426 ? 4.643 5.276 -0.059 1.00 94.81 426 LEU A C 1
ATOM 3365 O O . LEU A 1 426 ? 3.618 5.009 0.569 1.00 94.81 426 LEU A O 1
ATOM 3369 N N . ALA A 1 427 ? 4.654 6.180 -1.039 1.00 93.31 427 ALA A N 1
ATOM 3370 C CA . ALA A 1 427 ? 3.458 6.919 -1.433 1.00 93.31 427 ALA A CA 1
ATOM 3371 C C . ALA A 1 427 ? 2.349 5.978 -1.943 1.00 93.31 427 ALA A C 1
ATOM 3373 O O . ALA A 1 427 ? 1.186 6.141 -1.566 1.00 93.31 427 ALA A O 1
ATOM 3374 N N . LEU A 1 428 ? 2.708 4.953 -2.726 1.00 93.38 428 LEU A N 1
ATOM 3375 C CA . LEU A 1 428 ? 1.772 3.916 -3.167 1.00 93.38 428 LEU A CA 1
ATOM 3376 C C . LEU A 1 428 ? 1.234 3.106 -1.984 1.00 93.38 428 LEU A C 1
ATOM 3378 O O . LEU A 1 428 ? 0.026 2.903 -1.872 1.00 93.38 428 LEU A O 1
ATOM 3382 N N . SER A 1 429 ? 2.110 2.679 -1.075 1.00 92.94 429 SER A N 1
ATOM 3383 C CA . SER A 1 429 ? 1.722 1.935 0.118 1.00 92.94 429 SER A CA 1
ATOM 3384 C C . SER A 1 429 ? 0.710 2.690 0.977 1.00 92.94 429 SER A C 1
ATOM 3386 O O . SER A 1 429 ? -0.224 2.071 1.487 1.00 92.94 429 SER A O 1
ATOM 3388 N N . LEU A 1 430 ? 0.877 4.008 1.125 1.00 91.75 430 LEU A N 1
ATOM 3389 C CA . LEU A 1 430 ? -0.063 4.871 1.841 1.00 91.75 430 LEU A CA 1
ATOM 3390 C C . LEU A 1 430 ? -1.406 4.964 1.111 1.00 91.75 430 LEU A C 1
ATOM 3392 O O . LEU A 1 430 ? -2.450 4.843 1.747 1.00 91.75 430 LEU A O 1
ATOM 3396 N N . ALA A 1 431 ? -1.396 5.126 -0.215 1.00 89.44 431 ALA A N 1
ATOM 3397 C CA . ALA A 1 431 ? -2.621 5.158 -1.013 1.00 89.44 431 ALA A CA 1
ATOM 3398 C C . ALA A 1 431 ? -3.420 3.844 -0.909 1.00 89.44 431 ALA A C 1
ATOM 3400 O O . ALA A 1 431 ? -4.646 3.876 -0.800 1.00 89.44 431 ALA A O 1
ATOM 3401 N N . LEU A 1 432 ? -2.728 2.701 -0.872 1.00 90.00 432 LEU A N 1
ATOM 3402 C CA . LEU A 1 432 ? -3.338 1.376 -0.727 1.00 90.00 432 LEU A CA 1
ATOM 3403 C C . LEU A 1 432 ? -3.787 1.055 0.704 1.00 90.00 432 LEU A C 1
ATOM 3405 O O . LEU A 1 432 ? -4.644 0.192 0.876 1.00 90.00 432 LEU A O 1
ATOM 3409 N N . PHE A 1 433 ? -3.272 1.756 1.721 1.00 89.56 433 PHE A N 1
ATOM 3410 C CA . PHE A 1 433 ? -3.509 1.457 3.143 1.00 89.56 433 PHE A CA 1
ATOM 3411 C C . PHE A 1 433 ? -4.987 1.402 3.543 1.00 89.56 433 PHE A C 1
ATOM 3413 O O . PHE A 1 433 ? -5.362 0.659 4.446 1.00 89.56 433 PHE A O 1
ATOM 3420 N N . PHE A 1 434 ? -5.835 2.177 2.868 1.00 88.19 434 PHE A N 1
ATOM 3421 C CA . PHE A 1 434 ? -7.278 2.214 3.120 1.00 88.19 434 PHE A CA 1
ATOM 3422 C C . PHE A 1 434 ? -8.111 1.518 2.032 1.00 88.19 434 PHE A C 1
ATOM 3424 O O . PHE A 1 434 ? -9.338 1.633 2.048 1.00 88.19 434 PHE A O 1
ATOM 3431 N N . SER A 1 435 ? -7.458 0.830 1.091 1.00 86.69 435 SER A N 1
ATOM 3432 C CA . SER A 1 435 ? -8.097 0.022 0.046 1.00 86.69 435 SER A CA 1
ATOM 3433 C C . SER A 1 435 ? -8.181 -1.443 0.471 1.00 86.69 435 SER A C 1
ATOM 3435 O O . SER A 1 435 ? -7.457 -1.868 1.372 1.00 86.69 435 SER A O 1
ATOM 3437 N N . ARG A 1 436 ? -9.029 -2.240 -0.194 1.00 86.12 436 ARG A N 1
ATOM 3438 C CA . ARG A 1 436 ? -9.047 -3.700 0.031 1.00 86.12 436 ARG A CA 1
ATOM 3439 C C . ARG A 1 436 ? -7.841 -4.426 -0.565 1.00 86.12 436 ARG A C 1
ATOM 3441 O O . ARG A 1 436 ? -7.715 -5.629 -0.361 1.00 86.12 436 ARG A O 1
ATOM 3448 N N . PHE A 1 437 ? -7.004 -3.728 -1.332 1.00 88.69 437 PHE A N 1
ATOM 3449 C CA . PHE A 1 437 ? -5.963 -4.353 -2.125 1.00 88.69 437 PHE A CA 1
ATOM 3450 C C . PHE A 1 437 ? -4.602 -4.383 -1.442 1.00 88.69 437 PHE A C 1
ATOM 345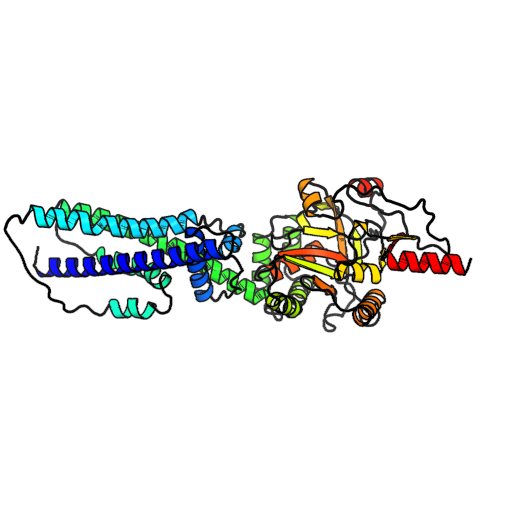2 O O . PHE A 1 437 ? -4.142 -3.401 -0.859 1.00 88.69 437 PHE A O 1
ATOM 3459 N N . THR A 1 438 ? -3.919 -5.504 -1.632 1.00 91.50 438 THR A N 1
ATOM 3460 C CA . THR A 1 438 ? -2.470 -5.616 -1.526 1.00 91.50 438 THR A CA 1
ATOM 3461 C C . THR A 1 438 ? -1.874 -5.668 -2.928 1.00 91.50 438 THR A C 1
ATOM 3463 O O . THR A 1 438 ? -2.487 -6.188 -3.865 1.00 91.50 438 THR A O 1
ATOM 3466 N N . ALA A 1 439 ? -0.684 -5.095 -3.095 1.00 93.69 439 ALA A N 1
ATOM 3467 C CA . ALA A 1 439 ? -0.064 -4.968 -4.404 1.00 93.69 439 ALA A CA 1
ATOM 3468 C C . ALA A 1 439 ? 1.256 -5.726 -4.507 1.00 93.69 439 ALA A C 1
ATOM 3470 O O . ALA A 1 439 ? 2.143 -5.580 -3.664 1.00 93.69 439 ALA A O 1
ATOM 3471 N N . LYS A 1 440 ? 1.431 -6.430 -5.626 1.00 96.19 440 LYS A N 1
ATOM 3472 C CA . LYS A 1 440 ? 2.755 -6.722 -6.167 1.00 96.19 440 LYS A CA 1
ATOM 3473 C C . LYS A 1 440 ? 3.139 -5.591 -7.116 1.00 96.19 440 LYS A C 1
ATOM 3475 O O . LYS A 1 440 ? 2.451 -5.339 -8.106 1.00 96.19 440 LYS A O 1
ATOM 3480 N N . LEU A 1 441 ? 4.212 -4.873 -6.801 1.00 96.69 441 LEU A N 1
ATOM 3481 C CA . LEU A 1 441 ? 4.646 -3.717 -7.581 1.00 96.69 441 LEU A CA 1
ATOM 3482 C C . LEU A 1 441 ? 5.730 -4.122 -8.579 1.00 96.69 441 LEU A C 1
ATOM 3484 O O . LEU A 1 441 ? 6.826 -4.498 -8.188 1.00 96.69 441 LEU A O 1
ATOM 3488 N N . HIS A 1 442 ? 5.465 -3.982 -9.869 1.00 96.88 442 HIS A N 1
ATOM 3489 C CA . HIS A 1 442 ? 6.445 -4.166 -10.931 1.00 96.88 442 HIS A CA 1
ATOM 3490 C C . HIS A 1 442 ? 7.054 -2.821 -11.326 1.00 96.88 442 HIS A C 1
ATOM 3492 O O . HIS A 1 442 ? 6.327 -1.897 -11.699 1.00 96.88 442 HIS A O 1
ATOM 3498 N N . LEU A 1 443 ? 8.383 -2.711 -11.303 1.00 96.44 443 LEU A N 1
ATOM 3499 C CA . LEU A 1 443 ? 9.070 -1.545 -11.855 1.00 96.44 443 LEU A CA 1
ATOM 3500 C C . LEU A 1 443 ? 9.452 -1.793 -13.317 1.00 96.44 443 LEU A C 1
ATOM 3502 O O . LEU A 1 443 ? 10.293 -2.644 -13.620 1.00 96.44 443 LEU A O 1
ATOM 3506 N N . ALA A 1 444 ? 8.882 -0.987 -14.210 1.00 95.00 444 ALA A N 1
ATOM 3507 C CA . ALA A 1 444 ? 9.242 -0.923 -15.619 1.00 95.00 444 ALA A CA 1
ATOM 3508 C C . ALA A 1 444 ? 9.979 0.397 -15.891 1.00 95.00 444 ALA A C 1
ATOM 3510 O O . ALA A 1 444 ? 9.384 1.404 -16.279 1.00 95.00 444 ALA A O 1
ATOM 3511 N N . ALA A 1 445 ? 11.291 0.377 -15.649 1.00 94.06 445 ALA A N 1
ATOM 3512 C CA . ALA A 1 445 ? 12.178 1.516 -15.843 1.00 94.06 445 ALA A CA 1
ATOM 3513 C C . ALA A 1 445 ? 13.555 1.080 -16.359 1.00 94.06 445 ALA A C 1
ATOM 3515 O O . ALA A 1 445 ? 13.972 -0.075 -16.212 1.00 94.06 445 ALA A O 1
ATOM 3516 N N . CYS A 1 446 ? 14.275 2.025 -16.962 1.00 91.38 446 CYS A N 1
ATOM 3517 C CA . CYS A 1 446 ? 15.702 1.847 -17.214 1.00 91.38 446 CYS A CA 1
ATOM 3518 C C . CYS A 1 446 ? 16.441 1.791 -15.873 1.00 91.38 446 CYS A C 1
ATOM 3520 O O . CYS A 1 446 ? 16.083 2.508 -14.946 1.00 91.38 446 CYS A O 1
ATOM 3522 N N . LEU A 1 447 ? 17.487 0.974 -15.778 1.00 89.75 447 LEU A N 1
ATOM 3523 C CA . LEU A 1 447 ? 18.329 0.850 -14.583 1.00 89.75 447 LEU A CA 1
ATOM 3524 C C . LEU A 1 447 ? 19.806 1.022 -14.953 1.00 89.75 447 LEU A C 1
ATOM 3526 O O . LEU A 1 447 ? 20.678 0.317 -14.456 1.00 89.75 447 LEU A O 1
ATOM 3530 N N . GLY A 1 448 ? 20.072 1.949 -15.878 1.00 84.56 448 GLY A N 1
ATOM 3531 C CA . GLY A 1 448 ? 21.424 2.331 -16.281 1.00 84.56 448 GLY A CA 1
ATOM 3532 C C . GLY A 1 448 ? 22.205 2.953 -15.125 1.00 84.56 448 GLY A C 1
ATOM 3533 O O . GLY A 1 448 ? 21.620 3.654 -14.298 1.00 84.56 448 GLY A O 1
ATOM 3534 N N . ASP A 1 449 ? 23.515 2.720 -15.094 1.00 76.50 449 ASP A N 1
ATOM 3535 C CA . ASP A 1 449 ? 24.406 3.350 -14.119 1.00 76.50 449 ASP A CA 1
ATOM 3536 C C . ASP A 1 449 ? 24.577 4.849 -14.435 1.00 76.50 449 ASP A C 1
ATOM 3538 O O . ASP A 1 449 ? 24.928 5.217 -15.563 1.00 76.50 449 ASP A O 1
ATOM 3542 N N . ARG A 1 450 ? 24.260 5.719 -13.467 1.00 65.38 450 ARG A N 1
ATOM 3543 C CA . ARG A 1 450 ? 24.352 7.184 -13.598 1.00 65.38 450 ARG A CA 1
ATOM 3544 C C . ARG A 1 450 ? 25.323 7.840 -12.621 1.00 65.38 450 ARG A C 1
ATOM 3546 O O . ARG A 1 450 ? 25.417 9.069 -12.667 1.00 65.38 450 ARG A O 1
ATOM 3553 N N . SER A 1 451 ? 26.024 7.099 -11.765 1.00 58.66 451 SER A N 1
ATOM 3554 C CA . SER A 1 451 ? 26.897 7.721 -10.767 1.00 58.66 451 SER A CA 1
ATOM 3555 C C . SER A 1 451 ? 28.001 8.541 -11.453 1.00 58.66 451 SER A C 1
ATOM 3557 O O . SER A 1 451 ? 28.801 8.063 -12.263 1.00 58.66 451 SER A O 1
ATOM 3559 N N . ALA A 1 452 ? 27.972 9.852 -11.203 1.00 45.31 452 ALA A N 1
ATOM 3560 C CA . ALA A 1 452 ? 28.828 10.826 -11.860 1.00 45.31 452 ALA A CA 1
ATOM 3561 C C . ALA A 1 452 ? 30.272 10.657 -11.365 1.00 45.31 452 ALA A C 1
ATOM 3563 O O . ALA A 1 452 ? 30.644 11.165 -10.315 1.00 45.31 452 ALA A O 1
ATOM 3564 N N . GLY A 1 453 ? 31.092 9.931 -12.125 1.00 49.00 453 GLY A N 1
ATOM 3565 C CA . GLY A 1 453 ? 32.533 9.810 -11.877 1.00 49.00 453 GLY A CA 1
ATOM 3566 C C . GLY A 1 453 ? 32.976 8.597 -11.053 1.00 49.00 453 GLY A C 1
ATOM 3567 O O . GLY A 1 453 ? 34.171 8.318 -11.023 1.00 49.00 453 GLY A O 1
ATOM 3568 N N . GLN A 1 454 ? 32.057 7.824 -10.471 1.00 53.72 454 GLN A N 1
ATOM 3569 C CA . GLN A 1 454 ? 32.347 6.515 -9.876 1.00 53.72 454 GLN A CA 1
ATOM 3570 C C . GLN A 1 454 ? 31.422 5.482 -10.508 1.00 53.72 454 GLN A C 1
ATOM 3572 O O . GLN A 1 454 ? 30.220 5.555 -10.315 1.00 53.72 454 GLN A O 1
ATOM 3577 N N . LYS A 1 455 ? 31.945 4.539 -11.296 1.00 66.19 455 LYS A N 1
ATOM 3578 C CA . LYS A 1 455 ? 31.131 3.401 -11.749 1.00 66.19 455 LYS A CA 1
ATOM 3579 C C . LYS A 1 455 ? 30.890 2.488 -10.552 1.00 66.19 455 LYS A C 1
ATOM 3581 O O . LYS A 1 455 ? 31.855 2.149 -9.866 1.00 66.19 455 LYS A O 1
ATOM 3586 N N . LEU A 1 456 ? 29.643 2.077 -10.331 1.00 72.12 456 LEU A N 1
ATOM 3587 C CA . LEU A 1 456 ? 29.347 1.041 -9.342 1.00 72.12 456 LEU A CA 1
ATOM 3588 C C . LEU A 1 456 ? 30.147 -0.227 -9.685 1.00 72.12 456 LEU A C 1
ATOM 3590 O O . LEU A 1 456 ? 30.293 -0.584 -10.861 1.00 72.12 456 LEU A O 1
ATOM 3594 N N . ASP A 1 457 ? 30.687 -0.904 -8.669 1.00 74.25 457 ASP A N 1
ATOM 3595 C CA . ASP A 1 457 ? 31.474 -2.122 -8.875 1.00 74.25 457 ASP A CA 1
ATOM 3596 C C . ASP A 1 457 ? 30.598 -3.217 -9.502 1.00 74.25 457 ASP A C 1
ATOM 3598 O O . ASP A 1 457 ? 29.685 -3.766 -8.881 1.00 74.25 457 ASP A O 1
ATOM 3602 N N . LYS A 1 458 ? 30.894 -3.553 -10.759 1.00 71.44 458 LYS A N 1
ATOM 3603 C CA . LYS A 1 458 ? 30.127 -4.526 -11.540 1.00 71.44 458 LYS A CA 1
ATOM 3604 C C . LYS A 1 458 ? 30.196 -5.932 -10.960 1.00 71.44 458 LYS A C 1
ATOM 3606 O O . LYS A 1 458 ? 29.214 -6.662 -11.083 1.00 71.44 458 LYS A O 1
ATOM 3611 N N . GLU A 1 459 ? 31.318 -6.319 -10.356 1.00 71.25 459 GLU A N 1
ATOM 3612 C CA . GLU A 1 459 ? 31.449 -7.641 -9.737 1.00 71.25 459 GLU A CA 1
ATOM 3613 C C . GLU A 1 459 ? 30.580 -7.741 -8.488 1.00 71.25 459 GLU A C 1
ATOM 3615 O O . GLU A 1 459 ? 29.964 -8.777 -8.239 1.00 71.25 459 GLU A O 1
ATOM 3620 N N . TYR A 1 460 ? 30.482 -6.654 -7.726 1.00 73.44 460 TYR A N 1
ATOM 3621 C CA . TYR A 1 460 ? 29.582 -6.560 -6.587 1.00 73.44 460 TYR A CA 1
ATOM 3622 C C . TYR A 1 460 ? 28.108 -6.569 -7.019 1.00 73.44 460 TYR A C 1
ATOM 3624 O O . TYR A 1 460 ? 27.328 -7.378 -6.516 1.00 73.44 460 TYR A O 1
ATOM 3632 N N . LEU A 1 461 ? 27.740 -5.774 -8.031 1.00 74.00 461 LEU A N 1
ATOM 3633 C CA . LEU A 1 461 ? 26.384 -5.760 -8.593 1.00 74.00 461 LEU A CA 1
ATOM 3634 C C . LEU A 1 461 ? 25.950 -7.138 -9.114 1.00 74.00 461 LEU A C 1
ATOM 3636 O O . LEU A 1 461 ? 24.809 -7.546 -8.899 1.00 74.00 461 LEU A O 1
ATOM 3640 N N . ALA A 1 462 ? 26.858 -7.870 -9.766 1.00 70.25 462 ALA A N 1
ATOM 3641 C CA . ALA A 1 462 ? 26.595 -9.213 -10.282 1.00 70.25 462 ALA A CA 1
ATOM 3642 C C . ALA A 1 462 ? 26.381 -10.268 -9.179 1.00 70.25 462 ALA A C 1
ATOM 3644 O O . ALA A 1 462 ? 25.791 -11.313 -9.448 1.00 70.25 462 ALA A O 1
ATOM 3645 N N . LYS A 1 463 ? 26.839 -10.015 -7.942 1.00 68.00 463 LYS A N 1
ATOM 3646 C CA . LYS A 1 463 ? 26.595 -10.897 -6.784 1.00 68.00 463 LYS A CA 1
ATOM 3647 C C . LYS A 1 463 ? 25.199 -10.715 -6.185 1.00 68.00 463 LYS A C 1
ATOM 3649 O O . LYS A 1 463 ? 24.697 -11.633 -5.545 1.00 68.00 463 LYS A O 1
ATOM 3654 N N . GLN A 1 464 ? 24.594 -9.543 -6.361 1.00 65.00 464 GLN A N 1
ATOM 3655 C CA . GLN A 1 464 ? 23.314 -9.183 -5.741 1.00 65.00 464 GLN A CA 1
ATOM 3656 C C . GLN A 1 464 ? 22.123 -9.461 -6.654 1.00 65.00 464 GLN A C 1
ATOM 3658 O O . GLN A 1 464 ? 21.042 -9.810 -6.195 1.00 65.00 464 GLN A O 1
ATOM 3663 N N . TYR A 1 465 ? 22.316 -9.274 -7.956 1.00 66.94 465 TYR A N 1
ATOM 3664 C CA . TYR A 1 465 ? 21.240 -9.233 -8.934 1.00 66.94 465 TYR A CA 1
ATOM 3665 C C . TYR A 1 465 ? 21.809 -9.493 -10.335 1.00 66.94 465 TYR A C 1
ATOM 3667 O O . TYR A 1 465 ? 23.025 -9.479 -10.539 1.00 66.94 465 TYR A O 1
ATOM 3675 N N . ALA A 1 466 ? 20.951 -9.672 -11.342 1.00 72.06 466 ALA A N 1
ATOM 3676 C CA . ALA A 1 466 ? 21.432 -9.719 -12.719 1.00 72.06 466 ALA A CA 1
ATOM 3677 C C . ALA A 1 466 ? 22.018 -8.347 -13.105 1.00 72.06 466 ALA A C 1
ATOM 3679 O O . ALA A 1 466 ? 21.296 -7.351 -13.136 1.00 72.06 466 ALA A O 1
ATOM 3680 N N . CYS A 1 467 ? 23.317 -8.280 -13.398 1.00 73.50 467 CYS A N 1
ATOM 3681 C CA . CYS A 1 467 ? 23.983 -7.060 -13.859 1.00 73.50 467 CYS A CA 1
ATOM 3682 C C . CYS A 1 467 ? 24.362 -7.202 -15.330 1.00 73.50 467 CYS A C 1
ATOM 3684 O O . CYS A 1 467 ? 25.183 -8.056 -15.664 1.00 73.50 467 CYS A O 1
ATOM 3686 N N . SER A 1 468 ? 23.768 -6.383 -16.205 1.00 68.12 468 SER A N 1
ATOM 3687 C CA . SER A 1 468 ? 24.016 -6.436 -17.641 1.00 68.12 468 SER A CA 1
ATOM 3688 C C . SER A 1 468 ? 25.351 -5.839 -18.057 1.00 68.12 468 SER A C 1
ATOM 3690 O O . SER A 1 468 ? 25.837 -4.842 -17.516 1.00 68.12 468 SER A O 1
ATOM 3692 N N . ILE A 1 469 ? 25.928 -6.441 -19.100 1.00 66.50 469 ILE A N 1
ATOM 3693 C CA . ILE A 1 469 ? 27.041 -5.851 -19.845 1.00 66.50 469 ILE A CA 1
ATOM 3694 C C . ILE A 1 469 ? 26.587 -4.474 -20.369 1.00 66.50 469 ILE A C 1
ATOM 3696 O O . ILE A 1 469 ? 25.395 -4.241 -20.576 1.00 66.50 469 ILE A O 1
ATOM 3700 N N . GLU A 1 470 ? 27.522 -3.543 -20.559 1.00 66.06 470 GLU A N 1
ATOM 3701 C CA . GLU A 1 470 ? 27.204 -2.207 -21.073 1.00 66.06 470 GLU A CA 1
ATOM 3702 C C . GLU A 1 470 ? 26.441 -2.275 -22.412 1.00 66.06 470 GLU A C 1
ATOM 3704 O O . GLU A 1 470 ? 26.705 -3.134 -23.255 1.00 66.06 470 GLU A O 1
ATOM 3709 N N . GLU A 1 471 ? 25.510 -1.331 -22.604 1.00 69.94 471 GLU A N 1
ATOM 3710 C CA . GLU A 1 471 ? 24.736 -1.133 -23.842 1.00 69.94 471 GLU A CA 1
ATOM 3711 C C . GLU A 1 471 ? 23.706 -2.234 -24.177 1.00 69.94 471 GLU A C 1
ATOM 3713 O O . GLU A 1 471 ? 23.344 -2.403 -25.347 1.00 69.94 471 GLU A O 1
ATOM 3718 N N . ILE A 1 472 ? 23.208 -2.961 -23.173 1.00 78.38 472 ILE A N 1
ATOM 3719 C CA . ILE A 1 472 ? 22.128 -3.943 -23.340 1.00 78.38 472 ILE A CA 1
ATOM 3720 C C . ILE A 1 472 ? 20.749 -3.283 -23.239 1.00 78.38 472 ILE A C 1
ATOM 3722 O O . ILE A 1 472 ? 20.463 -2.509 -22.322 1.00 78.38 472 ILE A O 1
ATOM 3726 N N . ILE A 1 473 ? 19.884 -3.639 -24.186 1.00 82.50 473 ILE A N 1
ATOM 3727 C CA . ILE A 1 473 ? 18.475 -3.267 -24.229 1.00 82.50 473 ILE A CA 1
ATOM 3728 C C . ILE A 1 473 ? 17.627 -4.523 -24.007 1.00 82.50 473 ILE A C 1
ATOM 3730 O O . ILE A 1 473 ? 17.827 -5.536 -24.680 1.00 82.50 473 ILE A O 1
ATOM 3734 N N . MET A 1 474 ? 16.693 -4.441 -23.064 1.00 86.94 474 MET A N 1
ATOM 3735 C CA . MET A 1 474 ? 15.673 -5.439 -22.770 1.00 86.94 474 MET A CA 1
ATOM 3736 C C . MET A 1 474 ? 14.391 -5.135 -23.547 1.00 86.94 474 MET A C 1
ATOM 3738 O O . MET A 1 474 ? 13.882 -4.016 -23.474 1.00 86.94 474 MET A O 1
ATOM 3742 N N . CYS A 1 475 ? 13.858 -6.144 -24.237 1.00 86.00 475 CYS A N 1
ATOM 3743 C CA . CYS A 1 475 ? 12.621 -6.068 -25.013 1.00 86.00 475 CYS A CA 1
ATOM 3744 C C . CYS A 1 475 ? 11.735 -7.311 -24.833 1.00 86.00 475 CYS A C 1
ATOM 3746 O O . CYS A 1 475 ? 12.133 -8.307 -24.216 1.00 86.00 475 CYS A O 1
ATOM 3748 N N . SER A 1 476 ? 10.527 -7.246 -25.393 1.00 81.88 476 SER A N 1
ATOM 3749 C CA . SER A 1 476 ? 9.609 -8.372 -25.506 1.00 81.88 476 SER A CA 1
ATOM 3750 C C . SER A 1 476 ? 10.148 -9.427 -26.488 1.00 81.88 476 SER A C 1
ATOM 3752 O O . SER A 1 476 ? 10.687 -9.084 -27.552 1.00 81.88 476 SER A O 1
ATOM 3754 N N . PRO A 1 477 ? 9.985 -10.730 -26.193 1.00 74.06 477 PRO A N 1
ATOM 3755 C CA . PRO A 1 477 ? 10.449 -11.804 -27.069 1.00 74.06 477 PRO A CA 1
ATOM 3756 C C . PRO A 1 477 ? 9.810 -11.781 -28.467 1.00 74.06 477 PRO A C 1
ATOM 3758 O O . PRO A 1 477 ? 10.449 -12.218 -29.427 1.00 74.06 477 PRO A O 1
ATOM 3761 N N . ASP A 1 478 ? 8.608 -11.224 -28.623 1.00 71.88 478 ASP A N 1
ATOM 3762 C CA . ASP A 1 478 ? 7.955 -11.096 -29.933 1.00 71.88 478 ASP A CA 1
ATOM 3763 C C . ASP A 1 478 ? 8.678 -10.098 -30.848 1.00 71.88 478 ASP A C 1
ATOM 3765 O O . ASP A 1 478 ? 8.822 -10.344 -32.048 1.00 71.88 478 ASP A O 1
ATOM 3769 N N . ILE A 1 479 ? 9.250 -9.029 -30.283 1.00 61.97 479 ILE A N 1
ATOM 3770 C CA . ILE A 1 479 ? 10.122 -8.114 -31.029 1.00 61.97 479 ILE A CA 1
ATOM 3771 C C . ILE A 1 479 ? 11.453 -8.786 -31.359 1.00 61.97 479 ILE A C 1
ATOM 3773 O O . ILE A 1 479 ? 11.951 -8.622 -32.470 1.00 61.97 479 ILE A O 1
ATOM 3777 N N . LYS A 1 480 ? 12.018 -9.609 -30.463 1.00 57.81 480 LYS A N 1
ATOM 3778 C CA . LYS A 1 480 ? 13.224 -10.391 -30.795 1.00 57.81 480 LYS A CA 1
ATOM 3779 C C . LYS A 1 480 ? 12.975 -11.322 -31.985 1.00 57.81 480 LYS A C 1
ATOM 3781 O O . LYS A 1 480 ? 13.842 -11.421 -32.850 1.00 57.81 480 LYS A O 1
ATOM 3786 N N . LYS A 1 481 ? 11.807 -11.973 -32.063 1.00 60.81 481 LYS A N 1
ATOM 3787 C CA . LYS A 1 481 ? 11.419 -12.798 -33.223 1.00 60.81 481 LYS A CA 1
ATOM 3788 C C . LYS A 1 481 ? 11.299 -11.962 -34.497 1.00 60.81 481 LYS A C 1
ATOM 3790 O O . LYS A 1 481 ? 11.850 -12.355 -35.518 1.00 60.81 481 LYS A O 1
ATOM 3795 N N . MET A 1 482 ? 10.654 -10.798 -34.419 1.00 56.44 482 MET A N 1
ATOM 3796 C CA . MET A 1 482 ? 10.516 -9.874 -35.549 1.00 56.44 482 MET A CA 1
ATOM 3797 C C . MET A 1 482 ? 11.878 -9.360 -36.045 1.00 56.44 482 MET A C 1
ATOM 3799 O O . MET A 1 482 ? 12.150 -9.396 -37.239 1.00 56.44 482 MET A O 1
ATOM 3803 N N . LEU A 1 483 ? 12.771 -8.950 -35.139 1.00 56.66 483 LEU A N 1
ATOM 3804 C CA . LEU A 1 483 ? 14.127 -8.502 -35.475 1.00 56.66 483 LEU A CA 1
ATOM 3805 C C . LEU A 1 483 ? 14.989 -9.634 -36.049 1.00 56.66 483 LEU A C 1
ATOM 3807 O O . LEU A 1 483 ? 15.746 -9.393 -36.985 1.00 56.66 483 LEU A O 1
ATOM 3811 N N . LYS A 1 484 ? 14.868 -10.864 -35.524 1.00 57.69 484 LYS A N 1
ATOM 3812 C CA . LYS A 1 484 ? 15.531 -12.045 -36.103 1.00 57.69 484 LYS A CA 1
ATOM 3813 C C . LYS A 1 484 ? 15.024 -12.325 -37.524 1.00 57.69 484 LYS A C 1
ATOM 3815 O O . LYS A 1 484 ? 15.846 -12.587 -38.391 1.00 57.69 484 LYS A O 1
ATOM 3820 N N . TRP A 1 485 ? 13.715 -12.213 -37.768 1.00 50.19 485 TRP A N 1
ATOM 3821 C CA . TRP A 1 485 ? 13.116 -12.389 -39.097 1.00 50.19 485 TRP A CA 1
ATOM 3822 C C . TRP A 1 485 ? 13.594 -11.327 -40.100 1.00 50.19 485 TRP A C 1
ATOM 3824 O O . TRP A 1 485 ? 14.109 -11.678 -41.159 1.00 50.19 485 TRP A O 1
ATOM 3834 N N . PHE A 1 486 ? 13.548 -10.039 -39.736 1.00 43.00 486 PHE A N 1
ATOM 3835 C CA . PHE A 1 486 ? 14.073 -8.962 -40.588 1.00 43.00 486 PHE A CA 1
ATOM 3836 C C . PHE A 1 486 ? 15.554 -9.151 -40.915 1.00 43.00 486 PHE A C 1
ATOM 3838 O O . PHE A 1 486 ? 15.983 -8.923 -42.040 1.00 43.00 486 PHE A O 1
ATOM 3845 N N . ALA A 1 487 ? 16.352 -9.590 -39.947 1.00 53.66 487 ALA A N 1
ATOM 3846 C CA . ALA A 1 487 ? 17.767 -9.801 -40.185 1.00 53.66 487 ALA A CA 1
ATOM 3847 C C . ALA A 1 487 ? 18.065 -11.059 -41.024 1.00 53.66 487 ALA A C 1
ATOM 3849 O O . ALA A 1 487 ? 19.132 -11.126 -41.615 1.00 53.66 487 ALA A O 1
ATOM 3850 N N . SER A 1 488 ? 17.142 -12.027 -41.105 1.00 50.44 488 SER A N 1
ATOM 3851 C CA . SER A 1 488 ? 17.260 -13.195 -41.994 1.00 50.44 488 SER A CA 1
ATOM 3852 C C . SER A 1 488 ? 16.739 -12.967 -43.415 1.00 50.44 488 SER A C 1
ATOM 3854 O O . SER A 1 488 ? 17.099 -13.722 -44.309 1.00 50.44 488 SER A O 1
ATOM 3856 N N . GLU A 1 489 ? 15.882 -11.964 -43.634 1.00 40.34 489 GLU A N 1
ATOM 3857 C CA . GLU A 1 489 ? 15.366 -11.637 -44.974 1.00 40.34 489 GLU A CA 1
ATOM 3858 C C . GLU A 1 489 ? 16.206 -10.585 -45.716 1.00 40.34 489 GLU A C 1
ATOM 3860 O O . GLU A 1 489 ? 16.101 -10.466 -46.936 1.00 40.34 489 GLU A O 1
ATOM 3865 N N . TYR A 1 490 ? 17.044 -9.827 -45.001 1.00 40.72 490 TYR A N 1
ATOM 3866 C CA . TYR A 1 490 ? 17.776 -8.676 -45.549 1.00 40.72 490 TYR A CA 1
ATOM 3867 C C . TYR A 1 490 ? 19.299 -8.704 -45.302 1.00 40.72 490 TYR A C 1
ATOM 3869 O O . TYR A 1 490 ? 19.975 -7.697 -45.524 1.00 40.72 490 TYR A O 1
ATOM 3877 N N . CYS A 1 491 ? 19.853 -9.830 -44.848 1.00 39.84 491 CYS A N 1
ATOM 3878 C CA . CYS A 1 491 ? 21.290 -10.143 -44.823 1.00 39.84 491 CYS A CA 1
ATOM 3879 C C . CYS A 1 491 ? 21.490 -11.527 -45.434 1.00 39.84 491 CYS A C 1
ATOM 3881 O O . CYS A 1 491 ? 22.530 -11.708 -46.105 1.00 39.84 491 CYS A O 1
#

Secondary structure (DSSP, 8-state):
--HHHHHHHHHHHHHHHHHHHHHHHHHHHHHHHHHHHHHHH-----HHHHHHHHHHHHHHHHTT----TTS-HHHHHHH-TT----HHHHHHHHHHHHHHHHHHSSHHHHHHHHHT--S-----------TTHHHHHHTTGGGTHHHHHTTHHHHHTTTS---S---HHHHHHHHHHHHHHHHHHHHHHHHHHHHHHHHHHHHHHHHHH-SS--HHHHHHHHHHHHHH---HHHHHHHHHTTT-HHHHHHHHHHHHTHHHHHHHHTT---SEEEEEEE-EEEEEEEEEEGGGG--STTEEEEEE-SPEEEEE-HHHHHHHHHTS--GGG-EEEESSTT----GGG----PPTTTTBHHHHHHTT-EEEEEEEE---SS--HHHHHHHHHHHHH-S--TTEEEEE----GGG-SSS---EEHHHHHHHHHHHHTTSS-EEEEEEES--EE--SS----HHHHHHHS-EEEEEEEEE-HHHHHHHHHHHHH--

Radius of gyration: 31.73 Å; chains: 1; bounding box: 80×48×103 Å

pLDDT: mean 73.3, std 19.39, range [22.53, 96.88]

Sequence (491 aa):
MSSCTITKAEEISEKIQNLEEGIQKLMNTLKEEGEKREQETGNHLSSEDYVMERILRAMAKRSGLKLHDDVSLWTIMSSLSKYKISGKDIALGVLKCSALLSCALLSQFVLKAVTKKTGKFLISKGVSIGGKAVVKAAGRIVGGSVGLLFSVPELVTNCVNLDNCETEASQVLREIAETMQTASEELEKELDEIKQVFQRLAKVKRCIENTKRSSDERKILIEFALENCQDETIRQWLRENSESEAFFSLVDMFHLLKEGIDKEEKKNHSNEVDITFLAHGAITDPMIRASCLLPLPTITDVELHSPWNCVITADAGYGIATGKMKPQDRAFYRRKKGKIPDDNHHTMKTPDHWNSMKETVEKNQEIPNIILSPFKLPEDGYWKEFEILTNKHGPPGRNRIAIPYILPEKRISDSSERVPFYVVTLALSLALFFSRFTAKLHLAACLGDRSAGQKLDKEYLAKQYACSIEEIIMCSPDIKKMLKWFASEYC